Protein AF-T0RJF0-F1 (afdb_monomer)

Solvent-accessible surface area (backbone atoms only — not comparable to full-atom values): 27925 Å² total; per-residue (Å²): 114,70,70,59,56,53,36,55,50,53,49,54,42,50,51,50,13,50,52,40,36,46,47,50,20,44,31,50,47,16,54,45,37,31,38,68,72,50,41,56,52,47,51,62,43,31,74,76,30,68,70,75,54,28,59,53,54,53,28,48,53,43,29,40,52,50,40,27,54,35,9,59,77,67,51,41,34,70,12,28,60,60,33,17,48,41,77,57,74,78,59,68,67,58,44,11,55,42,45,29,54,45,42,72,46,38,69,61,47,54,76,68,36,70,52,45,79,64,42,83,76,55,58,14,69,65,27,59,78,53,66,54,40,82,41,82,54,87,49,56,68,68,58,36,51,53,50,45,53,50,43,62,62,44,38,68,33,17,60,51,31,49,59,46,67,75,54,74,55,61,50,76,50,83,47,79,52,69,58,65,76,85,56,98,80,65,65,73,88,54,50,44,70,46,47,30,67,78,79,27,33,37,23,72,27,35,42,62,78,66,36,48,44,81,44,56,38,63,46,80,44,74,60,87,92,46,79,44,73,38,53,33,32,36,38,32,32,71,83,80,70,45,72,30,40,43,32,57,75,40,73,78,44,65,45,61,69,56,50,55,54,25,38,76,77,15,65,61,56,35,66,75,38,41,63,42,46,52,37,59,74,70,64,54,81,74,72,51,74,70,28,32,51,41,55,38,47,54,50,54,53,18,65,64,63,43,78,97,42,42,71,59,45,32,72,72,60,33,74,54,53,40,32,34,53,51,51,34,51,53,53,45,61,74,65,71,68,71,83,66,41,45,36,30,48,35,39,32,47,82,34,46,28,44,34,37,46,41,79,38,81,90,76,49,30,31,40,36,36,39,39,56,52,77,53,54,60,36,46,30,35,34,39,38,36,53,61,93,48,71,63,54,62,48,48,43,30,34,42,43,15,50,17,45,63,45,80,85,54,88,70,69,78,70,84,64,96,45,78,87,69,59,38,73,45,45,53,54,46,50,76,74,49,83,81,58,52,73,69,59,43,54,54,48,47,52,46,56,52,52,54,52,49,52,54,48,37,51,21,59,76,72,66,35,63,66,59,42,56,52,50,44,56,46,50,51,45,53,48,52,51,52,53,58,44,37,73,79,50,77,76,67,57,71,67,51,57,51,48,54,54,49,51,46,52,36,59,76,66,59,40,41,74,84,57,78,100

pLDDT: mean 82.88, std 11.75, range [46.84, 97.81]

Sequence (517 aa):
MAKKKKQEEILSYRILAFSIDFLLSFLVMGILFTLPSFMNFFESVYEIFPSSASFIVVSYCLYLVMRFYFALFFATTPGHLFSGLSIIGKGRFSKRIRLCVRFLLSPIFLLLGPSDIISRGHGGIGDILFDIRYRVGKVPRAISLVLILGLLGMVPGSIAFWNLAIFDKVQVEYKEFGPQKLSNKSHFNLYETIQSNVLHFSTFSSLGDGLFTLLPSLKLEKSGKYIRFSPEVNIYNNKKKIFSEFSIFKSDIDFVPLFKKAFQLDRFLQIRYAKLYEALEGGKEQLSENEKAQFKEIILNSMGVNLNKIYKDFRHYGPYPYGHFLIRKNLLEILDIGDEIKFDHVRYGDGDFIRVSKISELTKMEHSYYLPLLSLKTPLFELRWPLNDESKSLFESSVLAQARWQFDSSKKIPFPRSSKEMNPLFIVDYFKDKDLGHEQRLHFEDYVYGYYFNLARNSVLVGDHTLRNRLYSILERLKEIVHLQNQENPIYSDKFENRLTNLMKALAKEERKYFNI

Secondary structure (DSSP, 8-state):
-HHHHHHHHHHHHHHHHHHHHHHHHHHHHHHHTTSHHHHHHHHHHHHHSTTHHHHHHHHHHHHHHHHHHHHHHHSS-HHHHHHTEEEE-S-HHHHHHHHHHHHHTHHHHHHT-THHHH-SSS--HHHHHTT-EEEE-S--HHHHHHHHHHHHHHHHHHHTTTTGGGSTT-EEEEEE-PPPPPPTTS-GGG-EEEEETTTTEEEEE-TTTTTEEEEEEEEEEEETTEEEEEEEEEEEETTTTEEEEEEEEEEEEE-HHHHHHHHHH-HHHHHHTHHHHHHHHTT-SS--HHHHHHHHHHHHHHHH--GGGHHHHHHHH-S-THHHHHHHHHHHHHHT--S--EEEEEEETTEEEEEEEEEETTTTEEEEEEEESS-SEEEEEEEEEETT-THHHHHIIIIITT-EE-SS-S-PPPPPSSGGG--TTHHHHHTT-TT--HHHHHHHHHHHHHHHHHHHHHHHHHT-HHHHHHHHHHHHHHHHHHHHHHHHS--S-HHHHHHHHHHHHHHHHT-TTTTT-

Nearest PDB structures (foldseek):
  3hlz-assembly1_A  TM=3.906E-01  e=6.985E-02  Bacteroides thetaiotaomicron VPI-5482
  6e8a-assembly1_A-3  TM=5.305E-01  e=4.794E+00  Salmonella enterica subsp. enterica serovar Typhimurium

Foldseek 3Di:
DVLQVVLVVVLLLLVLLLLLLLLVLLLVLLQCLQPPVSVVVLVVLCVVPPDPVSSVVNSVVSSLVQQLVCCQPPLGHPSCVQSQKDWDDDDSNLSSVLSNVLSVCVVVVVVVHCQQSPVGRQHRPSCVVSVTDIDHHDNDNVRSVVSSVVSVLCSLVSNLSRNQNQQAQEDEDEDEFAADPDDPPADPVLWDWDDFPQQQKIFTFSQLVPQKDKDWFWDWDDDDPDTDTWTKIWIAGPPVRDIKIKTFPFFWDACLVLLVVLCVSDVLLCVVLVQLVVCSVVVPQADDPSNLVSLVVLQVLLSVDHPVCPVVNCVPSHSHCNSSVSSNVVVCVVVVDHRHWYWYFYDFAPWTWIWIWDQDPVVQWIWIWTDTSRGSIGTIMIIIGHPPDPVVSSSSNRGRNRMDGGPPDPDDDDQDPALVNDDNNVCSRPLPPLPDDPVSQVRVLVSVLVVLLVQLLVCLVVVSPSSLVVSLVRLVNSLVSQVVVVVVPNRHDPVSSVSSVVSSVCSVVSVCVVSVD

Radius of gyration: 33.62 Å; Cα contacts (8 Å, |Δi|>4): 754; chains: 1; bounding box: 81×52×106 Å

Mean predicted aligned error: 11.98 Å

Structure (mmCIF, N/CA/C/O backbone):
data_AF-T0RJF0-F1
#
_entry.id   AF-T0RJF0-F1
#
loop_
_atom_site.group_PDB
_atom_site.id
_atom_site.type_symbol
_atom_site.label_atom_id
_atom_site.label_alt_id
_atom_site.label_comp_id
_atom_site.label_asym_id
_atom_site.label_entity_id
_atom_site.label_seq_id
_atom_site.pdbx_PDB_ins_code
_atom_site.Cartn_x
_atom_site.Cartn_y
_atom_site.Cartn_z
_atom_site.occupancy
_atom_site.B_iso_or_equiv
_atom_site.auth_seq_id
_atom_site.auth_comp_id
_atom_site.auth_asym_id
_atom_site.auth_atom_id
_atom_site.pdbx_PDB_model_num
ATOM 1 N N . MET A 1 1 ? 34.051 16.023 -62.036 1.00 57.22 1 MET A N 1
ATOM 2 C CA . MET A 1 1 ? 32.756 15.450 -61.590 1.00 57.22 1 MET A CA 1
ATOM 3 C C . MET A 1 1 ? 32.908 14.224 -60.670 1.00 57.22 1 MET A C 1
ATOM 5 O O . MET A 1 1 ? 32.338 14.230 -59.587 1.00 57.22 1 MET A O 1
ATOM 9 N N . ALA A 1 2 ? 33.730 13.218 -61.011 1.00 64.12 2 ALA A N 1
ATOM 10 C CA . ALA A 1 2 ? 33.893 11.987 -60.210 1.00 64.12 2 ALA A CA 1
ATOM 11 C C . ALA A 1 2 ? 34.459 12.179 -58.778 1.00 64.12 2 ALA A C 1
ATOM 13 O O . ALA A 1 2 ? 33.987 11.534 -57.843 1.00 64.12 2 ALA A O 1
ATOM 14 N N . LYS A 1 3 ? 35.425 13.093 -58.570 1.00 70.19 3 LYS A N 1
ATOM 15 C CA . LYS A 1 3 ? 35.975 13.397 -57.228 1.00 70.19 3 LYS A CA 1
ATOM 16 C C . LYS A 1 3 ? 34.923 13.992 -56.279 1.00 70.19 3 LYS A C 1
ATOM 18 O O . LYS A 1 3 ? 34.841 13.562 -55.134 1.00 70.19 3 LYS A O 1
ATOM 23 N N . LYS A 1 4 ? 34.082 14.906 -56.779 1.00 72.38 4 LYS A N 1
ATOM 24 C CA . LYS A 1 4 ? 32.994 15.545 -56.017 1.00 72.38 4 LYS A CA 1
ATOM 25 C C . LYS A 1 4 ? 31.939 14.520 -55.580 1.00 72.38 4 LYS A C 1
ATOM 27 O O . LYS A 1 4 ? 31.623 14.442 -54.401 1.00 72.38 4 LYS A O 1
ATOM 32 N N . LYS A 1 5 ? 31.514 13.642 -56.499 1.00 74.19 5 LYS A N 1
ATOM 33 C CA . LYS A 1 5 ? 30.563 12.550 -56.213 1.00 74.19 5 LYS A CA 1
ATOM 34 C C . LYS A 1 5 ? 31.083 11.583 -55.137 1.00 74.19 5 LYS A C 1
ATOM 36 O O . LYS A 1 5 ? 30.338 11.189 -54.248 1.00 74.19 5 LYS A O 1
ATOM 41 N N . LYS A 1 6 ? 32.381 11.250 -55.172 1.00 77.12 6 LYS A N 1
ATOM 42 C CA . LYS A 1 6 ? 33.034 10.402 -54.157 1.00 77.12 6 LYS A CA 1
ATOM 43 C C . LYS A 1 6 ? 33.134 11.084 -52.784 1.00 77.12 6 LYS A C 1
ATOM 45 O O . LYS A 1 6 ? 33.025 10.418 -51.760 1.00 77.12 6 LYS A O 1
ATOM 50 N N . GLN A 1 7 ? 33.345 12.400 -52.752 1.00 75.81 7 GLN A N 1
ATOM 51 C CA . GLN A 1 7 ? 33.394 13.180 -51.510 1.00 75.81 7 GLN A CA 1
ATOM 52 C C . GLN A 1 7 ? 32.008 13.316 -50.863 1.00 75.81 7 GLN A C 1
ATOM 54 O O . GLN A 1 7 ? 31.887 13.137 -49.654 1.00 75.81 7 GLN A O 1
ATOM 59 N N . GLU A 1 8 ? 30.965 13.566 -51.658 1.00 79.38 8 GLU A N 1
ATOM 60 C CA . GLU A 1 8 ? 29.567 13.594 -51.196 1.00 79.38 8 GLU A CA 1
ATOM 61 C C . GLU A 1 8 ? 29.124 12.229 -50.653 1.00 79.38 8 GLU A C 1
ATOM 63 O O . GLU A 1 8 ? 28.479 12.138 -49.608 1.00 79.38 8 GLU A O 1
ATOM 68 N N . GLU A 1 9 ? 29.547 11.153 -51.315 1.00 82.12 9 GLU A N 1
ATOM 69 C CA . GLU A 1 9 ? 29.339 9.790 -50.844 1.00 82.12 9 GLU A CA 1
ATOM 70 C C . GLU A 1 9 ? 29.988 9.549 -49.473 1.00 82.12 9 GLU A C 1
ATOM 72 O O . GLU A 1 9 ? 29.292 9.140 -48.545 1.00 82.12 9 GLU A O 1
ATOM 77 N N . ILE A 1 10 ? 31.275 9.859 -49.298 1.00 82.25 10 ILE A N 1
ATOM 78 C CA . ILE A 1 10 ? 31.959 9.693 -48.004 1.00 82.25 10 ILE A CA 1
ATOM 79 C C . ILE A 1 10 ? 31.277 10.521 -46.906 1.00 82.25 10 ILE A C 1
ATOM 81 O O . ILE A 1 10 ? 31.089 10.017 -45.800 1.00 82.25 10 ILE A O 1
ATOM 85 N N . LEU A 1 11 ? 30.869 11.759 -47.204 1.00 82.25 11 LEU A N 1
ATOM 86 C CA . LEU A 1 11 ? 30.166 12.619 -46.250 1.00 82.25 11 LEU A CA 1
ATOM 87 C C . LEU A 1 11 ? 28.851 11.985 -45.772 1.00 82.25 11 LEU A C 1
ATOM 89 O O . LEU A 1 11 ? 28.594 11.956 -44.571 1.00 82.25 11 LEU A O 1
ATOM 93 N N . SER A 1 12 ? 28.056 11.415 -46.682 1.00 84.25 12 SER A N 1
ATOM 94 C CA . SER A 1 12 ? 26.796 10.753 -46.314 1.00 84.25 12 SER A CA 1
ATOM 95 C C . SER A 1 12 ? 27.010 9.586 -45.344 1.00 84.25 12 SER A C 1
ATOM 97 O O . SER A 1 12 ? 26.322 9.483 -44.331 1.00 84.25 12 SER A O 1
ATOM 99 N N . TYR A 1 13 ? 28.025 8.752 -45.582 1.00 85.88 13 TYR A N 1
ATOM 100 C CA . TYR A 1 13 ? 28.361 7.653 -44.682 1.00 85.88 13 TYR A CA 1
ATOM 101 C C . TYR A 1 13 ? 28.918 8.140 -43.336 1.00 85.88 13 TYR A C 1
ATOM 103 O O . TYR A 1 13 ? 28.684 7.489 -42.319 1.00 85.88 13 TYR A O 1
ATOM 111 N N . ARG A 1 14 ? 29.609 9.291 -43.294 1.00 83.62 14 ARG A N 1
ATOM 112 C CA . ARG A 1 14 ? 30.081 9.901 -42.035 1.00 83.62 14 ARG A CA 1
ATOM 113 C C . ARG A 1 14 ? 28.913 10.362 -41.170 1.00 83.62 14 ARG A C 1
ATOM 115 O O . ARG A 1 14 ? 28.941 10.128 -39.966 1.00 83.62 14 ARG A O 1
ATOM 122 N N . ILE A 1 15 ? 27.887 10.955 -41.784 1.00 85.12 15 ILE A N 1
ATOM 123 C CA . ILE A 1 15 ? 26.650 11.341 -41.092 1.00 85.12 15 ILE A CA 1
ATOM 124 C C . ILE A 1 15 ? 25.957 10.091 -40.537 1.00 85.12 15 ILE A C 1
ATOM 126 O O . ILE A 1 15 ? 25.639 10.056 -39.355 1.00 85.12 15 ILE A O 1
ATOM 130 N N . LEU A 1 16 ? 25.818 9.031 -41.342 1.00 88.06 16 LEU A N 1
ATOM 131 C CA . LEU A 1 16 ? 25.223 7.768 -40.886 1.00 88.06 16 LEU A CA 1
ATOM 132 C C . LEU A 1 16 ? 26.000 7.151 -39.712 1.00 88.06 16 LEU A C 1
ATOM 134 O O . LEU A 1 16 ? 25.397 6.754 -38.720 1.00 88.06 16 LEU A O 1
ATOM 138 N N . ALA A 1 17 ? 27.333 7.106 -39.790 1.00 88.00 17 ALA A N 1
ATOM 139 C CA . ALA A 1 17 ? 28.172 6.607 -38.702 1.00 88.00 17 ALA A CA 1
ATOM 140 C C . ALA A 1 17 ? 28.026 7.437 -37.422 1.00 88.00 17 ALA A C 1
ATOM 142 O O . ALA A 1 17 ? 27.953 6.875 -36.333 1.00 88.00 17 ALA A O 1
ATOM 143 N N . PHE A 1 18 ? 27.984 8.765 -37.553 1.00 87.75 18 PHE A N 1
ATOM 144 C CA . PHE A 1 18 ? 27.751 9.667 -36.431 1.00 87.75 18 PHE A CA 1
ATOM 145 C C . PHE A 1 18 ? 26.393 9.395 -35.777 1.00 87.75 18 PHE A C 1
ATOM 147 O O . PHE A 1 18 ? 26.339 9.194 -34.568 1.00 87.75 18 PHE A O 1
ATOM 154 N N . SER A 1 19 ? 25.320 9.315 -36.570 1.00 88.69 19 SER A N 1
ATOM 155 C CA . SER A 1 19 ? 23.971 9.040 -36.070 1.00 88.69 19 SER A CA 1
ATOM 156 C C . SER A 1 19 ? 23.876 7.686 -35.370 1.00 88.69 19 SER A C 1
ATOM 158 O O . SER A 1 19 ? 23.294 7.611 -34.294 1.00 88.69 19 SER A O 1
ATOM 160 N N . ILE A 1 20 ? 24.473 6.629 -35.933 1.00 90.62 20 ILE A N 1
ATOM 161 C CA . ILE A 1 20 ? 24.491 5.296 -35.307 1.00 90.62 20 ILE A CA 1
ATOM 162 C C . ILE A 1 20 ? 25.216 5.343 -33.961 1.00 90.62 20 ILE A C 1
ATOM 164 O O . ILE A 1 20 ? 24.673 4.872 -32.967 1.00 90.62 20 ILE A O 1
ATOM 168 N N . ASP A 1 21 ? 26.419 5.925 -33.918 1.00 89.75 21 ASP A N 1
ATOM 169 C CA . ASP A 1 21 ? 27.198 6.019 -32.680 1.00 89.75 21 ASP A CA 1
ATOM 170 C C . ASP A 1 21 ? 26.454 6.831 -31.610 1.00 89.75 21 ASP A C 1
ATOM 172 O O . ASP A 1 21 ? 26.392 6.411 -30.460 1.00 89.75 21 ASP A O 1
ATOM 176 N N . PHE A 1 22 ? 25.851 7.960 -31.987 1.00 88.12 22 PHE A N 1
ATOM 177 C CA . PHE A 1 22 ? 25.124 8.823 -31.059 1.00 88.12 22 PHE A CA 1
ATOM 178 C C . PHE A 1 22 ? 23.847 8.163 -30.516 1.00 88.12 22 PHE A C 1
ATOM 180 O O . PHE A 1 22 ? 23.601 8.191 -29.311 1.00 88.12 22 PHE A O 1
ATOM 187 N N . LEU A 1 23 ? 23.054 7.515 -31.377 1.00 88.81 23 LEU A N 1
ATOM 188 C CA . LEU A 1 23 ? 21.850 6.791 -30.952 1.00 88.81 23 LEU A CA 1
ATOM 189 C C . LEU A 1 23 ? 22.193 5.585 -30.071 1.00 88.81 23 LEU A C 1
ATOM 191 O O . LEU A 1 23 ? 21.497 5.321 -29.092 1.00 88.81 23 LEU A O 1
ATOM 195 N N . LEU A 1 24 ? 23.288 4.880 -30.374 1.00 89.94 24 LEU A N 1
ATOM 196 C CA . LEU A 1 24 ? 23.778 3.794 -29.531 1.00 89.94 24 LEU A CA 1
ATOM 197 C C . LEU A 1 24 ? 24.188 4.314 -28.148 1.00 89.94 24 LEU A C 1
ATOM 199 O O . LEU A 1 24 ? 23.870 3.682 -27.146 1.00 89.94 24 LEU A O 1
ATOM 203 N N . SER A 1 25 ? 24.840 5.477 -28.069 1.00 89.44 25 SER A N 1
ATOM 204 C CA . SER A 1 25 ? 25.174 6.122 -26.792 1.00 89.44 25 SER A CA 1
ATOM 205 C C . SER A 1 25 ? 23.954 6.502 -25.982 1.00 89.44 25 SER A C 1
ATOM 207 O O . SER A 1 25 ? 23.957 6.307 -24.772 1.00 89.44 25 SER A O 1
ATOM 209 N N . PHE A 1 26 ? 22.900 6.978 -26.638 1.00 85.69 26 PHE A N 1
ATOM 210 C CA . PHE A 1 26 ? 21.638 7.273 -25.972 1.00 85.69 26 PHE A CA 1
ATOM 211 C C . PHE A 1 26 ? 20.960 6.001 -25.430 1.00 85.69 26 PHE A C 1
ATOM 213 O O . PHE A 1 26 ? 20.394 5.995 -24.336 1.00 85.69 26 PHE A O 1
ATOM 220 N N . LEU A 1 27 ? 21.056 4.889 -26.163 1.00 84.88 27 LEU A N 1
ATOM 221 C CA . LEU A 1 27 ? 20.557 3.591 -25.707 1.00 84.88 27 LEU A CA 1
ATOM 222 C C . LEU A 1 27 ? 21.360 3.080 -24.502 1.00 84.88 27 LEU A C 1
ATOM 224 O O . LEU A 1 27 ? 20.776 2.694 -23.491 1.00 84.88 27 LEU A O 1
ATOM 228 N N . VAL A 1 28 ? 22.692 3.139 -24.580 1.00 86.25 28 VAL A N 1
ATOM 229 C CA . VAL A 1 28 ? 23.593 2.754 -23.484 1.00 86.25 28 VAL A CA 1
ATOM 230 C C . VAL A 1 28 ? 23.384 3.638 -22.258 1.00 86.25 28 VAL A C 1
ATOM 232 O O . VAL A 1 28 ? 23.377 3.115 -21.153 1.00 86.25 28 VAL A O 1
ATOM 235 N N . MET A 1 29 ? 23.147 4.941 -22.429 1.00 85.62 29 MET A N 1
ATOM 236 C CA . MET A 1 29 ? 22.779 5.840 -21.331 1.00 85.62 29 MET A CA 1
ATOM 237 C C . MET A 1 29 ? 21.519 5.351 -20.606 1.00 85.62 29 MET A C 1
ATOM 239 O O . MET A 1 29 ? 21.516 5.282 -19.382 1.00 85.62 29 MET A O 1
ATOM 243 N N . GLY A 1 30 ? 20.483 4.951 -21.352 1.00 77.12 30 GLY A N 1
ATOM 244 C CA . GLY A 1 30 ? 19.261 4.368 -20.787 1.00 77.12 30 GLY A CA 1
ATOM 245 C C . GLY A 1 30 ? 19.523 3.118 -19.946 1.00 77.12 30 GLY A C 1
ATOM 246 O O . GLY A 1 30 ? 18.980 2.981 -18.855 1.00 77.12 30 GLY A O 1
ATOM 247 N N . ILE A 1 31 ? 20.420 2.242 -20.410 1.00 75.56 31 ILE A N 1
ATOM 248 C CA . ILE A 1 31 ? 20.861 1.071 -19.639 1.00 75.56 31 ILE A CA 1
ATOM 249 C C . ILE A 1 31 ? 21.670 1.501 -18.412 1.00 75.56 31 ILE A C 1
ATOM 251 O O . ILE A 1 31 ? 21.457 0.982 -17.331 1.00 75.56 31 ILE A O 1
ATOM 255 N N . LEU A 1 32 ? 22.591 2.457 -18.534 1.00 81.06 32 LEU A N 1
ATOM 256 C CA . LEU A 1 32 ? 23.410 2.902 -17.404 1.00 81.06 32 LEU A CA 1
ATOM 257 C C . LEU A 1 32 ? 22.581 3.587 -16.314 1.00 81.06 32 LEU A C 1
ATOM 259 O O . LEU A 1 32 ? 22.945 3.490 -15.147 1.00 81.06 32 LEU A O 1
ATOM 263 N N . PHE A 1 33 ? 21.437 4.186 -16.650 1.00 71.88 33 PHE A N 1
ATOM 264 C CA . PHE A 1 33 ? 20.466 4.680 -15.670 1.00 71.88 33 PHE A CA 1
ATOM 265 C C . PHE A 1 33 ? 19.838 3.593 -14.790 1.00 71.88 33 PHE A C 1
ATOM 267 O O . PHE A 1 33 ? 19.162 3.919 -13.813 1.00 71.88 33 PHE A O 1
ATOM 274 N N . THR A 1 34 ? 20.068 2.308 -15.074 1.00 63.59 34 THR A N 1
ATOM 275 C CA . THR A 1 34 ? 19.749 1.240 -14.122 1.00 63.59 34 THR A CA 1
ATOM 276 C C . THR A 1 34 ? 20.724 1.228 -12.944 1.00 63.59 34 THR A C 1
ATOM 278 O O . THR A 1 34 ? 20.401 0.665 -11.907 1.00 63.59 34 THR A O 1
ATOM 281 N N . LEU A 1 35 ? 21.927 1.792 -13.080 1.00 69.12 35 LEU A N 1
ATOM 282 C CA . LEU A 1 35 ? 22.977 1.734 -12.065 1.00 69.12 35 LEU A CA 1
ATOM 283 C C . LEU A 1 35 ? 22.882 2.946 -11.119 1.00 69.12 35 LEU A C 1
ATOM 285 O O . LEU A 1 35 ? 23.036 4.080 -11.582 1.00 69.12 35 LEU A O 1
ATOM 289 N N . PRO A 1 36 ? 22.730 2.745 -9.793 1.00 61.50 36 PRO A N 1
ATOM 290 C CA . PRO A 1 36 ? 22.628 3.844 -8.826 1.00 61.50 36 PRO A CA 1
ATOM 291 C C . PRO A 1 36 ? 23.799 4.835 -8.890 1.00 61.50 36 PRO A C 1
ATOM 293 O O . PRO A 1 36 ? 23.607 6.044 -8.834 1.00 61.50 36 PRO A O 1
ATOM 296 N N . SER A 1 37 ? 25.025 4.344 -9.096 1.00 74.81 37 SER A N 1
ATOM 297 C CA . SER A 1 37 ? 26.212 5.203 -9.207 1.00 74.81 37 SER A CA 1
ATOM 298 C C . SER A 1 37 ? 26.165 6.140 -10.418 1.00 74.81 37 SER A C 1
ATOM 300 O O . SER A 1 37 ? 26.649 7.267 -10.342 1.00 74.81 37 SER A O 1
ATOM 302 N N . PHE A 1 38 ? 25.581 5.691 -11.534 1.00 78.94 38 PHE A N 1
ATOM 303 C CA . PHE A 1 38 ? 25.431 6.514 -12.733 1.00 78.94 38 PHE A CA 1
ATOM 304 C C . PHE A 1 38 ? 24.296 7.532 -12.578 1.00 78.94 38 PHE A C 1
ATOM 306 O O . PHE A 1 38 ? 24.427 8.658 -13.049 1.00 78.94 38 PHE A O 1
ATOM 313 N N . MET A 1 39 ? 23.221 7.163 -11.873 1.00 71.06 39 MET A N 1
ATOM 314 C CA . MET A 1 39 ? 22.145 8.087 -11.499 1.00 71.06 39 MET A CA 1
ATOM 315 C C . MET A 1 39 ? 22.661 9.244 -10.642 1.00 71.06 39 MET A C 1
ATOM 317 O O . MET A 1 39 ? 22.437 10.394 -11.004 1.00 71.06 39 MET A O 1
ATOM 321 N N . ASN A 1 40 ? 23.433 8.958 -9.590 1.00 73.75 40 ASN A N 1
ATOM 322 C CA . ASN A 1 40 ? 24.013 10.001 -8.736 1.00 73.75 40 ASN A CA 1
ATOM 323 C C . ASN A 1 40 ? 24.928 10.942 -9.536 1.00 73.75 40 ASN A C 1
ATOM 325 O O . ASN A 1 40 ? 24.871 12.158 -9.382 1.00 73.75 40 ASN A O 1
ATOM 329 N N . PHE A 1 41 ? 25.745 10.385 -10.440 1.00 83.31 41 PHE A N 1
ATOM 330 C CA . PHE A 1 41 ? 26.558 11.186 -11.357 1.00 83.31 41 PHE A CA 1
ATOM 331 C C . PHE A 1 41 ? 25.692 12.077 -12.258 1.00 83.31 41 PHE A C 1
ATOM 333 O O . PHE A 1 41 ? 25.993 13.257 -12.434 1.00 83.31 41 PHE A O 1
ATOM 340 N N . PHE A 1 42 ? 24.616 11.532 -12.828 1.00 80.75 42 PHE A N 1
ATOM 341 C CA . PHE A 1 42 ? 23.705 12.295 -13.673 1.00 80.75 42 PHE A CA 1
ATOM 342 C C . PHE A 1 42 ? 23.003 13.416 -12.907 1.00 80.75 42 PHE A C 1
ATOM 344 O O . PHE A 1 42 ? 22.885 14.510 -13.447 1.00 80.75 42 PHE A O 1
ATOM 351 N N . GLU A 1 43 ? 22.574 13.176 -11.668 1.00 76.19 43 GLU A N 1
ATOM 352 C CA . GLU A 1 43 ? 21.981 14.202 -10.803 1.00 76.19 43 GLU A CA 1
ATOM 353 C C . GLU A 1 43 ? 22.963 15.353 -10.563 1.00 76.19 43 GLU A C 1
ATOM 355 O O . GLU A 1 43 ? 22.598 16.506 -10.777 1.00 76.19 43 GLU A O 1
ATOM 360 N N . SER A 1 44 ? 24.239 15.057 -10.283 1.00 84.12 44 SER A N 1
ATOM 361 C CA . SER A 1 44 ? 25.282 16.091 -10.186 1.00 84.12 44 SER A CA 1
ATOM 362 C C . SER A 1 44 ? 25.454 16.887 -11.488 1.00 84.12 44 SER A C 1
ATOM 364 O O . SER A 1 44 ? 25.692 18.092 -11.462 1.00 84.12 44 SER A O 1
ATOM 366 N N . VAL A 1 45 ? 25.323 16.242 -12.654 1.00 82.25 45 VAL A N 1
ATOM 367 C CA . VAL A 1 45 ? 25.365 16.940 -13.953 1.00 82.25 45 VAL A CA 1
ATOM 368 C C . VAL A 1 45 ? 24.088 17.753 -14.197 1.00 82.25 45 VAL A C 1
ATOM 370 O O . VAL A 1 45 ? 24.162 18.835 -14.778 1.00 82.25 45 VAL A O 1
ATOM 373 N N . TYR A 1 46 ? 22.928 17.264 -13.759 1.00 76.25 46 TYR A N 1
ATOM 374 C CA . TYR A 1 46 ? 21.635 17.940 -13.884 1.00 76.25 46 TYR A CA 1
ATOM 375 C C . TYR A 1 46 ? 21.552 19.202 -13.020 1.00 76.25 46 TYR A C 1
ATOM 377 O O . TYR A 1 46 ? 20.974 20.192 -13.460 1.00 76.25 46 TYR A O 1
ATOM 385 N N . GLU A 1 47 ? 22.174 19.207 -11.838 1.00 79.44 47 GLU A N 1
ATOM 386 C CA . GLU A 1 47 ? 22.307 20.409 -11.003 1.00 79.44 47 GLU A CA 1
ATOM 387 C C . GLU A 1 47 ? 23.066 21.535 -11.724 1.00 79.44 47 GLU A C 1
ATOM 389 O O . GLU A 1 47 ? 22.713 22.706 -11.596 1.00 79.44 47 GLU A O 1
ATOM 394 N N . ILE A 1 48 ? 24.078 21.183 -12.525 1.00 85.31 48 ILE A N 1
ATOM 395 C CA . ILE A 1 48 ? 24.888 22.139 -13.297 1.00 85.31 48 ILE A CA 1
ATOM 396 C C . ILE A 1 48 ? 24.179 22.542 -14.601 1.00 85.31 48 ILE A C 1
ATOM 398 O O . ILE A 1 48 ? 24.218 23.706 -15.002 1.00 85.31 48 ILE A O 1
ATOM 402 N N . PHE A 1 49 ? 23.528 21.587 -15.270 1.00 80.19 49 PHE A N 1
ATOM 403 C CA . PHE A 1 49 ? 22.833 21.772 -16.545 1.00 80.19 49 PHE A CA 1
ATOM 404 C C . PHE A 1 49 ? 21.366 21.333 -16.438 1.00 80.19 49 PHE A C 1
ATOM 406 O O . PHE A 1 49 ? 21.006 20.268 -16.954 1.00 80.19 49 PHE A O 1
ATOM 413 N N . PRO A 1 50 ? 20.492 22.137 -15.808 1.00 65.94 50 PRO A N 1
ATOM 414 C CA . PRO A 1 50 ? 19.088 21.781 -15.672 1.00 65.94 50 PRO A CA 1
ATOM 415 C C . PRO A 1 50 ? 18.426 21.674 -17.051 1.00 65.94 50 PRO A C 1
ATOM 417 O O . PRO A 1 50 ? 18.785 22.405 -17.977 1.00 65.94 50 PRO A O 1
ATOM 420 N N . SER A 1 51 ? 17.416 20.801 -17.169 1.00 74.62 51 SER A N 1
ATOM 421 C CA . SER A 1 51 ? 16.647 20.464 -18.387 1.00 74.62 51 SER A CA 1
ATOM 422 C C . SER A 1 51 ? 17.277 19.413 -19.326 1.00 74.62 51 SER A C 1
ATOM 424 O O . SER A 1 51 ? 18.179 18.669 -18.961 1.00 74.62 51 SER A O 1
ATOM 426 N N . SER A 1 52 ? 16.765 19.328 -20.563 1.00 72.81 52 SER A N 1
ATOM 427 C CA . SER A 1 52 ? 17.221 18.420 -21.630 1.00 72.81 52 SER A CA 1
ATOM 428 C C . SER A 1 52 ? 18.713 18.538 -21.988 1.00 72.81 52 SER A C 1
ATOM 430 O O . SER A 1 52 ? 19.270 17.630 -22.608 1.00 72.81 52 SER A O 1
ATOM 432 N N . ALA A 1 53 ? 19.374 19.623 -21.572 1.00 74.94 53 ALA A N 1
ATOM 433 C CA . ALA A 1 53 ? 20.799 19.839 -21.784 1.00 74.94 53 ALA A CA 1
ATOM 434 C C . ALA A 1 53 ? 21.670 18.775 -21.094 1.00 74.94 53 ALA A C 1
ATOM 436 O O . ALA A 1 53 ? 22.621 18.296 -21.714 1.00 74.94 53 ALA A O 1
ATOM 437 N N . SER A 1 54 ? 21.329 18.335 -19.874 1.00 79.56 54 SER A N 1
ATOM 438 C CA . SER A 1 54 ? 22.090 17.291 -19.168 1.00 79.56 54 SER A CA 1
ATOM 439 C C . SER A 1 54 ? 22.118 15.976 -19.949 1.00 79.56 54 SER A C 1
ATOM 441 O O . SER A 1 54 ? 23.172 15.361 -20.094 1.00 79.56 54 SER A O 1
ATOM 443 N N . PHE A 1 55 ? 20.987 15.575 -20.535 1.00 79.50 55 PHE A N 1
ATOM 444 C CA . PHE A 1 55 ? 20.882 14.365 -21.350 1.00 79.50 55 PHE A CA 1
ATOM 445 C C . PHE A 1 55 ? 21.766 14.438 -22.592 1.00 79.50 55 PHE A C 1
ATOM 447 O O . PHE A 1 55 ? 22.419 13.453 -22.935 1.00 79.50 55 PHE A O 1
ATOM 454 N N . ILE A 1 56 ? 21.819 15.598 -23.251 1.00 82.06 56 ILE A N 1
ATOM 455 C CA . ILE A 1 56 ? 22.678 15.813 -24.420 1.00 82.06 56 ILE A CA 1
ATOM 456 C C . ILE A 1 56 ? 24.152 15.745 -24.010 1.00 82.06 56 ILE A C 1
ATOM 458 O O . ILE A 1 56 ? 24.927 15.051 -24.665 1.00 82.06 56 ILE A O 1
ATOM 462 N N . VAL A 1 57 ? 24.532 16.410 -22.914 1.00 84.88 57 VAL A N 1
ATOM 463 C CA . VAL A 1 57 ? 25.909 16.422 -22.397 1.00 84.88 57 VAL A CA 1
ATOM 464 C C . VAL A 1 57 ? 26.360 15.014 -22.011 1.00 84.88 57 VAL A C 1
ATOM 466 O O . VAL A 1 57 ? 27.403 14.554 -22.473 1.00 84.88 57 VAL A O 1
ATOM 469 N N . VAL A 1 58 ? 25.558 14.287 -21.230 1.00 87.06 58 VAL A N 1
ATOM 470 C CA . VAL A 1 58 ? 25.893 12.930 -20.775 1.00 87.06 58 VAL A CA 1
ATOM 471 C C . VAL A 1 58 ? 25.908 11.938 -21.937 1.00 87.06 58 VAL A C 1
ATOM 473 O O . VAL A 1 58 ? 26.851 11.151 -22.050 1.00 87.06 58 VAL A O 1
ATOM 476 N N . SER A 1 59 ? 24.944 12.020 -22.861 1.00 86.19 59 SER A N 1
ATOM 477 C CA . SER A 1 59 ? 24.948 11.206 -24.087 1.00 86.19 59 SER A CA 1
ATOM 478 C C . SER A 1 59 ? 26.179 11.483 -24.944 1.00 86.19 59 SER A C 1
ATOM 480 O O . SER A 1 59 ? 26.772 10.552 -25.488 1.00 86.19 59 SER A O 1
ATOM 482 N N . TYR A 1 60 ? 26.598 12.747 -25.046 1.00 87.19 60 TYR A N 1
ATOM 483 C CA . TYR A 1 60 ? 27.793 13.131 -25.786 1.00 87.19 60 TYR A CA 1
ATOM 484 C C . TYR A 1 60 ? 29.073 12.611 -25.116 1.00 87.19 60 TYR A C 1
ATOM 486 O O . TYR A 1 60 ? 29.921 12.027 -25.791 1.00 87.19 60 TYR A O 1
ATOM 494 N N . CYS A 1 61 ? 29.196 12.725 -23.791 1.00 88.50 61 CYS A N 1
ATOM 495 C CA . CYS A 1 61 ? 30.304 12.137 -23.035 1.00 88.50 61 CYS A CA 1
ATOM 496 C C . CYS A 1 61 ? 30.381 10.618 -23.245 1.00 88.50 61 CYS A C 1
ATOM 498 O O . CYS A 1 61 ? 31.446 10.092 -23.573 1.00 88.50 61 CYS A O 1
ATOM 500 N N . LEU A 1 62 ? 29.249 9.913 -23.148 1.00 90.06 62 LEU A N 1
ATOM 501 C CA . LEU A 1 62 ? 29.173 8.475 -23.424 1.00 90.06 62 LEU A CA 1
ATOM 502 C C . LEU A 1 62 ? 29.529 8.138 -24.872 1.00 90.06 62 LEU A C 1
ATOM 504 O O . LEU A 1 62 ? 30.200 7.141 -25.130 1.00 90.06 62 LEU A O 1
ATOM 508 N N . TYR A 1 63 ? 29.125 8.972 -25.826 1.00 90.31 63 TYR A N 1
ATOM 509 C CA . TYR A 1 63 ? 29.526 8.869 -27.226 1.00 90.31 63 TYR A CA 1
ATOM 510 C C . TYR A 1 63 ? 31.039 8.965 -27.413 1.00 90.31 63 TYR A C 1
ATOM 512 O O . TYR A 1 63 ? 31.613 8.142 -28.134 1.00 90.31 63 TYR A O 1
ATOM 520 N N . LEU A 1 64 ? 31.715 9.877 -26.716 1.00 89.06 64 LEU A N 1
ATOM 521 C CA . LEU A 1 64 ? 33.174 9.973 -26.762 1.00 89.06 64 LEU A CA 1
ATOM 522 C C . LEU A 1 64 ? 33.858 8.768 -26.129 1.00 89.06 64 LEU A C 1
ATOM 524 O O . LEU A 1 64 ? 34.760 8.191 -26.738 1.00 89.06 64 LEU A O 1
ATOM 528 N N . VAL A 1 65 ? 33.397 8.357 -24.947 1.00 90.38 65 VAL A N 1
ATOM 529 C CA . VAL A 1 65 ? 33.923 7.194 -24.225 1.00 90.38 65 VAL A CA 1
ATOM 530 C C . VAL A 1 65 ? 33.777 5.931 -25.071 1.00 90.38 65 VAL A C 1
ATOM 532 O O . VAL A 1 65 ? 34.759 5.223 -25.303 1.00 90.38 65 VAL A O 1
ATOM 535 N N . MET A 1 66 ? 32.585 5.674 -25.617 1.00 90.25 66 MET A N 1
ATOM 536 C CA . MET A 1 66 ? 32.353 4.512 -26.473 1.00 90.25 66 MET A CA 1
ATOM 537 C C . MET A 1 66 ? 33.226 4.545 -27.722 1.00 90.25 66 MET A C 1
ATOM 539 O O . MET A 1 66 ? 33.871 3.545 -28.037 1.00 90.25 66 MET A O 1
ATOM 543 N N . ARG A 1 67 ? 33.310 5.683 -28.420 1.00 88.44 67 ARG A N 1
ATOM 544 C CA . ARG A 1 67 ? 34.175 5.803 -29.599 1.00 88.44 67 ARG A CA 1
ATOM 545 C C . ARG A 1 67 ? 35.647 5.600 -29.267 1.00 88.44 67 ARG A C 1
ATOM 547 O O . ARG A 1 67 ? 36.337 4.938 -30.041 1.00 88.44 67 ARG A O 1
ATOM 554 N N . PHE A 1 68 ? 36.120 6.116 -28.135 1.00 90.88 68 PHE A N 1
ATOM 555 C CA . PHE A 1 68 ? 37.494 5.937 -27.674 1.00 90.88 68 PHE A CA 1
ATOM 556 C C . PHE A 1 68 ? 37.811 4.462 -27.409 1.00 90.88 68 PHE A C 1
ATOM 558 O O . PHE A 1 68 ? 38.769 3.938 -27.979 1.00 90.88 68 PHE A O 1
ATOM 565 N N . TYR A 1 69 ? 36.991 3.771 -26.611 1.00 91.44 69 TYR A N 1
ATOM 566 C CA . TYR A 1 69 ? 37.218 2.362 -26.281 1.00 91.44 69 TYR A CA 1
ATOM 567 C C . TYR A 1 69 ? 37.067 1.451 -27.502 1.00 91.44 69 TYR A C 1
ATOM 569 O O . TYR A 1 69 ? 37.927 0.603 -27.748 1.00 91.44 69 TYR A O 1
ATOM 577 N N . PHE A 1 70 ? 36.042 1.652 -28.335 1.00 90.75 70 PHE A N 1
ATOM 578 C CA . PHE A 1 70 ? 35.904 0.877 -29.570 1.00 90.75 70 PHE A CA 1
ATOM 579 C C . PHE A 1 70 ? 37.074 1.116 -30.527 1.00 90.75 70 PHE A C 1
ATOM 581 O O . PHE A 1 70 ? 37.591 0.163 -31.113 1.00 90.75 70 PHE A O 1
ATOM 588 N N . ALA A 1 71 ? 37.552 2.355 -30.648 1.00 89.50 71 ALA A N 1
ATOM 589 C CA . ALA A 1 71 ? 38.730 2.648 -31.451 1.00 89.50 71 ALA A CA 1
ATOM 590 C C . ALA A 1 71 ? 39.994 1.994 -30.895 1.00 89.50 71 ALA A C 1
ATOM 592 O O . ALA A 1 71 ? 40.787 1.472 -31.681 1.00 89.50 71 ALA A O 1
ATOM 593 N N . LEU A 1 72 ? 40.162 1.969 -29.572 1.00 90.50 72 LEU A N 1
ATOM 594 C CA . LEU A 1 72 ? 41.298 1.341 -28.905 1.00 90.50 72 LEU A CA 1
ATOM 595 C C . LEU A 1 72 ? 41.364 -0.162 -29.209 1.00 90.50 72 LEU A C 1
ATOM 597 O O . LEU A 1 72 ? 42.420 -0.670 -29.586 1.00 90.50 72 LEU A O 1
ATOM 601 N N . PHE A 1 73 ? 40.236 -0.872 -29.121 1.00 89.50 73 PHE A N 1
ATOM 602 C CA . PHE A 1 73 ? 40.199 -2.321 -29.338 1.00 89.50 73 PHE A CA 1
ATOM 603 C C . PHE A 1 73 ? 40.094 -2.709 -30.819 1.00 89.50 73 PHE A C 1
ATOM 605 O O . PHE A 1 73 ? 40.838 -3.570 -31.298 1.00 89.50 73 PHE A O 1
ATOM 612 N N . PHE A 1 74 ? 39.238 -2.043 -31.591 1.00 88.00 74 PHE A N 1
ATOM 613 C CA . PHE A 1 74 ? 38.868 -2.473 -32.944 1.00 88.00 74 PHE A CA 1
ATOM 614 C C . PHE A 1 74 ? 39.434 -1.594 -34.064 1.00 88.00 74 PHE A C 1
ATOM 616 O O . PHE A 1 74 ? 39.268 -1.926 -35.236 1.00 88.00 74 PHE A O 1
ATOM 623 N N . ALA A 1 75 ? 40.135 -0.499 -33.740 1.00 88.06 75 ALA A N 1
ATOM 624 C CA . ALA A 1 75 ? 40.606 0.492 -34.718 1.00 88.06 75 ALA A CA 1
ATOM 625 C C . ALA A 1 75 ? 39.473 1.086 -35.586 1.00 88.06 75 ALA A C 1
ATOM 627 O O . ALA A 1 75 ? 39.711 1.531 -36.711 1.00 88.06 75 ALA A O 1
ATOM 628 N N . THR A 1 76 ? 38.239 1.060 -35.074 1.00 89.06 76 THR A N 1
ATOM 629 C CA . THR A 1 76 ? 37.013 1.553 -35.713 1.00 89.06 76 THR A CA 1
ATOM 630 C C . THR A 1 76 ? 35.987 1.933 -34.640 1.00 89.06 76 THR A C 1
ATOM 632 O O . THR A 1 76 ? 36.170 1.589 -33.477 1.00 89.06 76 THR A O 1
ATOM 635 N N . THR A 1 77 ? 34.908 2.620 -35.016 1.00 89.50 77 THR A N 1
ATOM 636 C CA . THR A 1 77 ? 33.741 2.849 -34.143 1.00 89.50 77 THR A CA 1
ATOM 637 C C . THR A 1 77 ? 32.580 1.945 -34.572 1.00 89.50 77 THR A C 1
ATOM 639 O O . THR A 1 77 ? 32.589 1.473 -35.719 1.00 89.50 77 THR A O 1
ATOM 642 N N . PRO A 1 78 ? 31.581 1.697 -33.706 1.00 88.19 78 PRO A N 1
ATOM 643 C CA . PRO A 1 78 ? 30.373 0.957 -34.078 1.00 88.19 78 PRO A CA 1
ATOM 644 C C . PRO A 1 78 ? 29.708 1.534 -35.334 1.00 88.19 78 PRO A C 1
ATOM 646 O O . PRO A 1 78 ? 29.443 0.822 -36.297 1.00 88.19 78 PRO A O 1
ATOM 649 N N . GLY A 1 79 ? 29.541 2.850 -35.383 1.00 88.38 79 GLY A N 1
ATOM 650 C CA . GLY A 1 79 ? 28.963 3.575 -36.501 1.00 88.38 79 GLY A CA 1
ATOM 651 C C . GLY A 1 79 ? 29.780 3.433 -37.775 1.00 88.38 79 GLY A C 1
ATOM 652 O O . GLY A 1 79 ? 29.203 3.231 -38.840 1.00 88.38 79 GLY A O 1
ATOM 653 N N . HIS A 1 80 ? 31.115 3.464 -37.707 1.00 89.25 80 HIS A N 1
ATOM 654 C CA . HIS A 1 80 ? 31.951 3.173 -38.875 1.00 89.25 80 HIS A CA 1
ATOM 655 C C . HIS A 1 80 ? 31.771 1.729 -39.359 1.00 89.25 80 HIS A C 1
ATOM 657 O O . HIS A 1 80 ? 31.627 1.505 -40.558 1.00 89.25 80 HIS A O 1
ATOM 663 N N . LEU A 1 81 ? 31.707 0.762 -38.441 1.00 88.88 81 LEU A N 1
ATOM 664 C CA . LEU A 1 81 ? 31.497 -0.645 -38.775 1.00 88.88 81 LEU A CA 1
ATOM 665 C C . LEU A 1 81 ? 30.152 -0.861 -39.488 1.00 88.88 81 LEU A C 1
ATOM 667 O O . LEU A 1 81 ? 30.124 -1.419 -40.584 1.00 88.88 81 LEU A O 1
ATOM 671 N N . PHE A 1 82 ? 29.055 -0.367 -38.906 1.00 88.06 82 PHE A N 1
ATOM 672 C CA . PHE A 1 82 ? 27.700 -0.560 -39.431 1.00 88.06 82 PHE A CA 1
ATOM 673 C C . PHE A 1 82 ? 27.380 0.308 -40.648 1.00 88.06 82 PHE A C 1
ATOM 675 O O . PHE A 1 82 ? 26.598 -0.104 -41.497 1.00 88.06 82 PHE A O 1
ATOM 682 N N . SER A 1 83 ? 28.008 1.479 -40.780 1.00 87.31 83 SER A N 1
ATOM 683 C CA . SER A 1 83 ? 27.912 2.283 -42.004 1.00 87.31 83 SER A CA 1
ATOM 684 C C . SER A 1 83 ? 28.817 1.771 -43.127 1.00 87.31 83 SER A C 1
ATOM 686 O O . SER A 1 83 ? 28.684 2.210 -44.264 1.00 87.31 83 SER A O 1
ATOM 688 N N . GLY A 1 84 ? 29.751 0.860 -42.841 1.00 84.38 84 GLY A N 1
ATOM 689 C CA . GLY A 1 84 ? 30.749 0.407 -43.804 1.00 84.38 84 GLY A CA 1
ATOM 690 C C . GLY A 1 84 ? 31.872 1.414 -44.059 1.00 84.38 84 GLY A C 1
ATOM 691 O O . GLY A 1 84 ? 32.574 1.288 -45.059 1.00 84.38 84 GLY A O 1
ATOM 692 N N . LEU A 1 85 ? 32.081 2.407 -43.194 1.00 85.69 85 LEU A N 1
ATOM 693 C CA . LEU A 1 85 ? 33.267 3.257 -43.251 1.00 85.69 85 LEU A CA 1
ATOM 694 C C . LEU A 1 85 ? 34.493 2.523 -42.715 1.00 85.69 85 LEU A C 1
ATOM 696 O O . LEU A 1 85 ? 34.495 1.948 -41.633 1.00 85.69 85 LEU A O 1
ATOM 700 N N . SER A 1 86 ? 35.585 2.605 -43.465 1.00 84.12 86 SER A N 1
ATOM 701 C CA . SER A 1 86 ? 36.879 2.060 -43.067 1.00 84.12 86 SER A CA 1
ATOM 702 C C . SER A 1 86 ? 37.962 3.123 -43.182 1.00 84.12 86 SER A C 1
ATOM 704 O O . SER A 1 86 ? 37.901 4.000 -44.044 1.00 84.12 86 SER A O 1
ATOM 706 N N . ILE A 1 87 ? 38.969 3.049 -42.315 1.00 83.88 87 ILE A N 1
ATOM 707 C CA . ILE A 1 87 ? 40.082 4.002 -42.308 1.00 83.88 87 ILE A CA 1
ATOM 708 C C . ILE A 1 87 ? 41.266 3.419 -43.073 1.00 83.88 87 ILE A C 1
ATOM 710 O O . ILE A 1 87 ? 41.704 2.288 -42.832 1.00 83.88 87 ILE A O 1
ATOM 714 N N . ILE A 1 88 ? 41.808 4.211 -43.991 1.00 80.50 88 ILE A N 1
ATOM 715 C CA . ILE A 1 88 ? 43.014 3.925 -44.763 1.00 80.50 88 ILE A CA 1
ATOM 716 C C . ILE A 1 88 ? 44.224 4.343 -43.918 1.00 80.50 88 ILE A C 1
ATOM 718 O O . ILE A 1 88 ? 44.270 5.450 -43.397 1.00 80.50 88 ILE A O 1
ATOM 722 N N . GLY A 1 89 ? 45.214 3.461 -43.768 1.00 73.00 89 GLY A N 1
ATOM 723 C CA . GLY A 1 89 ? 46.431 3.764 -43.009 1.00 73.00 89 GLY A CA 1
ATOM 724 C C . GLY A 1 89 ? 47.339 2.547 -42.828 1.00 73.00 89 GLY A C 1
ATOM 725 O O . GLY A 1 89 ? 46.869 1.408 -42.916 1.00 73.00 89 GLY A O 1
ATOM 726 N N . LYS A 1 90 ? 48.631 2.796 -42.575 1.00 71.38 90 LYS A N 1
ATOM 727 C CA . LYS A 1 90 ? 49.653 1.767 -42.330 1.00 71.38 90 LYS A CA 1
ATOM 728 C C . LYS A 1 90 ? 49.531 1.229 -40.896 1.00 71.38 90 LYS A C 1
ATOM 730 O O . LYS A 1 90 ? 49.654 1.995 -39.949 1.00 71.38 90 LYS A O 1
ATOM 735 N N . GLY A 1 91 ? 49.291 -0.076 -40.752 1.00 80.69 91 GLY A N 1
ATOM 736 C CA . GLY A 1 91 ? 49.250 -0.788 -39.465 1.00 80.69 91 GLY A CA 1
ATOM 737 C C . GLY A 1 91 ? 47.972 -0.579 -38.636 1.00 80.69 91 GLY A C 1
ATOM 738 O O . GLY A 1 91 ? 47.395 0.505 -38.600 1.00 80.69 91 GLY A O 1
ATOM 739 N N . ARG A 1 92 ? 47.511 -1.629 -37.938 1.00 82.31 92 ARG A N 1
ATOM 740 C CA . ARG A 1 92 ? 46.331 -1.550 -37.048 1.00 82.31 92 ARG A CA 1
ATOM 741 C C . ARG A 1 92 ? 46.594 -0.666 -35.824 1.00 82.31 92 ARG A C 1
ATOM 743 O O . ARG A 1 92 ? 45.737 0.129 -35.462 1.00 82.31 92 ARG A O 1
ATOM 750 N N . PHE A 1 93 ? 47.788 -0.754 -35.240 1.00 84.50 93 PHE A N 1
ATOM 751 C CA . PHE A 1 93 ? 48.173 -0.002 -34.041 1.00 84.50 93 PHE A CA 1
ATOM 752 C C . PHE A 1 93 ? 48.166 1.520 -34.257 1.00 84.50 93 PHE A C 1
ATOM 754 O O . PHE A 1 93 ? 47.541 2.257 -33.503 1.00 84.50 93 PHE A O 1
ATOM 761 N N . SER A 1 94 ? 48.751 1.983 -35.365 1.00 84.62 94 SER A N 1
ATOM 762 C CA . SER A 1 94 ? 48.741 3.401 -35.750 1.00 84.62 94 SER A CA 1
ATOM 763 C C . SER A 1 94 ? 47.324 3.956 -35.946 1.00 84.62 94 SER A C 1
ATOM 765 O O . SER A 1 94 ? 47.064 5.109 -35.606 1.00 84.62 94 SER A O 1
ATOM 767 N N . LYS A 1 95 ? 46.389 3.157 -36.480 1.00 84.31 95 LYS A N 1
ATOM 768 C CA . LYS A 1 95 ? 44.984 3.575 -36.629 1.00 84.31 95 LYS A CA 1
ATOM 769 C C . LYS A 1 95 ? 44.294 3.743 -35.277 1.00 84.31 95 LYS A C 1
ATOM 771 O O . LYS A 1 95 ? 43.557 4.708 -35.110 1.00 84.31 95 LYS A O 1
ATO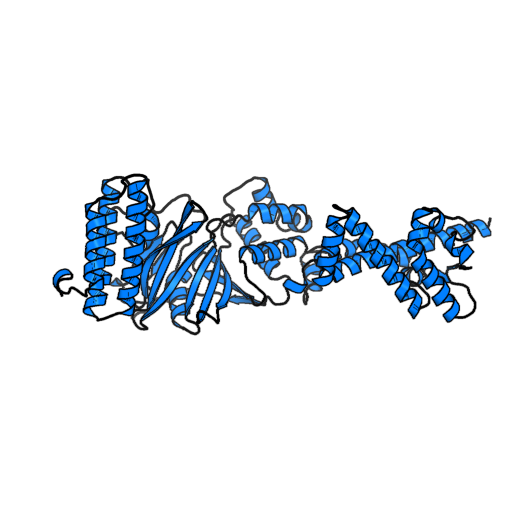M 776 N N . ARG A 1 96 ? 44.558 2.838 -34.325 1.00 88.00 96 ARG A N 1
ATOM 777 C CA . ARG A 1 96 ? 44.020 2.913 -32.955 1.00 88.00 96 ARG A CA 1
ATOM 778 C C . ARG A 1 96 ? 44.444 4.212 -32.285 1.00 88.00 96 ARG A C 1
ATOM 780 O O . ARG A 1 96 ? 43.584 4.995 -31.912 1.00 88.00 96 ARG A O 1
ATOM 787 N N . ILE A 1 97 ? 45.752 4.480 -32.238 1.00 87.12 97 ILE A N 1
ATOM 788 C CA . ILE A 1 97 ? 46.297 5.683 -31.591 1.00 87.12 97 ILE A CA 1
ATOM 789 C C . ILE A 1 97 ? 45.708 6.951 -32.210 1.00 87.12 97 ILE A C 1
ATOM 791 O O . ILE A 1 97 ? 45.201 7.800 -31.486 1.00 87.12 97 ILE A O 1
ATOM 795 N N . ARG A 1 98 ? 45.705 7.062 -33.543 1.00 85.06 98 ARG A N 1
ATOM 796 C CA . ARG A 1 98 ? 45.175 8.249 -34.233 1.00 85.06 98 ARG A CA 1
ATOM 797 C C . ARG A 1 98 ? 43.704 8.510 -33.929 1.00 85.06 98 ARG A C 1
ATOM 799 O O . ARG A 1 98 ? 43.319 9.653 -33.707 1.00 85.06 98 ARG A O 1
ATOM 806 N N . LEU A 1 99 ? 42.885 7.461 -33.896 1.00 84.00 99 LEU A N 1
ATOM 807 C CA . LEU A 1 99 ? 41.478 7.588 -33.530 1.00 84.00 99 LEU A CA 1
ATOM 808 C C . LEU A 1 99 ? 41.288 7.936 -32.055 1.00 84.00 99 LEU A C 1
ATOM 810 O O . LEU A 1 99 ? 40.500 8.824 -31.752 1.00 84.00 99 LEU A O 1
ATOM 814 N N . CYS A 1 100 ? 42.006 7.269 -31.151 1.00 87.38 100 CYS A N 1
ATOM 815 C CA . CYS A 1 100 ? 41.936 7.537 -29.717 1.00 87.38 100 CYS A CA 1
ATOM 816 C C . CYS A 1 100 ? 42.307 8.990 -29.408 1.00 87.38 100 CYS A C 1
ATOM 818 O O . CYS A 1 100 ? 41.549 9.675 -28.729 1.00 87.38 100 CYS A O 1
ATOM 820 N N . VAL A 1 101 ? 43.416 9.483 -29.968 1.00 86.31 101 VAL A N 1
ATOM 821 C CA . VAL A 1 101 ? 43.851 10.877 -29.800 1.00 86.31 101 VAL A CA 1
ATOM 822 C C . VAL A 1 101 ? 42.827 11.842 -30.398 1.00 86.31 101 VAL A C 1
ATOM 824 O O . VAL A 1 101 ? 42.472 12.826 -29.754 1.00 86.31 101 VAL A O 1
ATOM 827 N N . ARG A 1 102 ? 42.265 11.539 -31.578 1.00 82.81 102 ARG A N 1
ATOM 828 C CA . ARG A 1 102 ? 41.192 12.361 -32.153 1.00 82.81 102 ARG A CA 1
ATOM 829 C C . ARG A 1 102 ? 39.970 12.435 -31.238 1.00 82.81 102 ARG A C 1
ATOM 831 O O . ARG A 1 102 ? 39.427 13.519 -31.056 1.00 82.81 102 ARG A O 1
ATOM 838 N N . PHE A 1 103 ? 39.505 11.309 -30.702 1.00 84.94 103 PHE A N 1
ATOM 839 C CA . PHE A 1 103 ? 38.318 11.293 -29.845 1.00 84.94 103 PHE A CA 1
ATOM 840 C C . PHE A 1 103 ? 38.574 11.970 -28.500 1.00 84.94 103 PHE A C 1
ATOM 842 O O . PHE A 1 103 ? 37.697 12.679 -28.018 1.00 84.94 103 PHE A O 1
ATOM 849 N N . LEU A 1 104 ? 39.785 11.860 -27.956 1.00 84.00 104 LEU A N 1
ATOM 850 C CA . LEU A 1 104 ? 40.190 12.583 -26.751 1.00 84.00 104 LEU A CA 1
ATOM 851 C C . LEU A 1 104 ? 40.181 14.107 -26.960 1.00 84.00 104 LEU A C 1
ATOM 853 O O . LEU A 1 104 ? 39.767 14.847 -26.075 1.00 84.00 104 LEU A O 1
ATOM 857 N N . LEU A 1 105 ? 40.553 14.575 -28.155 1.00 83.81 105 LEU A N 1
ATOM 858 C CA . LEU A 1 105 ? 40.545 15.998 -28.523 1.00 83.81 105 LEU A CA 1
ATOM 859 C C . LEU A 1 105 ? 39.224 16.470 -29.151 1.00 83.81 105 LEU A C 1
ATOM 861 O O . LEU A 1 105 ? 39.070 17.644 -29.482 1.00 83.81 105 LEU A O 1
ATOM 865 N N . SER A 1 106 ? 38.243 15.584 -29.308 1.00 77.19 106 SER A N 1
ATOM 866 C CA . SER A 1 106 ? 36.953 15.925 -29.915 1.00 77.19 106 SER A CA 1
ATOM 867 C C . SER A 1 106 ? 36.127 16.983 -29.171 1.00 77.19 106 SER A C 1
ATOM 869 O O . SER A 1 106 ? 35.431 17.722 -29.867 1.00 77.19 106 SER A O 1
ATOM 871 N N . PRO A 1 107 ? 36.210 17.166 -27.832 1.00 76.88 107 PRO A N 1
ATOM 872 C CA . PRO A 1 107 ? 35.575 18.314 -27.181 1.00 76.88 107 PRO A CA 1
ATOM 873 C C . PRO A 1 107 ? 36.109 19.654 -27.708 1.00 76.88 107 PRO A C 1
ATOM 875 O O . PRO A 1 107 ? 35.342 20.591 -27.906 1.00 76.88 107 PRO A O 1
ATOM 878 N N . ILE A 1 108 ? 37.409 19.722 -28.021 1.00 77.62 108 ILE A N 1
ATOM 879 C CA . ILE A 1 108 ? 38.059 20.909 -28.596 1.00 77.62 108 ILE A CA 1
ATOM 880 C C . ILE A 1 108 ? 37.592 21.112 -30.043 1.00 77.62 108 ILE A C 1
ATOM 882 O O . ILE A 1 108 ? 37.266 22.227 -30.442 1.00 77.62 108 ILE A O 1
ATOM 886 N N . PHE A 1 109 ? 37.485 20.032 -30.823 1.00 69.12 109 PHE A N 1
ATOM 887 C CA . PHE A 1 109 ? 36.970 20.104 -32.196 1.00 69.12 109 PHE A CA 1
ATOM 888 C C . PHE A 1 109 ? 35.484 20.475 -32.272 1.00 69.12 109 PHE A C 1
ATOM 890 O O . PHE A 1 109 ? 35.066 21.070 -33.261 1.00 69.12 109 PHE A O 1
ATOM 897 N N . LEU A 1 110 ? 34.694 20.188 -31.233 1.00 66.75 110 LEU A N 1
ATOM 898 C CA . LEU A 1 110 ? 33.292 20.599 -31.159 1.00 66.75 110 LEU A CA 1
ATOM 899 C C . LEU A 1 110 ? 33.149 22.117 -30.961 1.00 66.75 110 LEU A C 1
ATOM 901 O O . LEU A 1 110 ? 32.282 22.725 -31.586 1.00 66.75 110 LEU A O 1
ATOM 905 N N . LEU A 1 111 ? 34.040 22.740 -30.178 1.00 65.19 111 LEU A N 1
ATOM 906 C CA . LEU A 1 111 ? 34.122 24.204 -30.040 1.00 65.19 111 LEU A CA 1
ATOM 907 C C . LEU A 1 111 ? 34.537 24.893 -31.352 1.00 65.19 111 LEU A C 1
ATOM 909 O O . LEU A 1 111 ? 34.120 26.015 -31.621 1.00 65.19 111 LEU A O 1
ATOM 913 N N . LEU A 1 112 ? 35.303 24.197 -32.199 1.00 59.53 112 LEU A N 1
ATOM 914 C CA . LEU A 1 112 ? 35.676 24.641 -33.552 1.00 59.53 112 LEU A CA 1
ATOM 915 C C . LEU A 1 112 ? 34.537 24.454 -34.587 1.00 59.53 112 LEU A C 1
ATOM 917 O O . LEU A 1 112 ? 34.679 24.801 -35.766 1.00 59.53 112 LEU A O 1
ATOM 921 N N . GLY A 1 113 ? 33.376 23.971 -34.131 1.00 53.00 113 GLY A N 1
ATOM 922 C CA . GLY A 1 113 ? 32.102 23.970 -34.840 1.00 53.00 113 GLY A CA 1
ATOM 923 C C . GLY A 1 113 ? 31.834 22.734 -35.713 1.00 53.00 113 GLY A C 1
ATOM 924 O O . GLY A 1 113 ? 32.683 21.857 -35.878 1.00 53.00 113 GLY A O 1
ATOM 925 N N . PRO A 1 114 ? 30.651 22.669 -36.363 1.00 54.59 114 PRO A N 1
ATOM 926 C CA . PRO A 1 114 ? 30.252 21.576 -37.264 1.00 54.59 114 PRO A CA 1
ATOM 927 C C . PRO A 1 114 ? 31.132 21.453 -38.525 1.00 54.59 114 PRO A C 1
ATOM 929 O O . PRO A 1 114 ? 30.944 20.543 -39.336 1.00 54.59 114 PRO A O 1
ATOM 932 N N . SER A 1 115 ? 32.117 22.340 -38.681 1.00 51.91 115 SER A N 1
ATOM 933 C CA . SER A 1 115 ? 33.122 22.347 -39.739 1.00 51.91 115 SER A CA 1
ATOM 934 C C . SER A 1 115 ? 33.923 21.034 -39.806 1.00 51.91 115 SER A C 1
ATOM 936 O O . SER A 1 115 ? 34.183 20.557 -40.909 1.00 51.91 115 SER A O 1
ATOM 938 N N . ASP A 1 116 ? 34.222 20.381 -38.672 1.00 58.19 116 ASP A N 1
ATOM 939 C CA . ASP A 1 116 ? 34.977 19.110 -38.638 1.00 58.19 116 ASP A CA 1
ATOM 940 C C . ASP A 1 116 ? 34.171 17.920 -39.206 1.00 58.19 116 ASP A C 1
ATOM 942 O O . ASP A 1 116 ? 34.720 16.979 -39.793 1.00 58.19 116 ASP A O 1
ATOM 946 N N . ILE A 1 117 ? 32.841 17.978 -39.081 1.00 57.00 117 ILE A N 1
ATOM 947 C CA . ILE A 1 117 ? 31.910 16.944 -39.559 1.00 57.00 117 ILE A CA 1
ATOM 948 C C . ILE A 1 117 ? 31.476 17.226 -41.008 1.00 57.00 117 ILE A C 1
ATOM 950 O O . ILE A 1 117 ? 31.357 16.290 -41.802 1.00 57.00 117 ILE A O 1
ATOM 954 N N . ILE A 1 118 ? 31.278 18.501 -41.368 1.00 53.50 118 ILE A N 1
ATOM 955 C CA . ILE A 1 118 ? 30.678 18.944 -42.640 1.00 53.50 118 ILE A CA 1
ATOM 956 C C . ILE A 1 118 ? 31.728 19.280 -43.720 1.00 53.50 118 ILE A C 1
ATOM 958 O O . ILE A 1 118 ? 31.352 19.474 -44.879 1.00 53.50 118 ILE A O 1
ATOM 962 N N . SER A 1 119 ? 33.035 19.312 -43.411 1.00 55.50 119 SER A N 1
ATOM 963 C CA . SER A 1 119 ? 34.052 19.693 -44.404 1.00 55.50 119 SER A CA 1
ATOM 964 C C . SER A 1 119 ? 33.983 18.817 -45.668 1.00 55.50 119 SER A C 1
ATOM 966 O O . SER A 1 119 ? 34.212 17.601 -45.682 1.00 55.50 119 SER A O 1
ATOM 968 N N . ARG A 1 120 ? 33.615 19.460 -46.782 1.00 51.84 120 ARG A N 1
ATOM 969 C CA . ARG A 1 120 ? 33.538 18.825 -48.096 1.00 51.84 120 ARG A CA 1
ATOM 970 C C . ARG A 1 120 ? 34.942 18.764 -48.688 1.00 51.84 120 ARG A C 1
ATOM 972 O O . ARG A 1 120 ? 35.473 19.753 -49.177 1.00 51.84 120 ARG A O 1
ATOM 979 N N . GLY A 1 121 ? 35.520 17.569 -48.693 1.00 50.47 121 GLY A N 1
ATOM 980 C CA . GLY A 1 121 ? 36.550 17.187 -49.660 1.00 50.47 121 GLY A CA 1
ATOM 981 C C . GLY A 1 121 ? 37.994 17.113 -49.171 1.00 50.47 121 GLY A C 1
ATOM 982 O O . GLY A 1 121 ? 38.766 16.353 -49.753 1.00 50.47 121 GLY A O 1
ATOM 983 N N . HIS A 1 122 ? 38.317 17.776 -48.069 1.00 53.56 122 HIS A N 1
ATOM 984 C CA . HIS A 1 122 ? 39.497 17.519 -47.243 1.00 53.56 122 HIS A CA 1
ATOM 985 C C . HIS A 1 122 ? 38.919 17.268 -45.856 1.00 53.56 122 HIS A C 1
ATOM 987 O O . HIS A 1 122 ? 38.036 18.029 -45.463 1.00 53.56 122 HIS A O 1
ATOM 993 N N . GLY A 1 123 ? 39.271 16.160 -45.196 1.00 59.16 123 GLY A N 1
ATOM 994 C CA . GLY A 1 123 ? 38.662 15.773 -43.915 1.00 59.16 123 GLY A CA 1
ATOM 995 C C . GLY A 1 123 ? 38.646 16.924 -42.901 1.00 59.16 123 GLY A C 1
ATOM 996 O O . GLY A 1 123 ? 39.279 17.955 -43.125 1.00 59.16 123 GLY A O 1
ATOM 997 N N . GLY A 1 124 ? 37.896 16.784 -41.811 1.00 67.12 124 GLY A N 1
ATOM 998 C CA . GLY A 1 124 ? 37.835 17.840 -40.799 1.00 67.12 124 GLY A CA 1
ATOM 999 C C . GLY A 1 124 ? 39.231 18.254 -40.305 1.00 67.12 124 GLY A C 1
ATOM 1000 O O . GLY A 1 124 ? 40.213 17.547 -40.543 1.00 67.12 124 GLY A O 1
ATOM 1001 N N . ILE A 1 125 ? 39.349 19.382 -39.604 1.00 67.81 125 ILE A N 1
ATOM 1002 C CA . ILE A 1 125 ? 40.614 19.825 -38.989 1.00 67.81 125 ILE A CA 1
ATOM 1003 C C . ILE A 1 125 ? 41.276 18.665 -38.220 1.00 67.81 125 ILE A C 1
ATOM 1005 O O . ILE A 1 125 ? 42.477 18.436 -38.361 1.00 67.81 125 ILE A O 1
ATOM 1009 N N . GLY A 1 126 ? 40.491 17.849 -37.510 1.00 69.50 126 GLY A N 1
ATOM 1010 C CA . GLY A 1 126 ? 40.981 16.647 -36.838 1.00 69.50 126 GLY A CA 1
ATOM 1011 C C . GLY A 1 126 ? 41.440 15.535 -37.792 1.00 69.50 126 GLY A C 1
ATOM 1012 O O . GLY A 1 126 ? 42.427 14.858 -37.524 1.00 69.50 126 GLY A O 1
ATOM 1013 N N . ASP A 1 127 ? 40.781 15.339 -38.935 1.00 71.88 127 ASP A N 1
ATOM 1014 C CA . ASP A 1 127 ? 41.231 14.366 -39.943 1.00 71.88 127 ASP A CA 1
ATOM 1015 C C . ASP A 1 127 ? 42.554 14.775 -40.598 1.00 71.88 127 ASP A C 1
ATOM 1017 O O . ASP A 1 127 ? 43.372 13.909 -40.908 1.00 71.88 127 ASP A O 1
ATOM 1021 N N . ILE A 1 128 ? 42.761 16.078 -40.804 1.00 73.88 128 ILE A N 1
ATOM 1022 C CA . ILE A 1 128 ? 43.990 16.628 -41.384 1.00 73.88 128 ILE A CA 1
ATOM 1023 C C . ILE A 1 128 ? 45.140 16.503 -40.383 1.00 73.88 128 ILE A C 1
ATOM 1025 O O . ILE A 1 128 ? 46.194 15.980 -40.740 1.00 73.88 128 ILE A O 1
ATOM 1029 N N . LEU A 1 129 ? 44.921 16.903 -39.125 1.00 75.56 129 LEU A N 1
ATOM 1030 C CA . LEU A 1 129 ? 45.930 16.833 -38.062 1.00 75.56 129 LEU A CA 1
ATOM 1031 C C . LEU A 1 129 ? 46.410 15.401 -37.791 1.00 75.56 129 LEU A C 1
ATOM 1033 O O . LEU A 1 129 ? 47.581 15.194 -37.481 1.00 75.56 129 LEU A O 1
ATOM 1037 N N . PHE A 1 130 ? 45.529 14.408 -37.937 1.00 77.62 130 PHE A N 1
ATOM 1038 C CA . PHE A 1 130 ? 45.853 13.005 -37.664 1.00 77.62 130 PHE A CA 1
ATOM 1039 C C . PHE A 1 130 ? 46.023 12.141 -38.930 1.00 77.62 130 PHE A C 1
ATOM 1041 O O . PHE A 1 130 ? 46.154 10.923 -38.811 1.00 77.62 130 PHE A O 1
ATOM 1048 N N . ASP A 1 131 ? 46.032 12.730 -40.135 1.00 79.00 131 ASP A N 1
ATOM 1049 C CA . ASP A 1 131 ? 46.062 12.030 -41.439 1.00 79.00 131 ASP A CA 1
ATOM 1050 C C . ASP A 1 131 ? 45.096 10.826 -41.482 1.00 79.00 131 ASP A C 1
ATOM 1052 O O . ASP A 1 131 ? 45.468 9.679 -41.759 1.00 79.00 131 ASP A O 1
ATOM 1056 N N . ILE A 1 132 ? 43.828 11.074 -41.144 1.00 77.75 132 ILE A N 1
ATOM 1057 C CA . ILE A 1 132 ? 42.758 10.073 -41.177 1.00 77.75 132 ILE A CA 1
ATOM 1058 C C . ILE A 1 132 ? 42.054 10.165 -42.529 1.00 77.75 132 ILE A C 1
ATOM 1060 O O . ILE A 1 132 ? 41.448 11.174 -42.885 1.00 77.75 132 ILE A O 1
ATOM 1064 N N . ARG A 1 133 ? 42.111 9.077 -43.304 1.00 81.88 133 ARG A N 1
ATOM 1065 C CA . ARG A 1 133 ? 41.456 8.986 -44.616 1.00 81.88 133 ARG A CA 1
ATOM 1066 C C . ARG A 1 133 ? 40.419 7.879 -44.621 1.00 81.88 133 ARG A C 1
ATOM 1068 O O . ARG A 1 133 ? 40.706 6.758 -44.210 1.00 81.88 133 ARG A O 1
ATOM 1075 N N . TYR A 1 134 ? 39.237 8.174 -45.147 1.00 82.31 134 TYR A N 1
ATOM 1076 C CA . TYR A 1 134 ? 38.120 7.235 -45.182 1.00 82.31 134 TYR A CA 1
ATOM 1077 C C . TYR A 1 134 ? 37.971 6.541 -46.537 1.00 82.31 134 TYR A C 1
ATOM 1079 O O . TYR A 1 134 ? 38.176 7.133 -47.599 1.00 82.31 134 TYR A O 1
ATOM 1087 N N . ARG A 1 135 ? 37.549 5.278 -46.494 1.00 83.81 135 ARG A N 1
ATOM 1088 C CA . ARG A 1 135 ? 37.093 4.487 -47.635 1.00 83.81 135 ARG A CA 1
ATOM 1089 C C . ARG A 1 135 ? 35.720 3.907 -47.326 1.00 83.81 135 ARG A C 1
ATOM 1091 O O . ARG A 1 135 ? 35.529 3.299 -46.274 1.00 83.81 135 ARG A O 1
ATOM 1098 N N . VAL A 1 136 ? 34.808 4.044 -48.282 1.00 82.69 136 VAL A N 1
ATOM 1099 C CA . VAL A 1 136 ? 33.506 3.371 -48.257 1.00 82.69 136 VAL A CA 1
ATOM 1100 C C . VAL A 1 136 ? 33.701 1.887 -48.576 1.00 82.69 136 VAL A C 1
ATOM 1102 O O . VAL A 1 136 ? 34.355 1.528 -49.560 1.00 82.69 136 VAL A O 1
ATOM 1105 N N . GLY A 1 137 ? 33.203 1.039 -47.685 1.00 78.75 137 GLY A N 1
ATOM 1106 C CA . GLY A 1 137 ? 33.192 -0.414 -47.781 1.00 78.75 137 GLY A CA 1
ATOM 1107 C C . GLY A 1 137 ? 32.001 -0.937 -48.583 1.00 78.75 137 GLY A C 1
ATOM 1108 O O . GLY A 1 137 ? 31.380 -0.211 -49.350 1.00 78.75 137 GLY A O 1
ATOM 1109 N N . LYS A 1 138 ? 31.697 -2.230 -48.424 1.00 79.25 138 LYS A N 1
ATOM 1110 C CA . LYS A 1 138 ? 30.645 -2.921 -49.192 1.00 79.25 138 LYS A CA 1
ATOM 1111 C C . LYS A 1 138 ? 29.250 -2.850 -48.560 1.00 79.25 138 LYS A C 1
ATOM 1113 O O . LYS A 1 138 ? 28.316 -3.387 -49.142 1.00 79.25 138 LYS A O 1
ATOM 1118 N N . VAL A 1 139 ? 29.107 -2.246 -47.378 1.00 79.50 139 VAL A N 1
ATOM 1119 C CA . VAL A 1 139 ? 27.812 -2.185 -46.686 1.00 79.50 139 VAL A CA 1
ATOM 1120 C C . VAL A 1 139 ? 26.892 -1.204 -47.425 1.00 79.50 139 VAL A C 1
ATOM 1122 O O . VAL A 1 139 ? 27.256 -0.035 -47.561 1.00 79.50 139 VAL A O 1
ATOM 1125 N N . PRO A 1 1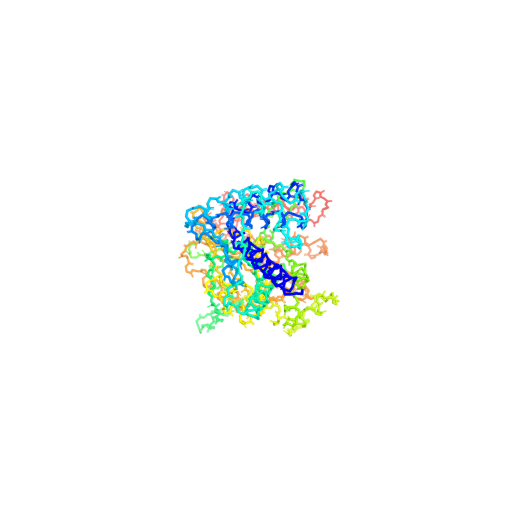40 ? 25.716 -1.639 -47.912 1.00 81.81 140 PRO A N 1
ATOM 1126 C CA . PRO A 1 140 ? 24.763 -0.748 -48.562 1.00 81.81 140 PRO A CA 1
ATOM 1127 C C . PRO A 1 140 ? 24.216 0.302 -47.590 1.00 81.81 140 PRO A C 1
ATOM 1129 O O . PRO A 1 140 ? 23.827 -0.032 -46.472 1.00 81.81 140 PRO A O 1
ATOM 1132 N N . ARG A 1 141 ? 24.068 1.555 -48.047 1.00 82.81 141 ARG A N 1
ATOM 1133 C CA . ARG A 1 141 ? 23.454 2.647 -47.255 1.00 82.81 141 ARG A CA 1
ATOM 1134 C C . ARG A 1 141 ? 22.090 2.289 -46.670 1.00 82.81 141 ARG A C 1
ATOM 1136 O O . ARG A 1 141 ? 21.765 2.745 -45.580 1.00 82.81 141 ARG A O 1
ATOM 1143 N N . ALA A 1 142 ? 21.308 1.482 -47.387 1.00 84.81 142 ALA A N 1
ATOM 1144 C CA . ALA A 1 142 ? 19.992 1.039 -46.942 1.00 84.81 142 ALA A CA 1
ATOM 1145 C C . ALA A 1 142 ? 20.054 0.291 -45.600 1.00 84.81 142 ALA A C 1
ATOM 1147 O O . ALA A 1 142 ? 19.207 0.522 -44.747 1.00 84.81 142 ALA A O 1
ATOM 1148 N N . ILE A 1 143 ? 21.088 -0.530 -45.373 1.00 86.00 143 ILE A N 1
ATOM 1149 C CA . ILE A 1 143 ? 21.259 -1.265 -44.110 1.00 86.00 143 ILE A CA 1
ATOM 1150 C C . ILE A 1 143 ? 21.496 -0.287 -42.956 1.00 86.00 143 ILE A C 1
ATOM 1152 O O . ILE A 1 143 ? 20.854 -0.391 -41.914 1.00 86.00 143 ILE A O 1
ATOM 1156 N N . SER A 1 144 ? 22.359 0.709 -43.160 1.00 85.69 144 SER A N 1
ATOM 1157 C CA . SER A 1 144 ? 22.638 1.753 -42.170 1.00 85.69 144 SER A CA 1
ATOM 1158 C C . SER A 1 144 ? 21.393 2.575 -41.830 1.00 85.69 144 SER A C 1
ATOM 1160 O O . SER A 1 144 ? 21.184 2.919 -40.673 1.00 85.69 144 SER A O 1
ATOM 1162 N N . LEU A 1 145 ? 20.554 2.880 -42.827 1.00 88.06 145 LEU A N 1
ATOM 1163 C CA . LEU A 1 145 ? 19.294 3.601 -42.627 1.00 88.06 145 LEU A CA 1
ATOM 1164 C C . LEU A 1 145 ? 18.270 2.764 -41.853 1.00 88.06 145 LEU A C 1
ATOM 1166 O O . LEU A 1 145 ? 17.660 3.279 -40.922 1.00 88.06 145 LEU A O 1
ATOM 1170 N N . VAL A 1 146 ? 18.121 1.478 -42.185 1.00 88.38 146 VAL A N 1
ATOM 1171 C CA . VAL A 1 146 ? 17.260 0.550 -41.432 1.00 88.38 146 VAL A CA 1
ATOM 1172 C C . VAL A 1 146 ? 17.731 0.439 -39.982 1.00 88.38 146 VAL A C 1
ATOM 1174 O O . VAL A 1 146 ? 16.909 0.490 -39.072 1.00 88.38 146 VAL A O 1
ATOM 1177 N N . LEU A 1 147 ? 19.045 0.365 -39.751 1.00 88.56 147 LEU A N 1
ATOM 1178 C CA . LEU A 1 147 ? 19.604 0.348 -38.401 1.00 88.56 147 LEU A CA 1
ATOM 1179 C C . LEU A 1 147 ? 19.301 1.644 -37.639 1.00 88.56 147 LEU A C 1
ATOM 1181 O O . LEU A 1 147 ? 18.913 1.577 -36.479 1.00 88.56 147 LEU A O 1
ATOM 1185 N N . ILE A 1 148 ? 19.441 2.811 -38.274 1.00 88.38 148 ILE A N 1
ATOM 1186 C CA . ILE A 1 148 ? 19.096 4.099 -37.652 1.00 88.38 148 ILE A CA 1
ATOM 1187 C C . ILE A 1 148 ? 17.611 4.151 -37.296 1.00 88.38 148 ILE A C 1
ATOM 1189 O O . ILE A 1 148 ? 17.284 4.555 -36.187 1.00 88.38 148 ILE A O 1
ATOM 1193 N N . LEU A 1 149 ? 16.717 3.716 -38.189 1.00 86.69 149 LEU A N 1
ATOM 1194 C CA . LEU A 1 149 ? 15.280 3.651 -37.903 1.00 86.69 149 LEU A CA 1
ATOM 1195 C C . LEU A 1 149 ? 14.980 2.692 -36.743 1.00 86.69 149 LEU A C 1
ATOM 1197 O O . LEU A 1 149 ? 14.189 3.027 -35.865 1.00 86.69 149 LEU A O 1
ATOM 1201 N N . GLY A 1 150 ? 15.656 1.541 -36.696 1.00 85.12 150 GLY A N 1
ATOM 1202 C CA . GLY A 1 150 ? 15.569 0.604 -35.577 1.00 85.12 150 GLY A CA 1
ATOM 1203 C C . GLY A 1 150 ? 16.035 1.227 -34.259 1.00 85.12 150 GLY A C 1
ATOM 1204 O O . GLY A 1 150 ? 15.310 1.183 -33.270 1.00 85.12 150 GLY A O 1
ATOM 1205 N N . LEU A 1 151 ? 17.204 1.876 -34.249 1.00 85.62 151 LEU A N 1
ATOM 1206 C CA . LEU A 1 151 ? 17.739 2.552 -33.065 1.00 85.62 151 LEU A CA 1
ATOM 1207 C C . LEU A 1 151 ? 16.849 3.717 -32.617 1.00 85.62 151 LEU A C 1
ATOM 1209 O O . LEU A 1 151 ? 16.602 3.854 -31.424 1.00 85.62 151 LEU A O 1
ATOM 1213 N N . LEU A 1 152 ? 16.310 4.513 -33.546 1.00 83.62 152 LEU A N 1
ATOM 1214 C CA . LEU A 1 152 ? 15.334 5.565 -33.241 1.00 83.62 152 LEU A CA 1
ATOM 1215 C C . LEU A 1 152 ? 14.064 4.994 -32.604 1.00 83.62 152 LEU A C 1
ATOM 1217 O O . LEU A 1 152 ? 13.534 5.596 -31.676 1.00 83.62 152 LEU A O 1
ATOM 1221 N N . GLY A 1 153 ? 13.606 3.821 -33.048 1.00 75.88 153 GLY A N 1
ATOM 1222 C CA . GLY A 1 153 ? 12.500 3.108 -32.410 1.00 75.88 153 GLY A CA 1
ATOM 1223 C C . GLY A 1 153 ? 12.827 2.639 -30.987 1.00 75.88 153 GLY A C 1
ATOM 1224 O O . GLY A 1 153 ? 11.956 2.684 -30.121 1.00 75.88 153 GLY A O 1
ATOM 1225 N N . MET A 1 154 ? 14.078 2.238 -30.730 1.00 76.94 154 MET A N 1
ATOM 1226 C CA . MET A 1 154 ? 14.538 1.725 -29.430 1.00 76.94 154 MET A CA 1
ATOM 1227 C C . MET A 1 154 ? 14.915 2.816 -28.419 1.00 76.94 154 MET A C 1
ATOM 1229 O O . MET A 1 154 ? 14.846 2.568 -27.218 1.00 76.94 154 MET A O 1
ATOM 1233 N N . VAL A 1 155 ? 15.302 4.011 -28.871 1.00 76.31 155 VAL A N 1
ATOM 1234 C CA . VAL A 1 155 ? 15.736 5.123 -28.008 1.00 76.31 155 VAL A CA 1
ATOM 1235 C C . VAL A 1 155 ? 14.698 5.500 -26.940 1.00 76.31 155 VAL A C 1
ATOM 1237 O O . VAL A 1 155 ? 15.074 5.578 -25.776 1.00 76.31 155 VAL A O 1
ATOM 1240 N N . PRO A 1 156 ? 13.397 5.663 -27.239 1.00 66.44 156 PRO A N 1
ATOM 1241 C CA . PRO A 1 156 ? 12.429 5.949 -26.182 1.00 66.44 156 PRO A CA 1
ATOM 1242 C C . PRO A 1 156 ? 12.199 4.739 -25.257 1.00 66.44 156 PRO A C 1
ATOM 1244 O O . PRO A 1 156 ? 11.874 4.912 -24.086 1.00 66.44 156 PRO A O 1
ATOM 1247 N N . GLY A 1 157 ? 12.451 3.515 -25.738 1.00 62.59 157 GLY A N 1
ATOM 1248 C CA . GLY A 1 157 ? 12.479 2.309 -24.909 1.00 62.59 157 GLY A CA 1
ATOM 1249 C C . GLY A 1 157 ? 13.661 2.280 -23.936 1.00 62.59 157 GLY A C 1
ATOM 1250 O O . GLY A 1 157 ? 13.540 1.683 -22.873 1.00 62.59 157 GLY A O 1
ATOM 1251 N N . SER A 1 158 ? 14.774 2.968 -24.232 1.00 68.88 158 SER A N 1
ATOM 1252 C CA . SER A 1 158 ? 15.923 3.064 -23.318 1.00 68.88 158 SER A CA 1
ATOM 1253 C C . SER A 1 158 ? 15.578 3.829 -22.030 1.00 68.88 158 SER A C 1
ATOM 1255 O O . SER A 1 158 ? 16.085 3.495 -20.964 1.00 68.88 158 SER A O 1
ATOM 1257 N N . ILE A 1 159 ? 14.636 4.778 -22.097 1.00 63.22 159 ILE A N 1
ATOM 1258 C CA . ILE A 1 159 ? 14.093 5.509 -20.938 1.00 63.22 159 ILE A CA 1
ATOM 1259 C C . ILE A 1 159 ? 13.293 4.571 -20.022 1.00 63.22 159 ILE A C 1
ATOM 1261 O O . ILE A 1 159 ? 13.269 4.768 -18.813 1.00 63.22 159 ILE A O 1
ATOM 1265 N N . ALA A 1 160 ? 12.696 3.504 -20.561 1.00 56.72 160 ALA A N 1
ATOM 1266 C CA . ALA A 1 160 ? 12.030 2.485 -19.751 1.00 56.72 160 ALA A CA 1
ATOM 1267 C C . ALA A 1 160 ? 13.013 1.673 -18.891 1.00 56.72 160 ALA A C 1
ATOM 1269 O O . ALA A 1 160 ? 12.588 1.075 -17.909 1.00 56.72 160 ALA A O 1
ATOM 1270 N N . PHE A 1 161 ? 14.315 1.691 -19.214 1.00 61.06 161 PHE A N 1
ATOM 1271 C CA . PHE A 1 161 ? 15.354 1.101 -18.367 1.00 61.06 161 PHE A CA 1
ATOM 1272 C C . PHE A 1 161 ? 15.736 1.973 -17.167 1.00 61.06 161 PHE A C 1
ATOM 1274 O O . PHE A 1 161 ? 16.394 1.507 -16.238 1.00 61.06 161 PHE A O 1
ATOM 1281 N N . TRP A 1 162 ? 15.253 3.212 -17.116 1.00 59.34 162 TRP A N 1
ATOM 1282 C CA . TRP A 1 162 ? 15.447 4.088 -15.974 1.00 59.34 162 TRP A CA 1
ATOM 1283 C C . TRP A 1 162 ? 14.788 3.501 -14.715 1.00 59.34 162 TRP A C 1
ATOM 1285 O O . TRP A 1 162 ? 13.593 3.212 -14.704 1.00 59.34 162 TRP A O 1
ATOM 1295 N N . ASN A 1 163 ? 15.563 3.363 -13.633 1.00 53.78 163 ASN A N 1
ATOM 1296 C CA . ASN A 1 163 ? 15.158 2.803 -12.333 1.00 53.78 163 ASN A CA 1
ATOM 1297 C C . ASN A 1 163 ? 14.960 1.272 -12.286 1.00 53.78 163 ASN A C 1
ATOM 1299 O O . ASN A 1 163 ? 14.601 0.753 -11.232 1.00 53.78 163 ASN A O 1
ATOM 1303 N N . LEU A 1 164 ? 15.243 0.522 -13.362 1.00 55.81 164 LEU A N 1
ATOM 1304 C CA . LEU A 1 164 ? 14.937 -0.916 -13.431 1.00 55.81 164 LEU A CA 1
ATOM 1305 C C . LEU A 1 164 ? 15.636 -1.815 -12.391 1.00 55.81 164 LEU A C 1
ATOM 1307 O O . LEU A 1 164 ? 15.059 -2.829 -12.001 1.00 55.81 164 LEU A O 1
ATOM 1311 N N . ALA A 1 165 ? 16.815 -1.440 -11.882 1.00 50.25 165 ALA A N 1
ATOM 1312 C CA . ALA A 1 165 ? 17.543 -2.244 -10.891 1.00 50.25 165 ALA A CA 1
ATOM 1313 C C . ALA A 1 165 ? 16.851 -2.339 -9.518 1.00 50.25 165 ALA A C 1
ATOM 1315 O O . ALA A 1 165 ? 17.111 -3.279 -8.774 1.00 50.25 165 ALA A O 1
ATOM 1316 N N . ILE A 1 166 ? 15.948 -1.407 -9.193 1.00 50.78 166 ILE A N 1
ATOM 1317 C CA . ILE A 1 166 ? 15.180 -1.421 -7.936 1.00 50.78 166 ILE A CA 1
ATOM 1318 C C . ILE A 1 166 ? 14.041 -2.463 -8.005 1.00 50.78 166 ILE A C 1
ATOM 1320 O O . ILE A 1 166 ? 13.563 -2.949 -6.985 1.00 50.78 166 ILE A O 1
ATOM 1324 N N . PHE A 1 167 ? 13.607 -2.861 -9.208 1.00 53.31 167 PHE A N 1
ATOM 1325 C CA . PHE A 1 167 ? 12.331 -3.562 -9.402 1.00 53.31 167 PHE A CA 1
ATOM 1326 C C . PHE A 1 167 ? 12.416 -5.088 -9.550 1.00 53.31 167 PHE A C 1
ATOM 1328 O O . PHE A 1 167 ? 11.363 -5.732 -9.589 1.00 53.31 167 PHE A O 1
ATOM 1335 N N . ASP A 1 168 ? 13.619 -5.668 -9.619 1.00 52.41 168 ASP A N 1
ATOM 1336 C CA . ASP A 1 168 ? 13.828 -7.088 -9.963 1.00 52.41 168 ASP A CA 1
ATOM 1337 C C . ASP A 1 168 ? 13.641 -8.066 -8.781 1.00 52.41 168 ASP A C 1
ATOM 1339 O O . ASP A 1 168 ? 13.638 -9.281 -8.968 1.00 52.41 168 ASP A O 1
ATOM 1343 N N . LYS A 1 169 ? 13.420 -7.552 -7.561 1.00 51.53 169 LYS A N 1
ATOM 1344 C CA . LYS A 1 169 ? 13.173 -8.358 -6.346 1.00 51.53 169 LYS A CA 1
ATOM 1345 C C . LYS A 1 169 ? 11.691 -8.608 -6.032 1.00 51.53 169 LYS A C 1
ATOM 1347 O O . LYS A 1 169 ? 11.368 -9.291 -5.065 1.00 51.53 169 LYS A O 1
ATOM 1352 N N . VAL A 1 170 ? 10.778 -8.072 -6.839 1.00 54.53 170 VAL A N 1
ATOM 1353 C CA . VAL A 1 170 ? 9.329 -8.173 -6.610 1.00 54.53 170 VAL A CA 1
ATOM 1354 C C . VAL A 1 170 ? 8.761 -9.403 -7.317 1.00 54.53 170 VAL A C 1
ATOM 1356 O O . VAL A 1 170 ? 8.678 -9.447 -8.547 1.00 54.53 170 VAL A O 1
ATOM 1359 N N . GLN A 1 171 ? 8.335 -10.391 -6.531 1.00 53.69 171 GLN A N 1
ATOM 1360 C CA . GLN A 1 171 ? 7.568 -11.540 -7.013 1.00 53.69 171 GLN A CA 1
ATOM 1361 C C . GLN A 1 171 ? 6.071 -11.266 -6.826 1.00 53.69 171 GLN A C 1
ATOM 1363 O O . GLN A 1 171 ? 5.643 -10.882 -5.737 1.00 53.69 171 GLN A O 1
ATOM 1368 N N . VAL A 1 172 ? 5.295 -11.439 -7.902 1.00 51.97 172 VAL A N 1
ATOM 1369 C CA . VAL A 1 172 ? 3.830 -11.339 -7.882 1.00 51.97 172 VAL A CA 1
ATOM 1370 C C . VAL A 1 172 ? 3.249 -12.750 -7.854 1.00 51.97 172 VAL A C 1
ATOM 1372 O O . VAL A 1 172 ? 3.387 -13.481 -8.838 1.00 51.97 172 VAL A O 1
ATOM 1375 N N . GLU A 1 173 ? 2.604 -13.133 -6.756 1.00 55.50 173 GLU A N 1
ATOM 1376 C CA . GLU A 1 173 ? 1.797 -14.353 -6.668 1.00 55.50 173 GLU A CA 1
ATOM 1377 C C . GLU A 1 173 ? 0.302 -13.991 -6.723 1.00 55.50 173 GLU A C 1
ATOM 1379 O O . GLU A 1 173 ? -0.129 -12.925 -6.296 1.00 55.50 173 GLU A O 1
ATOM 1384 N N . TYR A 1 174 ? -0.532 -14.862 -7.284 1.00 50.34 174 TYR A N 1
ATOM 1385 C CA . TYR A 1 174 ? -1.985 -14.663 -7.297 1.00 50.34 174 TYR A CA 1
ATOM 1386 C C . TYR A 1 174 ? -2.607 -15.591 -6.254 1.00 50.34 174 TYR A C 1
ATOM 1388 O O . TYR A 1 174 ? -2.383 -16.801 -6.313 1.00 50.34 174 TYR A O 1
ATOM 1396 N N . LYS A 1 175 ? -3.376 -15.047 -5.302 1.00 56.91 175 LYS A N 1
ATOM 1397 C CA . LYS A 1 175 ? -4.043 -15.830 -4.248 1.00 56.91 175 LYS A CA 1
ATOM 1398 C C . LYS A 1 175 ? -5.486 -15.372 -4.083 1.00 56.91 175 LYS A C 1
ATOM 1400 O O . LYS A 1 175 ? -5.744 -14.281 -3.592 1.00 56.91 175 LYS A O 1
ATOM 1405 N N . GLU A 1 176 ? -6.436 -16.220 -4.457 1.00 53.66 176 GLU A N 1
ATOM 1406 C CA . GLU A 1 176 ? -7.857 -15.975 -4.207 1.00 53.66 176 GLU A CA 1
ATOM 1407 C C . GLU A 1 176 ? -8.284 -16.685 -2.917 1.00 53.66 176 GLU A C 1
ATOM 1409 O O . GLU A 1 176 ? -8.069 -17.889 -2.763 1.00 53.66 176 GLU A O 1
ATOM 1414 N N . PHE A 1 177 ? -8.876 -15.943 -1.979 1.00 56.34 177 PHE A N 1
ATOM 1415 C CA . PHE A 1 177 ? -9.440 -16.507 -0.757 1.00 56.34 177 PHE A CA 1
ATOM 1416 C C . PHE A 1 177 ? -10.945 -16.683 -0.949 1.00 56.34 177 PHE A C 1
ATOM 1418 O O . PHE A 1 177 ? -11.696 -15.714 -1.021 1.00 56.34 177 PHE A O 1
ATOM 1425 N N . GLY A 1 178 ? -11.391 -17.935 -1.052 1.00 46.84 178 GLY A N 1
ATOM 1426 C CA . GLY A 1 178 ? -12.817 -18.246 -1.088 1.00 46.84 178 GLY A CA 1
ATOM 1427 C C . GLY A 1 178 ? -13.479 -18.024 0.281 1.00 46.84 178 GLY A C 1
ATOM 1428 O O . GLY A 1 178 ? -12.822 -18.216 1.309 1.00 46.84 178 GLY A O 1
ATOM 1429 N N . PRO A 1 179 ? -14.774 -17.659 0.327 1.00 56.03 179 PRO A N 1
ATOM 1430 C CA . PRO A 1 179 ? -15.500 -17.521 1.584 1.00 56.03 179 PRO A CA 1
ATOM 1431 C C . PRO A 1 179 ? -15.520 -18.854 2.341 1.00 56.03 179 PRO A C 1
ATOM 1433 O O . PRO A 1 179 ? -15.711 -19.924 1.752 1.00 56.03 179 PRO A O 1
ATOM 1436 N N . GLN A 1 180 ? -15.341 -18.799 3.661 1.00 56.91 180 GLN A N 1
ATOM 1437 C CA . GLN A 1 180 ? -15.456 -19.983 4.505 1.00 56.91 180 GLN A CA 1
ATOM 1438 C C . GLN A 1 180 ? -16.894 -20.519 4.437 1.00 56.91 180 GLN A C 1
ATOM 1440 O O . GLN A 1 180 ? -17.854 -19.787 4.674 1.00 56.91 180 GLN A O 1
ATOM 1445 N N . LYS A 1 181 ? -17.059 -21.806 4.103 1.00 57.28 181 LYS A N 1
ATOM 1446 C CA . LYS A 1 181 ? -18.379 -22.451 4.136 1.00 57.28 181 LYS A CA 1
ATOM 1447 C C . LYS A 1 181 ? -18.895 -22.458 5.575 1.00 57.28 181 LYS A C 1
ATOM 1449 O O . LYS A 1 181 ? -18.168 -22.876 6.476 1.00 57.28 181 LYS A O 1
ATOM 1454 N N . LEU A 1 182 ? -20.145 -22.032 5.769 1.00 55.25 182 LEU A N 1
ATOM 1455 C CA . LEU A 1 182 ? -20.843 -22.135 7.052 1.00 55.25 182 LEU A CA 1
ATOM 1456 C C . LEU A 1 182 ? -20.793 -23.594 7.526 1.00 55.25 182 LEU A C 1
ATOM 1458 O O . LEU A 1 182 ? -21.203 -24.507 6.807 1.00 55.25 182 LEU A O 1
ATOM 1462 N N . SER A 1 183 ? -20.226 -23.819 8.708 1.00 53.59 183 SER A N 1
ATOM 1463 C CA . SER A 1 183 ? -20.135 -25.149 9.305 1.00 53.59 183 SER A CA 1
ATOM 1464 C C . SER A 1 183 ? -21.458 -25.481 9.984 1.00 53.59 183 SER A C 1
ATOM 1466 O O . SER A 1 183 ? -21.961 -24.686 10.767 1.00 53.59 183 SER A O 1
ATOM 1468 N N . ASN A 1 184 ? -21.991 -26.690 9.800 1.00 54.22 184 ASN A N 1
ATOM 1469 C CA . ASN A 1 184 ? -23.208 -27.130 10.505 1.00 54.22 184 ASN A CA 1
ATOM 1470 C C . ASN A 1 184 ? -23.061 -27.158 12.048 1.00 54.22 184 ASN A C 1
ATOM 1472 O O . ASN A 1 184 ? -24.033 -27.435 12.744 1.00 54.22 184 ASN A O 1
ATOM 1476 N N . LYS A 1 185 ? -21.855 -26.913 12.587 1.00 58.16 185 LYS A N 1
ATOM 1477 C CA . LYS A 1 185 ? -21.552 -26.868 14.028 1.00 58.16 185 LYS A CA 1
ATOM 1478 C C . LYS A 1 185 ? -21.530 -25.454 14.631 1.00 58.16 185 LYS A C 1
ATOM 1480 O O . LYS A 1 185 ? -21.407 -25.348 15.846 1.00 58.16 185 LYS A O 1
ATOM 1485 N N . SER A 1 186 ? -21.600 -24.390 13.830 1.00 61.28 186 SER A N 1
ATOM 1486 C CA . SER A 1 186 ? -21.527 -23.012 14.336 1.00 61.28 186 SER A CA 1
ATOM 1487 C C . SER A 1 186 ? -22.863 -22.571 14.940 1.00 61.28 186 SER A C 1
ATOM 1489 O O . SER A 1 186 ? -23.921 -22.773 14.339 1.00 61.28 186 SER A O 1
ATOM 1491 N N . HIS A 1 187 ? -22.833 -21.944 16.117 1.00 65.50 187 HIS A N 1
ATOM 1492 C CA . HIS A 1 187 ? -24.042 -21.415 16.741 1.00 65.50 187 HIS A CA 1
ATOM 1493 C C . HIS A 1 187 ? -24.428 -20.064 16.115 1.00 65.50 187 HIS A C 1
ATOM 1495 O O . HIS A 1 187 ? -23.667 -19.101 16.173 1.00 65.50 187 HIS A O 1
ATOM 1501 N N . PHE A 1 188 ? -25.636 -19.974 15.546 1.00 7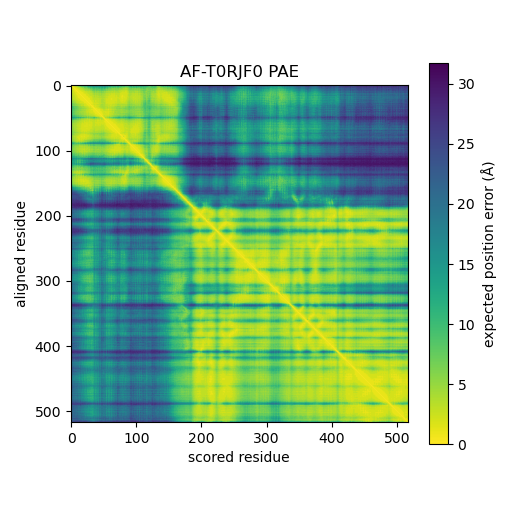2.19 188 PHE A N 1
ATOM 1502 C CA . PHE A 1 188 ? -26.144 -18.754 14.897 1.00 72.19 188 PHE A CA 1
ATOM 1503 C C . PHE A 1 188 ? -26.188 -17.520 15.814 1.00 72.19 188 PHE A C 1
ATOM 1505 O O . PHE A 1 188 ? -26.150 -16.400 15.322 1.00 72.19 188 PHE A O 1
ATOM 1512 N N . ASN A 1 189 ? -26.245 -17.708 17.135 1.00 74.38 189 ASN A N 1
ATOM 1513 C CA . ASN A 1 189 ? -26.251 -16.617 18.114 1.00 74.38 189 ASN A CA 1
ATOM 1514 C C . ASN A 1 189 ? -24.915 -15.858 18.216 1.00 74.38 189 ASN A C 1
ATOM 1516 O O . ASN A 1 189 ? -24.894 -14.789 18.817 1.00 74.38 189 ASN A O 1
ATOM 1520 N N . LEU A 1 190 ? -23.822 -16.403 17.674 1.00 76.25 190 LEU A N 1
ATOM 1521 C CA . LEU A 1 190 ? -22.511 -15.748 17.646 1.00 76.25 190 LEU A CA 1
ATOM 1522 C C . LEU A 1 190 ? -22.325 -14.849 16.421 1.00 76.25 190 LEU A C 1
ATOM 1524 O O . LEU A 1 190 ? -21.352 -14.106 16.368 1.00 76.25 190 LEU A O 1
ATOM 1528 N N . TYR A 1 191 ? -23.215 -14.934 15.431 1.00 82.69 191 TYR A N 1
ATOM 1529 C CA . TYR A 1 191 ? -23.107 -14.129 14.224 1.00 82.69 191 TYR A CA 1
ATOM 1530 C C . TYR A 1 191 ? -23.663 -12.732 14.454 1.00 82.69 191 TYR A C 1
ATOM 1532 O O . TYR A 1 191 ? -24.815 -12.559 14.856 1.00 82.69 191 TYR A O 1
ATOM 1540 N N . GLU A 1 192 ? -22.860 -11.737 14.107 1.00 86.50 192 GLU A N 1
ATOM 1541 C CA . GLU A 1 192 ? -23.239 -10.336 14.150 1.00 86.50 192 GLU A CA 1
ATOM 1542 C C . GLU A 1 192 ? -22.822 -9.618 12.865 1.00 86.50 192 GLU A C 1
ATOM 1544 O O . GLU A 1 192 ? -21.900 -10.019 12.145 1.00 86.50 192 GLU A O 1
ATOM 1549 N N . THR A 1 193 ? -23.544 -8.546 12.544 1.00 88.56 193 THR A N 1
ATOM 1550 C CA . THR A 1 193 ? -23.140 -7.638 11.473 1.00 88.56 193 THR A CA 1
ATOM 1551 C C . THR A 1 193 ? -22.118 -6.658 12.027 1.00 88.56 193 THR A C 1
ATOM 1553 O O . THR A 1 193 ? -22.439 -5.792 12.840 1.00 88.56 193 THR A O 1
ATOM 1556 N N . ILE A 1 194 ? -20.889 -6.778 11.543 1.00 91.19 194 ILE A N 1
ATOM 1557 C CA . ILE A 1 194 ? -19.770 -5.912 11.893 1.00 91.19 194 ILE A CA 1
ATOM 1558 C C . ILE A 1 194 ? -19.564 -4.960 10.732 1.00 91.19 194 ILE A C 1
ATOM 1560 O O . ILE A 1 194 ? -19.335 -5.389 9.603 1.00 91.19 194 ILE A O 1
ATOM 1564 N N . GLN A 1 195 ? -19.671 -3.664 10.990 1.00 92.94 195 GLN A N 1
ATOM 1565 C CA . GLN A 1 195 ? -19.635 -2.670 9.928 1.00 92.94 195 GLN A CA 1
ATOM 1566 C C . GLN A 1 195 ? -19.011 -1.367 10.399 1.00 92.94 195 GLN A C 1
ATOM 1568 O O . GLN A 1 195 ? -19.203 -0.968 11.549 1.00 92.94 195 GLN A O 1
ATOM 1573 N N . SER A 1 196 ? -18.283 -0.716 9.495 1.00 93.00 196 SER A N 1
ATOM 1574 C CA . SER A 1 196 ? -17.604 0.546 9.756 1.00 93.00 196 SER A CA 1
ATOM 1575 C C . SER A 1 196 ? -17.620 1.454 8.534 1.00 93.00 196 SER A C 1
ATOM 1577 O O . SER A 1 196 ? -17.237 1.043 7.436 1.00 93.00 196 SER A O 1
ATOM 1579 N N . ASN A 1 197 ? -18.011 2.709 8.753 1.00 90.75 197 ASN A N 1
ATOM 1580 C CA . ASN A 1 197 ? -17.887 3.779 7.765 1.00 90.75 197 ASN A CA 1
ATOM 1581 C C . ASN A 1 197 ? -16.421 4.110 7.486 1.00 90.75 197 ASN A C 1
ATOM 1583 O O . ASN A 1 197 ? -16.038 4.321 6.341 1.00 90.75 197 ASN A O 1
ATOM 1587 N N . VAL A 1 198 ? -15.607 4.154 8.538 1.00 90.25 198 VAL A N 1
ATOM 1588 C CA . VAL A 1 198 ? -14.208 4.572 8.469 1.00 90.25 198 VAL A CA 1
ATOM 1589 C C . VAL A 1 198 ? -13.318 3.500 7.841 1.00 90.25 198 VAL A C 1
ATOM 1591 O O . VAL A 1 198 ? -12.398 3.822 7.096 1.00 90.25 198 VAL A O 1
ATOM 1594 N N . LEU A 1 199 ? -13.592 2.220 8.108 1.00 91.31 199 LEU A N 1
ATOM 1595 C CA . LEU A 1 199 ? -12.872 1.100 7.492 1.00 91.31 199 LEU A CA 1
ATOM 1596 C C . LEU A 1 199 ? -13.505 0.638 6.167 1.00 91.31 199 LEU A C 1
ATOM 1598 O O . LEU A 1 199 ? -12.971 -0.263 5.527 1.00 91.31 199 LEU A O 1
ATOM 1602 N N . HIS A 1 200 ? -14.605 1.265 5.738 1.00 90.94 200 HIS A N 1
ATOM 1603 C CA . HIS A 1 200 ? -15.281 1.030 4.458 1.00 90.94 200 HIS A CA 1
ATOM 1604 C C . HIS A 1 200 ? -15.746 -0.413 4.217 1.00 90.94 200 HIS A C 1
ATOM 1606 O O . HIS A 1 200 ? -15.716 -0.880 3.078 1.00 90.94 200 HIS A O 1
ATOM 1612 N N . PHE A 1 201 ? -16.201 -1.138 5.240 1.00 91.75 201 PHE A N 1
ATOM 1613 C CA . PHE A 1 201 ? -16.754 -2.477 5.021 1.00 91.75 201 PHE A CA 1
ATOM 1614 C C . PHE A 1 201 ? -17.900 -2.836 5.961 1.00 91.75 201 PHE A C 1
ATOM 1616 O O . PHE A 1 201 ? -18.042 -2.293 7.056 1.00 91.75 201 PHE A O 1
ATOM 1623 N N . SER A 1 202 ? -18.707 -3.799 5.519 1.00 92.25 202 SER A N 1
ATOM 1624 C CA . SER A 1 202 ? -19.721 -4.487 6.313 1.00 92.25 202 SER A CA 1
ATOM 1625 C C . SER A 1 202 ? -19.579 -5.988 6.098 1.00 92.25 202 SER A C 1
ATOM 1627 O O . SER A 1 202 ? -19.499 -6.446 4.964 1.00 92.25 202 SER A O 1
ATOM 1629 N N . THR A 1 203 ? -19.520 -6.766 7.167 1.00 91.19 203 THR A N 1
ATOM 1630 C CA . THR A 1 203 ? -19.385 -8.222 7.116 1.00 91.19 203 THR A CA 1
ATOM 1631 C C . THR A 1 203 ? -20.358 -8.857 8.099 1.00 91.19 203 THR A C 1
ATOM 1633 O O . THR A 1 203 ? -20.647 -8.296 9.156 1.00 91.19 203 THR A O 1
ATOM 1636 N N . PHE A 1 204 ? -20.898 -10.017 7.744 1.00 88.75 204 PHE A N 1
ATOM 1637 C CA . PHE A 1 204 ? -21.717 -10.821 8.644 1.00 88.75 204 PHE A CA 1
ATOM 1638 C C . PHE A 1 204 ? -20.874 -12.000 9.099 1.00 88.75 204 PHE A C 1
ATOM 1640 O O . PHE A 1 204 ? -20.649 -12.929 8.332 1.00 88.75 204 PHE A O 1
ATOM 1647 N N . SER A 1 205 ? -20.355 -11.931 10.320 1.00 84.94 205 SER A N 1
ATOM 1648 C CA . SER A 1 205 ? -19.331 -12.856 10.797 1.00 84.94 205 SER A CA 1
ATOM 1649 C C . SER A 1 205 ? -19.609 -13.280 12.229 1.00 84.94 205 SER A C 1
ATOM 1651 O O . SER A 1 205 ? -20.162 -12.520 13.018 1.00 84.94 205 SER A O 1
ATOM 1653 N N . SER A 1 206 ? -19.177 -14.489 12.576 1.00 80.19 206 SER A N 1
ATOM 1654 C CA . SER A 1 206 ? -19.084 -14.960 13.959 1.00 80.19 206 SER A CA 1
ATOM 1655 C C . SER A 1 206 ? -17.729 -14.638 14.609 1.00 80.19 206 SER A C 1
ATOM 1657 O O . SER A 1 206 ? -17.433 -15.134 15.698 1.00 80.19 206 SER A O 1
ATOM 1659 N N . LEU A 1 207 ? -16.872 -13.882 13.897 1.00 73.81 207 LEU A N 1
ATOM 1660 C CA . LEU A 1 207 ? -15.472 -13.581 14.219 1.00 73.81 207 LEU A CA 1
ATOM 1661 C C . LEU A 1 207 ? -14.711 -14.821 14.709 1.00 73.81 207 LEU A C 1
ATOM 1663 O O . LEU A 1 207 ? -14.247 -14.930 15.847 1.00 73.81 207 LEU A O 1
ATOM 1667 N N . GLY A 1 208 ? -14.616 -15.788 13.793 1.00 63.47 208 GLY A N 1
ATOM 1668 C CA . GLY A 1 208 ? -13.948 -17.074 13.989 1.00 63.47 208 GLY A CA 1
ATOM 1669 C C . GLY A 1 208 ? -14.583 -17.950 15.075 1.00 63.47 208 GLY A C 1
ATOM 1670 O O . GLY A 1 208 ? -13.845 -18.637 15.777 1.00 63.47 208 GLY A O 1
ATOM 1671 N N . ASP A 1 209 ? -15.913 -17.877 15.225 1.00 68.25 209 ASP A N 1
ATOM 1672 C CA . ASP A 1 209 ? -16.760 -18.480 16.272 1.00 68.25 209 ASP A CA 1
ATOM 1673 C C . ASP A 1 209 ? -16.331 -18.113 17.705 1.00 68.25 209 ASP A C 1
ATOM 1675 O O . ASP A 1 209 ? -16.156 -18.967 18.576 1.00 68.25 209 ASP A O 1
ATOM 1679 N N . GLY A 1 210 ? -16.148 -16.813 17.954 1.00 80.75 210 GLY A N 1
ATOM 1680 C CA . GLY A 1 210 ? -15.821 -16.268 19.278 1.00 80.75 210 GLY A CA 1
ATOM 1681 C C . GLY A 1 210 ? -14.347 -16.392 19.680 1.00 80.75 210 GLY A C 1
ATOM 1682 O O . GLY A 1 210 ? -13.979 -16.073 20.814 1.00 80.75 210 GLY A O 1
ATOM 1683 N N . LEU A 1 211 ? -13.478 -16.840 18.768 1.00 89.69 211 LEU A N 1
ATOM 1684 C CA . LEU A 1 211 ? -12.031 -16.841 18.984 1.00 89.69 211 LEU A CA 1
ATOM 1685 C C . LEU A 1 211 ? -11.469 -15.420 19.070 1.00 89.69 211 LEU A C 1
ATOM 1687 O O . LEU A 1 211 ? -10.509 -15.196 19.808 1.00 89.69 211 LEU A O 1
ATOM 1691 N N . PHE A 1 212 ? -12.037 -14.486 18.307 1.00 94.12 212 PHE A N 1
ATOM 1692 C CA . PHE A 1 212 ? -11.526 -13.129 18.201 1.00 94.12 212 PHE A CA 1
ATOM 1693 C C . PHE A 1 212 ? -12.437 -12.127 18.903 1.00 94.12 212 PHE A C 1
ATOM 1695 O O . PHE A 1 212 ? -13.648 -12.130 18.714 1.00 94.12 212 PHE A O 1
ATOM 1702 N N . THR A 1 213 ? -11.828 -11.225 19.666 1.00 94.88 213 THR A N 1
ATOM 1703 C CA . THR A 1 213 ? -12.487 -10.049 20.241 1.00 94.88 213 THR A CA 1
ATOM 1704 C C . THR A 1 213 ? -11.899 -8.803 19.592 1.00 94.88 213 THR A C 1
ATOM 1706 O O . THR A 1 213 ? -10.677 -8.669 19.518 1.00 94.88 213 THR A O 1
ATOM 1709 N N . LEU A 1 214 ? -12.740 -7.877 19.129 1.00 95.88 214 LEU A N 1
ATOM 1710 C CA . LEU A 1 214 ? -12.275 -6.593 18.602 1.00 95.88 214 LEU A CA 1
ATOM 1711 C C . LEU A 1 214 ? -12.106 -5.583 19.736 1.00 95.88 214 LEU A C 1
ATOM 1713 O O . LEU A 1 214 ? -12.955 -5.452 20.608 1.00 95.88 214 LEU A O 1
ATOM 1717 N N . LEU A 1 215 ? -11.028 -4.817 19.721 1.00 96.81 215 LEU A N 1
ATOM 1718 C CA . LEU A 1 215 ? -10.787 -3.718 20.644 1.00 96.81 215 LEU A CA 1
ATOM 1719 C C . LEU A 1 215 ? -10.505 -2.466 19.807 1.00 96.81 215 LEU A C 1
ATOM 1721 O O . LEU A 1 215 ? -9.345 -2.173 19.496 1.00 96.81 215 LEU A O 1
ATOM 1725 N N . PRO A 1 216 ? -11.567 -1.767 19.377 1.00 96.12 216 PRO A N 1
ATOM 1726 C CA . PRO A 1 216 ? -11.445 -0.534 18.613 1.00 96.12 216 PRO A CA 1
ATOM 1727 C C . PRO A 1 216 ? -10.665 0.519 19.409 1.00 96.12 216 PRO A C 1
ATOM 1729 O O . PRO A 1 216 ? -10.725 0.578 20.626 1.00 96.12 216 PRO A O 1
ATOM 1732 N N . SER A 1 217 ? -9.898 1.369 18.756 1.00 94.19 217 SER A N 1
ATOM 1733 C CA . SER A 1 217 ? -9.114 2.415 19.400 1.00 94.19 217 SER A CA 1
ATOM 1734 C C . SER A 1 217 ? -8.744 3.487 18.381 1.00 94.19 217 SER A C 1
ATOM 1736 O O . SER A 1 217 ? -9.080 3.420 17.200 1.00 94.19 217 SER A O 1
ATOM 1738 N N . LEU A 1 218 ? -8.059 4.516 18.856 1.00 92.06 218 LEU A N 1
ATOM 1739 C CA . LEU A 1 218 ? -7.605 5.632 18.049 1.00 92.06 218 LEU A CA 1
ATOM 1740 C C . LEU A 1 218 ? -6.145 5.885 18.403 1.00 92.06 218 LEU A C 1
ATOM 1742 O O . LEU A 1 218 ? -5.813 6.192 19.550 1.00 92.06 218 LEU A O 1
ATOM 1746 N N . LYS A 1 219 ? -5.267 5.739 17.416 1.00 88.94 219 LYS A N 1
ATOM 1747 C CA . LYS A 1 219 ? -3.849 6.036 17.563 1.00 88.94 219 LYS A CA 1
ATOM 1748 C C . LYS A 1 219 ? -3.648 7.546 17.534 1.00 88.94 219 LYS A C 1
ATOM 1750 O O . LYS A 1 219 ? -4.148 8.218 16.635 1.00 88.94 219 LYS A O 1
ATOM 1755 N N . LEU A 1 220 ? -2.915 8.064 18.513 1.00 84.94 220 LEU A N 1
ATOM 1756 C CA . LEU A 1 220 ? -2.529 9.469 18.601 1.00 84.94 220 LEU A CA 1
ATOM 1757 C C . LEU A 1 220 ? -1.209 9.671 17.857 1.00 84.94 220 LEU A C 1
ATOM 1759 O O . LEU A 1 220 ? -0.187 9.096 18.225 1.00 84.94 220 LEU A O 1
ATOM 1763 N N . GLU A 1 221 ? -1.230 10.481 16.804 1.00 84.00 221 GLU A N 1
ATOM 1764 C CA . GLU A 1 221 ? -0.059 10.802 15.993 1.00 84.00 221 GLU A CA 1
ATOM 1765 C C . GLU A 1 221 ? 0.179 12.309 16.032 1.00 84.00 221 GLU A C 1
ATOM 1767 O O . GLU A 1 221 ? -0.584 13.103 15.482 1.00 84.00 221 GLU A O 1
ATOM 1772 N N . LYS A 1 222 ? 1.251 12.724 16.708 1.00 77.69 222 LYS A N 1
ATOM 1773 C CA . LYS A 1 222 ? 1.634 14.133 16.787 1.00 77.69 222 LYS A CA 1
ATOM 1774 C C . LYS A 1 222 ? 2.527 14.488 15.602 1.00 77.69 222 LYS A C 1
ATOM 1776 O O . LYS A 1 222 ? 3.665 14.035 15.528 1.00 77.69 222 LYS A O 1
ATOM 1781 N N . SER A 1 223 ? 2.025 15.329 14.700 1.00 74.75 223 SER A N 1
ATOM 1782 C CA . SER A 1 223 ? 2.797 15.892 13.589 1.00 74.75 223 SER A CA 1
ATOM 1783 C C . SER A 1 223 ? 3.010 17.385 13.836 1.00 74.75 223 SER A C 1
ATOM 1785 O O . SER A 1 223 ? 2.161 18.232 13.542 1.00 74.75 223 SER A O 1
ATOM 1787 N N . GLY A 1 224 ? 4.129 17.713 14.486 1.00 76.44 224 GLY A N 1
ATOM 1788 C CA . GLY A 1 224 ? 4.424 19.075 14.931 1.00 76.44 224 GLY A CA 1
ATOM 1789 C C . GLY A 1 224 ? 3.415 19.576 15.972 1.00 76.44 224 GLY A C 1
ATOM 1790 O O . GLY A 1 224 ? 3.369 19.068 17.094 1.00 76.44 224 GLY A O 1
ATOM 1791 N N . LYS A 1 225 ? 2.626 20.598 15.608 1.00 74.12 225 LYS A N 1
ATOM 1792 C CA . LYS A 1 225 ? 1.581 21.191 16.466 1.00 74.12 225 LYS A CA 1
ATOM 1793 C C . LYS A 1 225 ? 0.219 20.501 16.342 1.00 74.12 225 LYS A C 1
ATOM 1795 O O . LYS A 1 225 ? -0.629 20.717 17.199 1.00 74.12 225 LYS A O 1
ATOM 1800 N N . TYR A 1 226 ? 0.008 19.692 15.305 1.00 75.88 226 TYR A N 1
ATOM 1801 C CA . TYR A 1 226 ? -1.276 19.047 15.048 1.00 75.88 226 TYR A CA 1
ATOM 1802 C C . TYR A 1 226 ? -1.297 17.637 15.636 1.00 75.88 226 TYR A C 1
ATOM 1804 O O . TYR A 1 226 ? -0.361 16.856 15.443 1.00 75.88 226 TYR A O 1
ATOM 1812 N N . ILE A 1 227 ? -2.380 17.309 16.338 1.00 80.62 227 ILE A N 1
ATOM 1813 C CA . ILE A 1 227 ? -2.662 15.952 16.804 1.00 80.62 227 ILE A CA 1
ATOM 1814 C C . ILE A 1 227 ? -3.593 15.317 15.778 1.00 80.62 227 ILE A C 1
ATOM 1816 O O . ILE A 1 227 ? -4.762 15.686 15.655 1.00 80.62 227 ILE A O 1
ATOM 1820 N N . ARG A 1 228 ? -3.054 14.377 15.006 1.00 82.75 228 ARG A N 1
ATOM 1821 C CA . ARG A 1 228 ? -3.837 13.517 14.130 1.00 82.75 228 ARG A CA 1
ATOM 1822 C C . ARG A 1 228 ? -4.249 12.288 14.919 1.00 82.75 228 ARG A C 1
ATOM 1824 O O . ARG A 1 228 ? -3.528 11.811 15.791 1.00 82.75 228 ARG A O 1
ATOM 1831 N N . PHE A 1 229 ? -5.419 11.770 14.592 1.00 84.75 229 PHE A N 1
ATOM 1832 C CA . PHE A 1 229 ? -5.893 10.545 15.190 1.00 84.75 229 PHE A CA 1
ATOM 1833 C C . PHE A 1 229 ? -6.266 9.566 14.091 1.00 84.75 229 PHE A C 1
ATOM 1835 O O . PHE A 1 229 ? -7.035 9.918 13.193 1.00 84.75 229 PHE A O 1
ATOM 1842 N N . SER A 1 230 ? -5.733 8.359 14.192 1.00 88.19 230 SER A N 1
ATOM 1843 C CA . SER A 1 230 ? -5.850 7.343 13.155 1.00 88.19 230 SER A CA 1
ATOM 1844 C C . SER A 1 230 ? -6.628 6.139 13.707 1.00 88.19 230 SER A C 1
ATOM 1846 O O . SER A 1 230 ? -6.315 5.674 14.805 1.00 88.19 230 SER A O 1
ATOM 1848 N N . PRO A 1 231 ? -7.664 5.653 13.005 1.00 90.88 231 PRO A N 1
ATOM 1849 C CA . PRO A 1 231 ? -8.439 4.476 13.396 1.00 90.88 231 PRO A CA 1
ATOM 1850 C C . PRO A 1 231 ? -7.559 3.235 13.541 1.00 90.88 231 PRO A C 1
ATOM 1852 O O . PRO A 1 231 ? -6.775 2.911 12.647 1.00 90.88 231 PRO A O 1
ATOM 1855 N N . GLU A 1 232 ? -7.711 2.535 14.661 1.00 94.25 232 GLU A N 1
ATOM 1856 C CA . GLU A 1 232 ? -6.967 1.320 14.981 1.00 94.25 232 GLU A CA 1
ATOM 1857 C C . GLU A 1 232 ? -7.928 0.292 15.582 1.00 94.25 232 GLU A C 1
ATOM 1859 O O . GLU A 1 232 ? -8.705 0.610 16.474 1.00 94.25 232 GLU A O 1
ATOM 1864 N N . VAL A 1 233 ? -7.879 -0.958 15.141 1.00 96.31 233 VAL A N 1
ATOM 1865 C CA . VAL A 1 233 ? -8.641 -2.056 15.741 1.00 96.31 233 VAL A CA 1
ATOM 1866 C C . VAL A 1 233 ? -7.661 -3.120 16.194 1.00 96.31 233 VAL A C 1
ATOM 1868 O O . VAL A 1 233 ? -7.007 -3.773 15.387 1.00 96.31 233 VAL A O 1
ATOM 1871 N N . ASN A 1 234 ? -7.563 -3.308 17.506 1.00 96.31 234 ASN A N 1
ATOM 1872 C CA . ASN A 1 234 ? -6.789 -4.404 18.070 1.00 96.31 234 ASN A CA 1
ATOM 1873 C C . ASN A 1 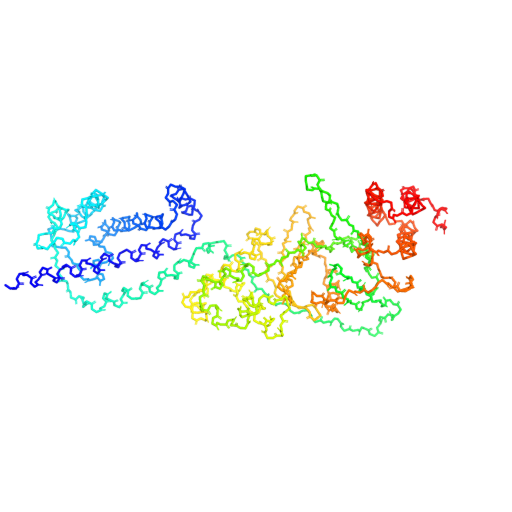234 ? -7.638 -5.681 18.019 1.00 96.31 234 ASN A C 1
ATOM 1875 O O . ASN A 1 234 ? -8.773 -5.693 18.482 1.00 96.31 234 ASN A O 1
ATOM 1879 N N . ILE A 1 235 ? -7.102 -6.759 17.463 1.00 96.69 235 ILE A N 1
ATOM 1880 C CA . ILE A 1 235 ? -7.776 -8.053 17.345 1.00 96.69 235 ILE A CA 1
ATOM 1881 C C . ILE A 1 235 ? -7.159 -8.981 18.384 1.00 96.69 235 ILE A C 1
ATOM 1883 O O . ILE A 1 235 ? -5.977 -9.315 18.303 1.00 96.69 235 ILE A O 1
ATOM 1887 N N . TYR A 1 236 ? -7.942 -9.377 19.382 1.00 96.56 236 TYR A N 1
ATOM 1888 C CA . TYR A 1 236 ? -7.488 -10.250 20.455 1.00 96.56 236 TYR A CA 1
ATOM 1889 C C . TYR A 1 236 ? -7.899 -11.690 20.200 1.00 96.56 236 TYR A C 1
ATOM 1891 O O . TYR A 1 236 ? -9.085 -11.981 20.070 1.00 96.56 236 TYR A O 1
ATOM 1899 N N . ASN A 1 237 ? -6.931 -12.601 20.163 1.00 95.12 237 ASN A N 1
ATOM 1900 C CA . ASN A 1 237 ? -7.204 -14.030 20.103 1.00 95.12 237 ASN A CA 1
ATOM 1901 C C . ASN A 1 237 ? -7.428 -14.569 21.525 1.00 95.12 237 ASN A C 1
ATOM 1903 O O . ASN A 1 237 ? -6.468 -14.784 22.267 1.00 95.12 237 ASN A O 1
ATOM 1907 N N . ASN A 1 238 ? -8.685 -14.840 21.878 1.00 92.44 238 ASN A N 1
ATOM 1908 C CA . ASN A 1 238 ? -9.120 -15.273 23.208 1.00 92.44 238 ASN A CA 1
ATOM 1909 C C . ASN A 1 238 ? -8.444 -16.579 23.672 1.00 92.44 238 ASN A C 1
ATOM 1911 O O . ASN A 1 238 ? -8.253 -16.787 24.868 1.00 92.44 238 ASN A O 1
ATOM 1915 N N . LYS A 1 239 ? -8.057 -17.466 22.743 1.00 92.50 239 LYS A N 1
ATOM 1916 C CA . LYS A 1 239 ? -7.424 -18.758 23.065 1.00 92.50 239 LYS A CA 1
ATOM 1917 C C . LYS A 1 239 ? -5.915 -18.634 23.254 1.00 92.50 239 LYS A C 1
ATOM 1919 O O . LYS A 1 239 ? -5.363 -19.202 24.191 1.00 92.50 239 LYS A O 1
ATOM 1924 N N . LYS A 1 240 ? -5.243 -17.937 22.334 1.00 92.00 240 LYS A N 1
ATOM 1925 C CA . LYS A 1 240 ? -3.777 -17.788 22.325 1.00 92.00 240 LYS A CA 1
ATOM 1926 C C . LYS A 1 240 ? -3.285 -16.612 23.176 1.00 92.00 240 LYS A C 1
ATOM 1928 O O . LYS A 1 240 ? -2.093 -16.542 23.450 1.00 92.00 240 LYS A O 1
ATOM 1933 N N . LYS A 1 241 ? -4.180 -15.712 23.594 1.00 93.12 241 LYS A N 1
ATOM 1934 C CA . LYS A 1 241 ? -3.882 -14.481 24.343 1.00 93.12 241 LYS A CA 1
ATOM 1935 C C . LYS A 1 241 ? -2.870 -13.565 23.648 1.00 93.12 241 LYS A C 1
ATOM 1937 O O . LYS A 1 241 ? -1.996 -12.979 24.281 1.00 93.12 241 LYS A O 1
ATOM 1942 N N . ILE A 1 242 ? -2.992 -13.455 22.328 1.00 92.38 242 ILE A N 1
ATOM 1943 C CA . ILE A 1 242 ? -2.133 -12.637 21.463 1.00 92.38 242 ILE A CA 1
ATOM 1944 C C . ILE A 1 242 ? -2.948 -11.538 20.788 1.00 92.38 242 ILE A C 1
ATOM 1946 O O . ILE A 1 242 ? -4.156 -11.685 20.584 1.00 92.38 242 ILE A O 1
ATOM 1950 N N . PHE A 1 243 ? -2.266 -10.451 20.437 1.00 94.00 243 PHE A N 1
ATOM 1951 C CA . PHE A 1 243 ? -2.853 -9.309 19.752 1.00 94.00 243 PHE A CA 1
ATOM 1952 C C . PHE A 1 243 ? -2.328 -9.180 18.333 1.00 94.00 243 PHE A C 1
ATOM 1954 O O . PHE A 1 243 ? -1.125 -9.279 18.093 1.00 94.00 243 PHE A O 1
ATOM 1961 N N . SER A 1 244 ? -3.250 -8.838 17.451 1.00 95.62 244 SER A N 1
ATOM 1962 C CA . SER A 1 244 ? -2.990 -8.343 16.107 1.00 95.62 244 SER A CA 1
ATOM 1963 C C . SER A 1 244 ? -3.613 -6.955 15.954 1.00 95.62 244 SER A C 1
ATOM 1965 O O . SER A 1 244 ? -4.412 -6.530 16.790 1.00 95.62 244 SER A O 1
ATOM 1967 N N . GLU A 1 245 ? -3.248 -6.228 14.909 1.00 95.12 245 GLU A N 1
ATOM 1968 C CA . GLU A 1 245 ? -3.710 -4.856 14.673 1.00 95.12 245 GLU A CA 1
ATOM 1969 C C . GLU A 1 245 ? -4.234 -4.732 13.247 1.00 95.12 245 GLU A C 1
ATOM 1971 O O . GLU A 1 245 ? -3.569 -5.176 12.316 1.00 95.12 245 GLU A O 1
ATOM 1976 N N . PHE A 1 246 ? -5.402 -4.119 13.078 1.00 95.44 246 PHE A N 1
ATOM 1977 C CA . PHE A 1 246 ? -5.930 -3.693 11.789 1.00 95.44 246 PHE A CA 1
ATOM 1978 C C . PHE A 1 246 ? -6.158 -2.183 11.819 1.00 95.44 246 PHE A C 1
ATOM 1980 O O . PHE A 1 246 ? -6.933 -1.688 12.638 1.00 95.44 246 PHE A O 1
ATOM 1987 N N . SER A 1 247 ? -5.461 -1.436 10.971 1.00 93.88 247 SER A N 1
ATOM 1988 C CA . SER A 1 247 ? -5.476 0.028 10.993 1.00 93.88 247 SER A CA 1
ATOM 1989 C C . SER A 1 247 ? -5.390 0.632 9.593 1.00 93.88 247 SER A C 1
ATOM 1991 O O . SER A 1 247 ? -5.140 -0.056 8.601 1.00 93.88 247 SER A O 1
ATOM 1993 N N . ILE A 1 248 ? -5.648 1.937 9.500 1.00 91.31 248 ILE A N 1
ATOM 1994 C CA . ILE A 1 248 ? -5.449 2.710 8.270 1.00 91.31 248 ILE A CA 1
ATOM 1995 C C . ILE A 1 248 ? -4.038 3.298 8.306 1.00 91.31 248 ILE A C 1
ATOM 1997 O O . ILE A 1 248 ? -3.754 4.174 9.122 1.00 91.31 248 ILE A O 1
ATOM 2001 N N . PHE A 1 249 ? -3.163 2.842 7.409 1.00 89.25 249 PHE A N 1
ATOM 2002 C CA . PHE A 1 249 ? -1.794 3.350 7.291 1.00 89.25 249 PHE A CA 1
ATOM 2003 C C . PHE A 1 249 ? -1.753 4.718 6.603 1.00 89.25 249 PHE A C 1
ATOM 2005 O O . PHE A 1 249 ? -1.074 5.636 7.057 1.00 89.25 249 PHE A O 1
ATOM 2012 N N . LYS A 1 250 ? -2.511 4.870 5.509 1.00 88.56 250 LYS A N 1
ATOM 2013 C CA . LYS A 1 250 ? -2.697 6.135 4.781 1.00 88.56 250 LYS A CA 1
ATOM 2014 C C . LYS A 1 250 ? -4.176 6.292 4.441 1.00 88.56 250 LYS A C 1
ATOM 2016 O O . LYS A 1 250 ? -4.764 5.367 3.898 1.00 88.56 250 LYS A O 1
ATOM 2021 N N . SER A 1 251 ? -4.771 7.437 4.774 1.00 82.50 251 SER A N 1
ATOM 2022 C CA . SER A 1 251 ? -6.212 7.679 4.582 1.00 82.50 251 SER A CA 1
ATOM 2023 C C . SER A 1 251 ? -6.593 7.951 3.132 1.00 82.50 251 SER A C 1
ATOM 2025 O O . SER A 1 251 ? -7.619 7.463 2.681 1.00 82.50 251 SER A O 1
ATOM 2027 N N . ASP A 1 252 ? -5.757 8.702 2.412 1.00 83.00 252 ASP A N 1
ATOM 2028 C CA . ASP A 1 252 ? -6.127 9.290 1.126 1.00 83.00 252 ASP A CA 1
ATOM 2029 C C . ASP A 1 252 ? -5.021 9.041 0.099 1.00 83.00 252 ASP A C 1
ATOM 2031 O O . ASP A 1 252 ? -4.113 9.855 -0.082 1.00 83.00 252 ASP A O 1
ATOM 2035 N N . ILE A 1 253 ? -5.066 7.881 -0.556 1.00 88.75 253 ILE A N 1
ATOM 2036 C CA . ILE A 1 253 ? -4.275 7.634 -1.761 1.00 88.75 253 ILE A CA 1
ATOM 2037 C C . ILE A 1 253 ? -5.115 8.060 -2.953 1.00 88.75 253 ILE A C 1
ATOM 2039 O O . ILE A 1 253 ? -6.164 7.474 -3.207 1.00 88.75 253 ILE A O 1
ATOM 2043 N N . ASP A 1 254 ? -4.631 9.060 -3.685 1.00 88.38 254 ASP A N 1
ATOM 2044 C CA . ASP A 1 254 ? -5.241 9.526 -4.925 1.00 88.38 254 ASP A CA 1
ATOM 2045 C C . ASP A 1 254 ? -4.446 9.012 -6.133 1.00 88.38 254 ASP A C 1
ATOM 2047 O O . ASP A 1 254 ? -3.288 9.382 -6.353 1.00 88.38 254 ASP A O 1
ATOM 2051 N N . PHE A 1 255 ? -5.077 8.151 -6.930 1.00 88.88 255 PHE A N 1
ATOM 2052 C CA . PHE A 1 255 ? -4.499 7.618 -8.159 1.00 88.88 255 PHE A CA 1
ATOM 2053 C C . PHE A 1 255 ? -4.624 8.566 -9.359 1.00 88.88 255 PHE A C 1
ATOM 2055 O O . PHE A 1 255 ? -3.957 8.353 -10.375 1.00 88.88 255 PHE A O 1
ATOM 2062 N N . VAL A 1 256 ? -5.443 9.621 -9.281 1.00 89.88 256 VAL A N 1
ATOM 2063 C CA . VAL A 1 256 ? -5.681 10.535 -10.409 1.00 89.88 256 VAL A CA 1
ATOM 2064 C C . VAL A 1 256 ? -4.388 11.211 -10.883 1.00 89.88 256 VAL A C 1
ATOM 2066 O O . VAL A 1 256 ? -4.102 11.138 -12.084 1.00 89.88 256 VAL A O 1
ATOM 2069 N N . PRO A 1 257 ? -3.558 11.824 -10.010 1.00 87.88 257 PRO A N 1
ATOM 2070 C CA . PRO A 1 257 ? -2.310 12.452 -10.441 1.00 87.88 257 PRO A CA 1
ATOM 2071 C C . PRO A 1 257 ? -1.340 11.442 -11.058 1.00 87.88 257 PRO A C 1
ATOM 2073 O O . PRO A 1 257 ? -0.655 11.752 -12.036 1.00 87.88 257 PRO A O 1
ATOM 2076 N N . LEU A 1 258 ? -1.319 10.220 -10.515 1.00 88.44 258 LEU A N 1
ATOM 2077 C CA . LEU A 1 258 ? -0.469 9.139 -10.994 1.00 88.44 258 LEU A CA 1
ATOM 2078 C C . LEU A 1 258 ? -0.809 8.770 -12.439 1.00 88.44 258 LEU A C 1
ATOM 2080 O O . LEU A 1 258 ? 0.065 8.787 -13.310 1.00 88.44 258 LEU A O 1
ATOM 2084 N N . PHE A 1 259 ? -2.079 8.471 -12.705 1.00 90.56 259 PHE A N 1
ATOM 2085 C CA . PHE A 1 259 ? -2.504 8.078 -14.041 1.00 90.56 259 PHE A CA 1
ATOM 2086 C C . PHE A 1 259 ? -2.438 9.225 -15.033 1.00 90.56 259 PHE A C 1
ATOM 2088 O O . PHE A 1 259 ? -1.982 9.000 -16.147 1.00 90.56 259 PHE A O 1
ATOM 2095 N N . LYS A 1 260 ? -2.806 10.456 -14.652 1.00 87.44 260 LYS A N 1
ATOM 2096 C CA . LYS A 1 260 ? -2.674 11.616 -15.550 1.00 87.44 260 LYS A CA 1
ATOM 2097 C C . LYS A 1 260 ? -1.233 11.787 -16.024 1.00 87.44 260 LYS A C 1
ATOM 2099 O O . LYS A 1 260 ? -0.997 11.931 -17.222 1.00 87.44 260 LYS A O 1
ATOM 2104 N N . LYS A 1 261 ? -0.260 11.681 -15.115 1.00 83.81 261 LYS A N 1
ATOM 2105 C CA . LYS A 1 261 ? 1.165 11.735 -15.466 1.00 83.81 261 LYS A CA 1
ATOM 2106 C C . LYS A 1 261 ? 1.587 10.560 -16.355 1.00 83.81 261 LYS A C 1
ATOM 2108 O O . LYS A 1 261 ? 2.305 10.768 -17.330 1.00 83.81 261 LYS A O 1
ATOM 2113 N N . ALA A 1 262 ? 1.140 9.340 -16.049 1.00 85.56 262 ALA A N 1
ATOM 2114 C CA . ALA A 1 262 ? 1.451 8.158 -16.855 1.00 85.56 262 ALA A CA 1
ATOM 2115 C C . ALA A 1 262 ? 0.873 8.258 -18.275 1.00 85.56 262 ALA A C 1
ATOM 2117 O O . ALA A 1 262 ? 1.595 8.044 -19.245 1.00 85.56 262 ALA A O 1
ATOM 2118 N N . PHE A 1 263 ? -0.389 8.669 -18.406 1.00 87.38 263 PHE A N 1
ATOM 2119 C CA . PHE A 1 263 ? -1.050 8.873 -19.689 1.00 87.38 263 PHE A CA 1
ATOM 2120 C C . PHE A 1 263 ? -0.391 9.985 -20.504 1.00 87.38 263 PHE A C 1
ATOM 2122 O O . PHE A 1 263 ? -0.188 9.804 -21.699 1.00 87.38 263 PHE A O 1
ATOM 2129 N N . GLN A 1 264 ? 0.004 11.109 -19.901 1.00 79.81 264 GLN A N 1
ATOM 2130 C CA . GLN A 1 264 ? 0.709 12.185 -20.617 1.00 79.81 264 GLN A CA 1
ATOM 2131 C C . GLN A 1 264 ? 2.032 11.725 -21.244 1.00 79.81 264 GLN A C 1
ATOM 2133 O O . GLN A 1 264 ? 2.403 12.196 -22.319 1.00 79.81 264 GLN A O 1
ATOM 2138 N N . LEU A 1 265 ? 2.737 10.811 -20.577 1.00 73.75 265 LEU A N 1
ATOM 2139 C CA . LEU A 1 265 ? 4.049 10.327 -21.006 1.00 73.75 265 LEU A CA 1
ATOM 2140 C C . LEU A 1 265 ? 3.963 9.104 -21.932 1.00 73.75 265 LEU A C 1
ATOM 2142 O O . LEU A 1 265 ? 4.939 8.797 -22.613 1.00 73.75 265 LEU A O 1
ATOM 2146 N N . ASP A 1 266 ? 2.810 8.431 -21.991 1.00 76.81 266 ASP A N 1
ATOM 2147 C CA . ASP A 1 266 ? 2.609 7.204 -22.758 1.00 76.81 266 ASP A CA 1
ATOM 2148 C C . ASP A 1 266 ? 1.254 7.193 -23.491 1.00 76.81 266 ASP A C 1
ATOM 2150 O O . ASP A 1 266 ? 0.201 6.860 -22.941 1.00 76.81 266 ASP A O 1
ATOM 2154 N N . ARG A 1 267 ? 1.284 7.526 -24.789 1.00 80.00 267 ARG A N 1
ATOM 2155 C CA . ARG A 1 267 ? 0.088 7.507 -25.651 1.00 80.00 267 ARG A CA 1
ATOM 2156 C C . ARG A 1 267 ? -0.461 6.102 -25.899 1.00 80.00 267 ARG A C 1
ATOM 2158 O O . ARG A 1 267 ? -1.654 5.969 -26.156 1.00 80.00 267 ARG A O 1
ATOM 2165 N N . PHE A 1 268 ? 0.364 5.055 -25.841 1.00 81.94 268 PHE A N 1
ATOM 2166 C CA . PHE A 1 268 ? -0.131 3.686 -26.020 1.00 81.94 268 PHE A CA 1
ATOM 2167 C C . PHE A 1 268 ? -0.980 3.262 -24.823 1.00 81.94 268 PHE A C 1
ATOM 2169 O O . PHE A 1 268 ? -2.008 2.607 -25.002 1.00 81.94 268 PHE A O 1
ATOM 2176 N N . LEU A 1 269 ? -0.606 3.725 -23.627 1.00 85.88 269 LEU A N 1
ATOM 2177 C CA . LEU A 1 269 ? -1.409 3.575 -22.419 1.00 85.88 269 LEU A CA 1
ATOM 2178 C C . LEU A 1 269 ? -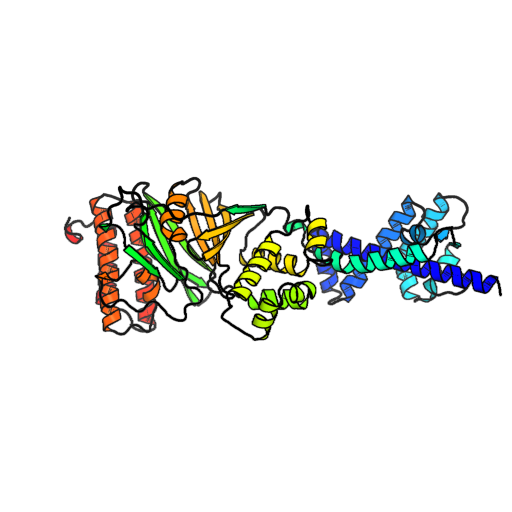2.791 4.224 -22.583 1.00 85.88 269 LEU A C 1
ATOM 2180 O O . LEU A 1 269 ? -3.794 3.586 -22.271 1.00 85.88 269 LEU A O 1
ATOM 2184 N N . GLN A 1 270 ? -2.856 5.444 -23.134 1.00 87.56 270 GLN A N 1
ATOM 2185 C CA . GLN A 1 270 ? -4.127 6.139 -23.398 1.00 87.56 270 GLN A CA 1
ATOM 2186 C C . GLN A 1 270 ? -5.033 5.336 -24.336 1.00 87.56 270 GLN A C 1
ATOM 2188 O O . GLN A 1 270 ? -6.216 5.173 -24.065 1.00 87.56 270 GLN A O 1
ATOM 2193 N N . ILE A 1 271 ? -4.475 4.801 -25.427 1.00 87.00 271 ILE A N 1
ATOM 2194 C CA . ILE A 1 271 ? -5.238 4.029 -26.417 1.00 87.00 271 ILE A CA 1
ATOM 2195 C C . ILE A 1 271 ? -5.755 2.722 -25.804 1.00 87.00 271 ILE A C 1
ATOM 2197 O O . ILE A 1 271 ? -6.903 2.340 -26.031 1.00 87.00 271 ILE A O 1
ATOM 2201 N N . ARG A 1 272 ? -4.924 2.030 -25.016 1.00 88.31 272 ARG A N 1
ATOM 2202 C CA . ARG A 1 272 ? -5.290 0.748 -24.397 1.00 88.31 272 ARG A CA 1
ATOM 2203 C C . ARG A 1 272 ? -6.351 0.912 -23.307 1.00 88.31 272 ARG A C 1
ATOM 2205 O O . ARG A 1 272 ? -7.284 0.115 -23.245 1.00 88.31 272 ARG A O 1
ATOM 2212 N N . TYR A 1 273 ? -6.228 1.946 -22.479 1.00 92.19 273 TYR A N 1
ATOM 2213 C CA . TYR A 1 273 ? -7.123 2.218 -21.351 1.00 92.19 273 TYR A CA 1
ATOM 2214 C C . TYR A 1 273 ? -7.983 3.468 -21.598 1.00 92.19 273 TYR A C 1
ATOM 2216 O O . TYR A 1 273 ? -8.114 4.331 -20.731 1.00 92.19 273 TYR A O 1
ATOM 2224 N N . ALA A 1 274 ? -8.567 3.567 -22.799 1.00 92.06 274 ALA A N 1
ATOM 2225 C CA . ALA A 1 274 ? -9.275 4.763 -23.259 1.00 92.06 274 ALA A CA 1
ATOM 2226 C C . ALA A 1 274 ? -10.438 5.186 -22.347 1.00 92.06 274 ALA A C 1
ATOM 2228 O O . ALA A 1 274 ? -10.581 6.367 -22.054 1.00 92.06 274 ALA A O 1
ATOM 2229 N N . LYS A 1 275 ? -11.226 4.232 -21.829 1.00 92.38 275 LYS A N 1
ATOM 2230 C CA . LYS A 1 275 ? -12.371 4.541 -20.954 1.00 92.38 275 LYS A CA 1
ATOM 2231 C C . LYS A 1 275 ? -11.912 5.132 -19.623 1.00 92.38 275 LYS A C 1
ATOM 2233 O O . LYS A 1 275 ? -12.483 6.108 -19.153 1.00 92.38 275 LYS A O 1
ATOM 2238 N N . LEU A 1 276 ? -10.863 4.558 -19.029 1.00 91.81 276 LEU A N 1
ATOM 2239 C CA . LEU A 1 276 ? -10.262 5.099 -17.811 1.00 91.81 276 LEU A CA 1
ATOM 2240 C C . LEU A 1 276 ? -9.666 6.490 -18.058 1.00 91.81 276 LEU A C 1
ATOM 2242 O O . LEU A 1 276 ? -9.847 7.387 -17.240 1.00 91.81 276 LEU A O 1
ATOM 2246 N N . TYR A 1 277 ? -8.987 6.685 -19.191 1.00 91.69 277 TYR A N 1
ATOM 2247 C CA . TYR A 1 277 ? -8.440 7.985 -19.572 1.00 91.69 277 TYR A CA 1
ATOM 2248 C C . TYR A 1 277 ? -9.541 9.051 -19.714 1.00 91.69 277 TYR A C 1
ATOM 2250 O O . TYR A 1 277 ? -9.454 10.106 -19.087 1.00 91.69 277 TYR A O 1
ATOM 2258 N N . GLU A 1 278 ? -10.614 8.750 -20.449 1.00 91.25 278 GLU A N 1
ATOM 2259 C CA . GLU A 1 278 ? -11.779 9.632 -20.604 1.00 91.25 278 GLU A CA 1
ATOM 2260 C C . GLU A 1 278 ? -12.437 9.968 -19.258 1.00 91.25 278 GLU A C 1
ATOM 2262 O O . GLU A 1 278 ? -12.806 11.119 -19.022 1.00 91.25 278 GLU A O 1
ATOM 2267 N N . ALA A 1 279 ? -12.550 8.994 -18.348 1.00 89.12 279 ALA A N 1
ATOM 2268 C CA . ALA A 1 279 ? -13.091 9.215 -17.008 1.00 89.12 279 ALA A CA 1
ATOM 2269 C C . ALA A 1 279 ? -12.247 10.211 -16.194 1.00 89.12 279 ALA A C 1
ATOM 2271 O O . ALA A 1 279 ? -12.794 11.098 -15.536 1.00 89.12 279 ALA A O 1
ATOM 2272 N N . LEU A 1 280 ? -10.918 10.091 -16.267 1.00 89.56 280 LEU A N 1
ATOM 2273 C CA . LEU A 1 280 ? -9.974 10.947 -15.543 1.00 89.56 280 LEU A CA 1
ATOM 2274 C C . LEU A 1 280 ? -9.881 12.365 -16.126 1.00 89.56 280 LEU A C 1
ATOM 2276 O O . LEU A 1 280 ? -9.721 13.329 -15.369 1.00 89.56 280 LEU A O 1
ATOM 2280 N N . GLU A 1 281 ? -9.965 12.506 -17.450 1.00 86.31 281 GLU A N 1
ATOM 2281 C CA . GLU A 1 281 ? -10.045 13.809 -18.130 1.00 86.31 281 GLU A CA 1
ATOM 2282 C C . GLU A 1 281 ? -11.383 14.496 -17.847 1.00 86.31 281 GLU A C 1
ATOM 2284 O O . GLU A 1 281 ? -11.416 15.680 -17.517 1.00 86.31 281 GLU A O 1
ATOM 2289 N N . GLY A 1 282 ? -12.481 13.734 -17.868 1.00 83.56 282 GLY A N 1
ATOM 2290 C CA . GLY A 1 282 ? -13.815 14.210 -17.504 1.00 83.56 282 GLY A CA 1
ATOM 2291 C C . GLY A 1 282 ? -14.000 14.509 -16.013 1.00 83.56 282 GLY A C 1
ATOM 2292 O O . GLY A 1 282 ? -15.066 14.978 -15.623 1.00 83.56 282 GLY A O 1
ATOM 2293 N N . GLY A 1 283 ? -12.994 14.234 -15.174 1.00 82.00 283 GLY A N 1
ATOM 2294 C CA . GLY A 1 283 ? -13.033 14.507 -13.736 1.00 82.00 283 GLY A CA 1
ATOM 2295 C C . GLY A 1 283 ? -14.052 13.660 -12.972 1.00 82.00 283 GLY A C 1
ATOM 2296 O O . GLY A 1 283 ? -14.543 14.094 -11.932 1.00 82.00 283 GLY A O 1
ATOM 2297 N N . LYS A 1 284 ? -14.397 12.468 -13.477 1.00 80.62 284 LYS A N 1
ATOM 2298 C CA . LYS A 1 284 ? -15.321 11.568 -12.782 1.00 80.62 284 LYS A CA 1
ATOM 2299 C C . LYS A 1 284 ? -14.681 11.054 -11.496 1.00 80.62 284 LYS A C 1
ATOM 2301 O O . LYS A 1 284 ? -13.614 10.447 -11.529 1.00 80.62 284 LYS A O 1
ATOM 2306 N N . GLU A 1 285 ? -15.369 11.243 -10.374 1.00 71.94 285 GLU A N 1
ATOM 2307 C CA . GLU A 1 285 ? -14.941 10.672 -9.092 1.00 71.94 285 GLU A CA 1
ATOM 2308 C C . GLU A 1 285 ? -15.335 9.197 -8.951 1.00 71.94 285 GLU A C 1
ATOM 2310 O O . GLU A 1 285 ? -14.606 8.423 -8.338 1.00 71.94 285 GLU A O 1
ATOM 2315 N N . GLN A 1 286 ? -16.458 8.794 -9.554 1.00 79.75 286 GLN A N 1
ATOM 2316 C CA . GLN A 1 286 ? -16.949 7.417 -9.526 1.00 79.75 286 GLN A CA 1
ATOM 2317 C C . GLN A 1 286 ? -16.733 6.732 -10.873 1.00 79.75 286 GLN A C 1
ATOM 2319 O O . GLN A 1 286 ? -17.181 7.217 -11.915 1.00 79.75 286 GLN A O 1
ATOM 2324 N N . LEU A 1 287 ? -16.069 5.580 -10.826 1.00 84.81 287 LEU A N 1
ATOM 2325 C CA . LEU A 1 287 ? -15.829 4.737 -11.989 1.00 84.81 287 LEU A CA 1
ATOM 2326 C C . LEU A 1 287 ? -17.018 3.795 -12.231 1.00 84.81 287 LEU A C 1
ATOM 2328 O O . LEU A 1 287 ? -17.537 3.169 -11.310 1.00 84.81 287 LEU A O 1
ATOM 2332 N N . SER A 1 288 ? -17.422 3.650 -13.486 1.00 87.19 288 SER A N 1
ATOM 2333 C CA . SER A 1 288 ? -18.295 2.575 -13.966 1.00 87.19 288 SER A CA 1
ATOM 2334 C C . SER A 1 288 ? -17.565 1.227 -13.970 1.00 87.19 288 SER A C 1
ATOM 2336 O O . SER A 1 288 ? -16.339 1.182 -14.005 1.00 87.19 288 SER A O 1
ATOM 2338 N N . GLU A 1 289 ? -18.298 0.112 -14.020 1.00 87.00 289 GLU A N 1
ATOM 2339 C CA . GLU A 1 289 ? -17.715 -1.245 -14.009 1.00 87.00 289 GLU A CA 1
ATOM 2340 C C . GLU A 1 289 ? -16.629 -1.464 -15.079 1.00 87.00 289 GLU A C 1
ATOM 2342 O O . GLU A 1 289 ? -15.592 -2.071 -14.817 1.00 87.00 289 GLU A O 1
ATOM 2347 N N . ASN A 1 290 ? -16.811 -0.902 -16.278 1.00 89.69 290 ASN A N 1
ATOM 2348 C CA . ASN A 1 290 ? -15.804 -0.975 -17.342 1.00 89.69 290 ASN A CA 1
ATOM 2349 C C . ASN A 1 290 ? -14.539 -0.165 -17.017 1.00 89.69 290 ASN A C 1
ATOM 2351 O O . ASN A 1 290 ? -13.432 -0.587 -17.350 1.00 89.69 290 ASN A O 1
ATOM 2355 N N . GLU A 1 291 ? -14.699 1.012 -16.411 1.00 90.75 291 GLU A N 1
ATOM 2356 C CA . GLU A 1 291 ? -13.581 1.870 -16.011 1.00 90.75 291 GLU A CA 1
ATOM 2357 C C . GLU A 1 291 ? -12.839 1.250 -14.811 1.00 90.75 291 GLU A C 1
ATOM 2359 O O . GLU A 1 291 ? -11.609 1.242 -14.804 1.00 90.75 291 GLU A O 1
ATOM 2364 N N . LYS A 1 292 ? -13.557 0.627 -13.861 1.00 88.56 292 LYS A N 1
ATOM 2365 C CA . LYS A 1 292 ? -12.976 -0.160 -12.756 1.00 88.56 292 LYS A CA 1
ATOM 2366 C C . LYS A 1 292 ? -12.172 -1.353 -13.262 1.00 88.56 292 LYS A C 1
ATOM 2368 O O . LYS A 1 292 ? -11.063 -1.586 -12.789 1.00 88.56 292 LYS A O 1
ATOM 2373 N N . ALA A 1 293 ? -12.682 -2.076 -14.259 1.00 90.19 293 ALA A N 1
ATOM 2374 C CA . ALA A 1 293 ? -11.950 -3.179 -14.876 1.00 90.19 293 ALA A CA 1
ATOM 2375 C C . ALA A 1 293 ? -10.625 -2.704 -15.500 1.00 90.19 293 ALA A C 1
ATOM 2377 O O . ALA A 1 293 ? -9.590 -3.329 -15.278 1.00 90.19 293 ALA A O 1
ATOM 2378 N N . GLN A 1 294 ? -10.632 -1.568 -16.210 1.00 92.56 294 GLN A N 1
ATOM 2379 C CA . GLN A 1 294 ? -9.408 -0.977 -16.765 1.00 92.56 294 GLN A CA 1
ATOM 2380 C C . GLN A 1 294 ? -8.458 -0.454 -15.680 1.00 92.56 294 GLN A C 1
ATOM 2382 O O . GLN A 1 294 ? -7.250 -0.636 -15.805 1.00 92.56 294 GLN A O 1
ATOM 2387 N N . PHE A 1 295 ? -8.985 0.151 -14.613 1.00 91.81 295 PHE A N 1
ATOM 2388 C CA . PHE A 1 295 ? -8.217 0.590 -13.443 1.00 91.81 295 PHE A CA 1
ATOM 2389 C C . PHE A 1 295 ? -7.508 -0.578 -12.746 1.00 91.81 295 PHE A C 1
ATOM 2391 O O . PHE A 1 295 ? -6.315 -0.511 -12.450 1.00 91.81 295 PHE A O 1
ATOM 2398 N N . LYS A 1 296 ? -8.212 -1.693 -12.554 1.00 90.38 296 LYS A N 1
ATOM 2399 C CA . LYS A 1 296 ? -7.624 -2.924 -12.031 1.00 90.38 296 LYS A CA 1
ATOM 2400 C C . LYS A 1 296 ? -6.560 -3.476 -12.978 1.00 90.38 296 LYS A C 1
ATOM 2402 O O . LYS A 1 296 ? -5.445 -3.771 -12.549 1.00 90.38 296 LYS A O 1
ATOM 2407 N N . GLU A 1 297 ? -6.882 -3.595 -14.266 1.00 90.31 297 GLU A N 1
ATOM 2408 C CA . GLU A 1 297 ? -5.978 -4.160 -15.270 1.00 90.31 297 GLU A CA 1
ATOM 2409 C C . GLU A 1 297 ? -4.672 -3.359 -15.370 1.00 90.31 297 GLU A C 1
ATOM 2411 O O . GLU A 1 297 ? -3.593 -3.951 -15.334 1.00 90.31 297 GLU A O 1
ATOM 2416 N N . ILE A 1 298 ? -4.738 -2.024 -15.447 1.00 91.31 298 ILE A N 1
ATOM 2417 C CA . ILE A 1 298 ? -3.538 -1.192 -15.590 1.00 91.31 298 ILE A CA 1
ATOM 2418 C C . ILE A 1 298 ? -2.612 -1.333 -14.381 1.00 91.31 298 ILE A C 1
ATOM 2420 O O . ILE A 1 298 ? -1.396 -1.423 -14.562 1.00 91.31 298 ILE A O 1
ATOM 2424 N N . ILE A 1 299 ? -3.155 -1.406 -13.162 1.00 90.12 299 ILE A N 1
ATOM 2425 C CA . ILE A 1 299 ? -2.348 -1.583 -11.954 1.00 90.12 299 ILE A CA 1
ATOM 2426 C C . ILE A 1 299 ? -1.710 -2.975 -11.947 1.00 90.12 299 ILE A C 1
ATOM 2428 O O . ILE A 1 299 ? -0.493 -3.078 -11.789 1.00 90.12 299 ILE A O 1
ATOM 2432 N N . LEU A 1 300 ? -2.487 -4.039 -12.167 1.00 86.00 300 LEU A N 1
ATOM 2433 C CA . LEU A 1 300 ? -1.967 -5.411 -12.161 1.00 86.00 300 LEU A CA 1
ATOM 2434 C C . LEU A 1 300 ? -0.896 -5.623 -13.236 1.00 86.00 300 LEU A C 1
ATOM 2436 O O . LEU A 1 300 ? 0.166 -6.174 -12.947 1.00 86.00 300 LEU A O 1
ATOM 2440 N N . ASN A 1 301 ? -1.124 -5.111 -14.447 1.00 86.62 301 ASN A N 1
ATOM 2441 C CA . ASN A 1 301 ? -0.146 -5.161 -15.531 1.00 86.62 301 ASN A CA 1
ATOM 2442 C C . ASN A 1 301 ? 1.137 -4.406 -15.165 1.00 86.62 301 ASN A C 1
ATOM 2444 O O . ASN A 1 301 ? 2.229 -4.922 -15.391 1.00 86.62 301 ASN A O 1
ATOM 2448 N N . SER A 1 302 ? 1.018 -3.235 -14.528 1.00 86.56 302 SER A N 1
ATOM 2449 C CA . SER A 1 302 ? 2.165 -2.442 -14.052 1.00 86.56 302 SER A CA 1
ATOM 2450 C C . SER A 1 302 ? 2.985 -3.179 -12.985 1.00 86.56 302 SER A C 1
ATOM 2452 O O . SER A 1 302 ? 4.218 -3.193 -13.024 1.00 86.56 302 SER A O 1
ATOM 2454 N N . MET A 1 303 ? 2.311 -3.863 -12.060 1.00 80.06 303 MET A N 1
ATOM 2455 C CA . MET A 1 303 ? 2.960 -4.708 -11.053 1.00 80.06 303 MET A CA 1
ATOM 2456 C C . MET A 1 303 ? 3.531 -6.008 -11.644 1.00 80.06 303 MET A C 1
ATOM 2458 O O . MET A 1 303 ? 4.452 -6.590 -11.074 1.00 80.06 303 MET A O 1
ATOM 2462 N N . GLY A 1 304 ? 3.056 -6.444 -12.811 1.00 75.31 304 GLY A N 1
ATOM 2463 C CA . GLY A 1 304 ? 3.567 -7.614 -13.527 1.00 75.31 304 GLY A CA 1
ATOM 2464 C C . GLY A 1 304 ? 4.831 -7.370 -14.360 1.00 75.31 304 GLY A C 1
ATOM 2465 O O . GLY A 1 304 ? 5.512 -8.341 -14.700 1.00 75.31 304 GLY A O 1
ATOM 2466 N N . VAL A 1 305 ? 5.161 -6.112 -14.679 1.00 75.00 305 VAL A N 1
ATOM 2467 C CA . VAL A 1 305 ? 6.313 -5.787 -15.537 1.00 75.00 305 VAL A CA 1
ATOM 2468 C C . VAL A 1 305 ? 7.626 -6.182 -14.858 1.00 75.00 305 VAL A C 1
ATOM 2470 O O . VAL A 1 305 ? 7.876 -5.822 -13.707 1.00 75.00 305 VAL A O 1
ATOM 2473 N N . ASN A 1 306 ? 8.477 -6.932 -15.562 1.00 69.38 306 ASN A N 1
ATOM 2474 C CA . ASN A 1 306 ? 9.736 -7.449 -15.019 1.00 69.38 306 ASN A CA 1
ATOM 2475 C C . ASN A 1 306 ? 10.840 -7.439 -16.091 1.00 69.38 306 ASN A C 1
ATOM 2477 O O . ASN A 1 306 ? 10.589 -7.748 -17.256 1.00 69.38 306 ASN A O 1
ATOM 2481 N N . LEU A 1 307 ? 12.082 -7.149 -15.691 1.00 63.62 307 LEU A N 1
ATOM 2482 C CA . LEU A 1 307 ? 13.260 -7.141 -16.567 1.00 63.62 307 LEU A CA 1
ATOM 2483 C C . LEU A 1 307 ? 13.446 -8.455 -17.337 1.00 63.62 307 LEU A C 1
ATOM 2485 O O . LEU A 1 307 ? 13.659 -8.451 -18.550 1.00 63.62 307 LEU A O 1
ATOM 2489 N N . ASN A 1 308 ? 13.274 -9.587 -16.659 1.00 65.12 308 ASN A N 1
ATOM 2490 C CA . ASN A 1 308 ? 13.398 -10.921 -17.248 1.00 65.12 308 ASN A CA 1
ATOM 2491 C C . ASN A 1 308 ? 12.335 -11.202 -18.322 1.00 65.12 308 ASN A C 1
ATOM 2493 O O . ASN A 1 308 ? 12.473 -12.130 -19.121 1.00 65.12 308 ASN A O 1
ATOM 2497 N N . LYS A 1 309 ? 11.258 -10.407 -18.357 1.00 70.00 309 LYS A N 1
ATOM 2498 C CA . LYS A 1 309 ? 10.161 -10.511 -19.326 1.00 70.00 309 LYS A CA 1
ATOM 2499 C C . LYS A 1 309 ? 10.056 -9.286 -20.231 1.00 70.00 309 LYS A C 1
ATOM 2501 O O . LYS A 1 309 ? 9.127 -9.235 -21.031 1.00 70.00 309 LYS A O 1
ATOM 2506 N N . ILE A 1 310 ? 11.035 -8.377 -20.220 1.00 68.50 310 ILE A N 1
ATOM 2507 C CA . ILE A 1 310 ? 10.922 -7.080 -20.897 1.00 68.50 310 ILE A CA 1
ATOM 2508 C C . ILE A 1 310 ? 10.619 -7.203 -22.397 1.00 68.50 310 ILE A C 1
ATOM 2510 O O . ILE A 1 310 ? 9.828 -6.441 -22.936 1.00 68.50 310 ILE A O 1
ATOM 2514 N N . TYR A 1 311 ? 11.158 -8.222 -23.077 1.00 67.88 311 TYR A N 1
ATOM 2515 C CA . TYR A 1 311 ? 10.826 -8.499 -24.480 1.00 67.88 311 TYR A CA 1
ATOM 2516 C C . TYR A 1 311 ? 9.351 -8.894 -24.681 1.00 67.88 311 TYR A C 1
ATOM 2518 O O . TYR A 1 311 ? 8.713 -8.468 -25.645 1.00 67.88 311 TYR A O 1
ATOM 2526 N N . LYS A 1 312 ? 8.794 -9.703 -23.770 1.00 73.69 312 LYS A N 1
ATOM 2527 C CA . LYS A 1 312 ? 7.367 -10.059 -23.783 1.00 73.69 312 LYS A CA 1
ATOM 2528 C C . LYS A 1 312 ? 6.511 -8.832 -23.478 1.00 73.69 312 LYS A C 1
ATOM 2530 O O . LYS A 1 312 ? 5.509 -8.627 -24.157 1.00 73.69 312 LYS A O 1
ATOM 2535 N N . ASP A 1 313 ? 6.953 -8.004 -22.538 1.00 72.44 313 ASP A N 1
ATOM 2536 C CA . ASP A 1 313 ? 6.275 -6.770 -22.149 1.00 72.44 313 ASP A CA 1
ATOM 2537 C C . ASP A 1 313 ? 6.266 -5.758 -23.308 1.00 72.44 313 ASP A C 1
ATOM 2539 O O . ASP A 1 313 ? 5.210 -5.223 -23.631 1.00 72.44 313 ASP A O 1
ATOM 2543 N N . PHE A 1 314 ? 7.374 -5.595 -24.042 1.00 71.38 314 PHE A N 1
ATOM 2544 C CA . PHE A 1 314 ? 7.419 -4.782 -25.265 1.00 71.38 314 PHE A CA 1
ATOM 2545 C C . PHE A 1 314 ? 6.465 -5.292 -26.352 1.00 71.38 314 PHE A C 1
ATOM 2547 O O . PHE A 1 314 ? 5.829 -4.513 -27.061 1.00 71.38 314 PHE A O 1
ATOM 2554 N N . ARG A 1 315 ? 6.339 -6.614 -26.508 1.00 74.50 315 ARG A N 1
ATOM 2555 C CA . ARG A 1 315 ? 5.412 -7.192 -27.490 1.00 74.50 315 ARG A CA 1
ATOM 2556 C C . ARG A 1 315 ? 3.949 -7.008 -27.081 1.00 74.50 315 ARG A C 1
ATOM 2558 O O . ARG A 1 315 ? 3.098 -6.878 -27.955 1.00 74.50 315 ARG A O 1
ATOM 2565 N N . HIS A 1 316 ? 3.656 -7.043 -25.783 1.00 77.56 316 HIS A N 1
ATOM 2566 C CA . HIS A 1 316 ? 2.289 -7.036 -25.266 1.00 77.56 316 HIS A CA 1
ATOM 2567 C C . HIS A 1 316 ? 1.745 -5.626 -24.982 1.00 77.56 316 HIS A C 1
ATOM 2569 O O . HIS A 1 316 ? 0.588 -5.347 -25.289 1.00 77.56 316 HIS A O 1
ATOM 2575 N N . TYR A 1 317 ? 2.560 -4.736 -24.415 1.00 72.62 317 TYR A N 1
ATOM 2576 C CA . TYR A 1 317 ? 2.183 -3.355 -24.089 1.00 72.62 317 TYR A CA 1
ATOM 2577 C C . TYR A 1 317 ? 2.576 -2.355 -25.183 1.00 72.62 317 TYR A C 1
ATOM 2579 O O . TYR A 1 317 ? 2.113 -1.218 -25.174 1.00 72.62 317 TYR A O 1
ATOM 2587 N N . GLY A 1 318 ? 3.383 -2.789 -26.152 1.00 67.88 318 GLY A N 1
ATOM 2588 C CA . GLY A 1 318 ? 3.927 -1.946 -27.206 1.00 67.88 318 GLY A CA 1
ATOM 2589 C C . GLY A 1 318 ? 5.374 -1.534 -26.925 1.00 67.88 318 GLY A C 1
ATOM 2590 O O . GLY A 1 318 ? 5.938 -1.860 -25.879 1.00 67.88 318 GLY A O 1
ATOM 2591 N N . PRO A 1 319 ? 6.005 -0.805 -27.859 1.00 61.34 319 PRO A N 1
ATOM 2592 C CA . PRO A 1 319 ? 7.432 -0.485 -27.799 1.00 61.34 319 PRO A CA 1
ATOM 2593 C C . PRO A 1 319 ? 7.850 0.339 -26.569 1.00 61.34 319 PRO A C 1
ATOM 2595 O O . PRO A 1 319 ? 9.046 0.461 -26.310 1.00 61.34 319 PRO A O 1
ATOM 2598 N N . TYR A 1 320 ? 6.895 0.878 -25.801 1.00 68.94 320 TYR A N 1
ATOM 2599 C CA . TYR A 1 320 ? 7.140 1.791 -24.687 1.00 68.94 320 TYR A CA 1
ATOM 2600 C C . TYR A 1 320 ? 6.262 1.452 -23.465 1.00 68.94 320 TYR A C 1
ATOM 2602 O O . TYR A 1 320 ? 5.273 2.128 -23.238 1.00 68.94 320 TYR A O 1
ATOM 2610 N N . PRO A 1 321 ? 6.608 0.464 -22.620 1.00 71.00 321 PRO A N 1
ATOM 2611 C CA . PRO A 1 321 ? 5.887 0.171 -21.372 1.00 71.00 321 PRO A CA 1
ATOM 2612 C C . PRO A 1 321 ? 6.203 1.183 -20.247 1.00 71.00 321 PRO A C 1
ATOM 2614 O O . PRO A 1 321 ? 6.103 0.866 -19.062 1.00 71.00 321 PRO A O 1
ATOM 2617 N N . TYR A 1 322 ? 6.631 2.401 -20.591 1.00 74.56 322 TYR A N 1
ATOM 2618 C CA . TYR A 1 322 ? 7.104 3.389 -19.622 1.00 74.56 322 TYR A CA 1
ATOM 2619 C C . TYR A 1 322 ? 5.993 3.836 -18.664 1.00 74.56 322 TYR A C 1
ATOM 2621 O O . TYR A 1 322 ? 6.248 3.971 -17.467 1.00 74.56 322 TYR A O 1
ATOM 2629 N N . GLY A 1 323 ? 4.754 3.991 -19.151 1.00 78.38 323 GLY A N 1
ATOM 2630 C CA . GLY A 1 323 ? 3.613 4.315 -18.293 1.00 78.38 323 GLY A CA 1
ATOM 2631 C C . GLY A 1 323 ? 3.410 3.272 -17.190 1.00 78.38 323 GLY A C 1
ATOM 2632 O O . GLY A 1 323 ? 3.214 3.626 -16.028 1.00 78.38 323 GLY A O 1
ATOM 2633 N N . HIS A 1 324 ? 3.566 1.989 -17.526 1.00 83.50 324 HIS A N 1
ATOM 2634 C CA . HIS A 1 324 ? 3.475 0.885 -16.571 1.00 83.50 324 HIS A CA 1
ATOM 2635 C C . HIS A 1 324 ? 4.604 0.903 -15.530 1.00 83.50 324 HIS A C 1
ATOM 2637 O O . HIS A 1 324 ? 4.349 0.736 -14.336 1.00 83.50 324 HIS A O 1
ATOM 2643 N N . PHE A 1 325 ? 5.845 1.170 -15.947 1.00 77.69 325 PHE A N 1
ATOM 2644 C CA . PHE A 1 325 ? 6.963 1.322 -15.011 1.00 77.69 325 PHE A CA 1
ATOM 2645 C C . PHE A 1 325 ? 6.779 2.503 -14.061 1.00 77.69 325 PHE A C 1
ATOM 2647 O O . PHE A 1 325 ? 7.061 2.387 -12.868 1.00 77.69 325 PHE A O 1
ATOM 2654 N N . LEU A 1 326 ? 6.265 3.626 -14.565 1.00 80.12 326 LEU A N 1
ATOM 2655 C CA . LEU A 1 326 ? 5.989 4.797 -13.744 1.00 80.12 326 LEU A CA 1
ATOM 2656 C C . LEU A 1 326 ? 4.896 4.510 -12.708 1.00 80.12 326 LEU A C 1
ATOM 2658 O O . LEU A 1 326 ? 5.051 4.882 -11.546 1.00 80.12 326 LEU A O 1
ATOM 2662 N N . ILE A 1 327 ? 3.817 3.829 -13.101 1.00 86.81 327 ILE A N 1
ATOM 2663 C CA . ILE A 1 327 ? 2.750 3.420 -12.178 1.00 86.81 327 ILE A CA 1
ATOM 2664 C C . ILE A 1 327 ? 3.320 2.522 -11.081 1.00 86.81 327 ILE A C 1
ATOM 2666 O O . ILE A 1 327 ? 3.144 2.821 -9.902 1.00 86.81 327 ILE A O 1
ATOM 2670 N N . ARG A 1 328 ? 4.081 1.488 -11.456 1.00 81.88 328 ARG A N 1
ATOM 2671 C CA . ARG A 1 328 ? 4.759 0.596 -10.505 1.00 81.88 328 ARG A CA 1
ATOM 2672 C C . ARG A 1 328 ? 5.649 1.371 -9.532 1.00 81.88 328 ARG A C 1
ATOM 2674 O O . ARG A 1 328 ? 5.542 1.162 -8.331 1.00 81.88 328 ARG A O 1
ATOM 2681 N N . LYS A 1 329 ? 6.499 2.275 -10.032 1.00 78.81 329 LYS A N 1
ATOM 2682 C CA . LYS A 1 329 ? 7.404 3.087 -9.205 1.00 78.81 329 LYS A CA 1
ATOM 2683 C C . LYS A 1 329 ? 6.647 3.858 -8.127 1.00 78.81 329 LYS A C 1
ATOM 2685 O O . LYS A 1 329 ? 6.944 3.698 -6.949 1.00 78.81 329 LYS A O 1
ATOM 2690 N N . ASN A 1 330 ? 5.650 4.645 -8.525 1.00 82.25 330 ASN A N 1
ATOM 2691 C CA . ASN A 1 330 ? 4.895 5.457 -7.573 1.00 82.25 330 ASN A CA 1
ATOM 2692 C C . ASN A 1 330 ? 4.083 4.588 -6.602 1.00 82.25 330 ASN A C 1
ATOM 2694 O O . ASN A 1 330 ? 3.943 4.952 -5.442 1.00 82.25 330 ASN A O 1
ATOM 2698 N N . LEU A 1 331 ? 3.573 3.429 -7.039 1.00 82.94 331 LEU A N 1
ATOM 2699 C CA . LEU A 1 331 ? 2.918 2.475 -6.139 1.00 82.94 331 LEU A CA 1
ATOM 2700 C C . LEU A 1 331 ? 3.876 1.979 -5.052 1.00 82.94 331 LEU A C 1
ATOM 2702 O O . LEU A 1 331 ? 3.502 1.970 -3.883 1.00 82.94 331 LEU A O 1
ATOM 2706 N N . LEU A 1 332 ? 5.111 1.613 -5.408 1.00 78.50 332 LEU A N 1
ATOM 2707 C CA . LEU A 1 332 ? 6.121 1.208 -4.423 1.00 78.50 332 LEU A CA 1
ATOM 2708 C C . LEU A 1 332 ? 6.489 2.353 -3.468 1.00 78.50 332 LEU A C 1
ATOM 2710 O O . LEU A 1 332 ? 6.613 2.124 -2.268 1.00 78.50 332 LEU A O 1
ATOM 2714 N N . GLU A 1 333 ? 6.605 3.582 -3.976 1.00 79.62 333 GLU A N 1
ATOM 2715 C CA . GLU A 1 333 ? 6.865 4.777 -3.158 1.00 79.62 333 GLU A CA 1
ATOM 2716 C C . GLU A 1 333 ? 5.712 5.079 -2.187 1.00 79.62 333 GLU A C 1
ATOM 2718 O O . GLU A 1 333 ? 5.944 5.398 -1.022 1.00 79.62 333 GLU A O 1
ATOM 2723 N N . ILE A 1 334 ? 4.455 4.933 -2.624 1.00 78.00 334 ILE A N 1
ATOM 2724 C CA . ILE A 1 334 ? 3.277 5.092 -1.757 1.00 78.00 334 ILE A CA 1
ATOM 2725 C C . ILE A 1 334 ? 3.306 4.079 -0.612 1.00 78.00 334 ILE A C 1
ATOM 2727 O O . ILE A 1 334 ? 2.878 4.401 0.499 1.00 78.00 334 ILE A O 1
ATOM 2731 N N . LEU A 1 335 ? 3.811 2.877 -0.865 1.00 72.56 335 LEU A N 1
ATOM 2732 C CA . LEU A 1 335 ? 3.880 1.825 0.136 1.00 72.56 335 LEU A CA 1
ATOM 2733 C C . LEU A 1 335 ? 5.045 2.027 1.128 1.00 72.56 335 LEU A C 1
ATOM 2735 O O . LEU A 1 335 ? 4.950 1.521 2.240 1.00 72.56 335 LEU A O 1
ATOM 2739 N N . ASP A 1 336 ? 6.082 2.802 0.778 1.00 67.38 336 ASP A N 1
ATOM 2740 C CA . ASP A 1 336 ? 7.281 3.055 1.607 1.00 67.38 336 ASP A CA 1
ATOM 2741 C C . ASP A 1 336 ? 8.005 1.759 2.041 1.00 67.38 336 ASP A C 1
ATOM 2743 O O . ASP A 1 336 ? 8.363 1.547 3.204 1.00 67.38 336 ASP A O 1
ATOM 2747 N N . ILE A 1 337 ? 8.166 0.817 1.102 1.00 62.09 337 ILE A N 1
ATOM 2748 C CA . ILE A 1 337 ? 8.677 -0.534 1.389 1.00 62.09 337 ILE A CA 1
ATOM 2749 C C . ILE A 1 337 ? 9.996 -0.773 0.647 1.00 62.09 337 ILE A C 1
ATOM 2751 O O . ILE A 1 337 ? 10.057 -0.675 -0.574 1.00 62.09 337 ILE A O 1
ATOM 2755 N N . GLY A 1 338 ? 11.047 -1.098 1.408 1.00 55.66 338 GLY A N 1
ATOM 2756 C CA . GLY A 1 338 ? 12.371 -1.470 0.902 1.00 55.66 338 GLY A CA 1
ATOM 2757 C C . GLY A 1 338 ? 12.493 -2.927 0.427 1.00 55.66 338 GLY A C 1
ATOM 2758 O O . GLY A 1 338 ? 11.731 -3.799 0.833 1.00 55.66 338 GLY A O 1
ATOM 2759 N N . ASP A 1 339 ? 13.501 -3.112 -0.426 1.00 51.91 339 ASP A N 1
ATOM 2760 C CA . ASP A 1 339 ? 14.020 -4.201 -1.270 1.00 51.91 339 ASP A CA 1
ATOM 2761 C C . ASP A 1 339 ? 13.501 -5.654 -1.251 1.00 51.91 339 ASP A C 1
ATOM 2763 O O . ASP A 1 339 ? 13.797 -6.357 -2.214 1.00 51.91 339 ASP A O 1
ATOM 2767 N N . GLU A 1 340 ? 12.731 -6.156 -0.286 1.00 59.00 340 GLU A N 1
ATOM 2768 C CA . GLU A 1 340 ? 12.199 -7.531 -0.357 1.00 59.00 340 GLU A CA 1
ATOM 2769 C C . GLU A 1 340 ? 10.700 -7.563 -0.104 1.00 59.00 340 GLU A C 1
ATOM 2771 O O . GLU A 1 340 ? 10.220 -7.493 1.027 1.00 59.00 340 GLU A O 1
ATOM 2776 N N . ILE A 1 341 ? 9.954 -7.649 -1.206 1.00 67.25 341 ILE A N 1
ATOM 2777 C CA . ILE A 1 341 ? 8.514 -7.454 -1.198 1.00 67.25 341 ILE A CA 1
ATOM 2778 C C . ILE A 1 341 ? 7.825 -8.593 -1.938 1.00 67.25 341 ILE A C 1
ATOM 2780 O O . ILE A 1 341 ? 8.114 -8.864 -3.107 1.00 67.25 341 ILE A O 1
ATOM 2784 N N . LYS A 1 342 ? 6.860 -9.217 -1.259 1.00 70.25 342 LYS A N 1
ATOM 2785 C CA . LYS A 1 342 ? 5.905 -10.135 -1.881 1.00 70.25 342 LYS A CA 1
ATOM 2786 C C . LYS A 1 342 ? 4.621 -9.384 -2.185 1.00 70.25 342 LYS A C 1
ATOM 2788 O O . LYS A 1 342 ? 4.015 -8.807 -1.280 1.00 70.25 342 LYS A O 1
ATOM 2793 N N . PHE A 1 343 ? 4.239 -9.395 -3.455 1.00 74.56 343 PHE A N 1
ATOM 2794 C CA . PHE A 1 343 ? 2.998 -8.811 -3.934 1.00 74.56 343 PHE A CA 1
ATOM 2795 C C . PHE A 1 343 ? 2.007 -9.921 -4.230 1.00 74.56 343 PHE A C 1
ATOM 2797 O O . PHE A 1 343 ? 2.295 -10.796 -5.040 1.00 74.56 343 PHE A O 1
ATOM 2804 N N . ASP A 1 344 ? 0.829 -9.836 -3.626 1.00 79.94 344 ASP A N 1
ATOM 2805 C CA . ASP A 1 344 ? -0.267 -10.742 -3.916 1.00 79.94 344 ASP A CA 1
ATOM 2806 C C . ASP A 1 344 ? -1.471 -9.951 -4.427 1.00 79.94 344 ASP A C 1
ATOM 2808 O O . ASP A 1 344 ? -1.873 -8.963 -3.817 1.00 79.94 344 ASP A O 1
ATOM 2812 N N . HIS A 1 345 ? -2.093 -10.389 -5.520 1.00 83.69 345 HIS A N 1
ATOM 2813 C CA . HIS A 1 345 ? -3.460 -9.956 -5.813 1.00 83.69 345 HIS A CA 1
ATOM 2814 C C . HIS A 1 345 ? -4.420 -10.853 -5.035 1.00 83.69 345 HIS A C 1
ATOM 2816 O O . HIS A 1 345 ? -4.415 -12.072 -5.240 1.00 83.69 345 HIS A O 1
ATOM 2822 N N . VAL A 1 346 ? -5.215 -10.251 -4.149 1.00 86.12 346 VAL A N 1
ATOM 2823 C CA . VAL A 1 346 ? -6.162 -10.954 -3.280 1.00 86.12 346 VAL A CA 1
ATOM 2824 C C . VAL A 1 346 ? -7.565 -10.392 -3.439 1.00 86.12 346 VAL A C 1
ATOM 2826 O O . VAL A 1 346 ? -7.759 -9.183 -3.554 1.00 86.12 346 VAL A O 1
ATOM 2829 N N . ARG A 1 347 ? -8.553 -11.284 -3.423 1.00 87.00 347 ARG A N 1
ATOM 2830 C CA . ARG A 1 347 ? -9.970 -10.926 -3.417 1.00 87.00 347 ARG A CA 1
ATOM 2831 C C . ARG A 1 347 ? -10.561 -11.246 -2.051 1.00 87.00 347 ARG A C 1
ATOM 2833 O O . ARG A 1 347 ? -10.415 -12.369 -1.573 1.00 87.00 347 ARG A O 1
ATOM 2840 N N . TYR A 1 348 ? -11.229 -10.269 -1.449 1.00 88.38 348 TYR A N 1
ATOM 2841 C CA . TYR A 1 348 ? -11.906 -10.392 -0.163 1.00 88.38 348 TYR A CA 1
ATOM 2842 C C . TYR A 1 348 ? -13.356 -9.949 -0.309 1.00 88.38 348 TYR A C 1
ATOM 2844 O O . TYR A 1 348 ? -13.635 -8.759 -0.449 1.00 88.38 348 TYR A O 1
ATOM 2852 N N . GLY A 1 349 ? -14.268 -10.923 -0.315 1.00 87.12 349 GLY A N 1
ATOM 2853 C CA . GLY A 1 349 ? -15.684 -10.693 -0.573 1.00 87.12 349 GLY A CA 1
ATOM 2854 C C . GLY A 1 349 ? -15.919 -10.115 -1.968 1.00 87.12 349 GLY A C 1
ATOM 2855 O O . GLY A 1 349 ? -15.559 -10.731 -2.978 1.00 87.12 349 GLY A O 1
ATOM 2856 N N . ASP A 1 350 ? -16.527 -8.934 -2.035 1.00 87.25 350 ASP A N 1
ATOM 2857 C CA . ASP A 1 350 ? -16.746 -8.209 -3.292 1.00 87.25 350 ASP A CA 1
ATOM 2858 C C . ASP A 1 350 ? -15.585 -7.279 -3.691 1.00 87.25 350 ASP A C 1
ATOM 2860 O O . ASP A 1 350 ? -15.645 -6.673 -4.760 1.00 87.25 350 ASP A O 1
ATOM 2864 N N . GLY A 1 351 ? -14.517 -7.206 -2.888 1.00 87.75 351 GLY A N 1
ATOM 2865 C CA . GLY A 1 351 ? -13.394 -6.303 -3.121 1.00 87.75 351 GLY A CA 1
ATOM 2866 C C . GLY A 1 351 ? -12.123 -6.962 -3.658 1.00 87.75 351 GLY A C 1
ATOM 2867 O O . GLY A 1 351 ? -11.743 -8.053 -3.228 1.00 87.75 351 GLY A O 1
ATOM 2868 N N . ASP A 1 352 ? -11.431 -6.262 -4.560 1.00 89.31 352 ASP A N 1
ATOM 2869 C CA . ASP A 1 352 ? -10.107 -6.626 -5.077 1.00 89.31 352 ASP A CA 1
ATOM 2870 C C . ASP A 1 352 ? -9.013 -5.765 -4.435 1.00 89.31 352 ASP A C 1
ATOM 2872 O O . ASP A 1 352 ? -9.153 -4.544 -4.333 1.00 89.31 352 ASP A O 1
ATOM 2876 N N . PHE A 1 353 ? -7.904 -6.391 -4.039 1.00 90.62 353 PHE A N 1
ATOM 2877 C CA . PHE A 1 353 ? -6.802 -5.735 -3.341 1.00 90.62 353 PHE A CA 1
ATOM 2878 C C . PHE A 1 353 ? -5.449 -6.175 -3.884 1.00 90.62 353 PHE A C 1
ATOM 2880 O O . PHE A 1 353 ? -5.239 -7.327 -4.272 1.00 90.62 353 PHE A O 1
ATOM 2887 N N . ILE A 1 354 ? -4.489 -5.262 -3.799 1.00 88.31 354 ILE A N 1
ATOM 2888 C CA . ILE A 1 354 ? -3.070 -5.605 -3.817 1.00 88.31 354 ILE A CA 1
ATOM 2889 C C . ILE A 1 354 ? -2.617 -5.720 -2.375 1.00 88.31 354 ILE A C 1
ATOM 2891 O O . ILE A 1 354 ? -2.639 -4.739 -1.631 1.00 88.31 354 ILE A O 1
ATOM 2895 N N . ARG A 1 355 ? -2.218 -6.929 -1.987 1.00 87.94 355 ARG A N 1
ATOM 2896 C CA . ARG A 1 355 ? -1.587 -7.203 -0.707 1.00 87.94 355 ARG A CA 1
ATOM 2897 C C . ARG A 1 355 ? -0.078 -7.132 -0.850 1.00 87.94 355 ARG A C 1
ATOM 2899 O O . ARG A 1 355 ? 0.501 -7.709 -1.768 1.00 87.94 355 ARG A O 1
ATOM 2906 N N . VAL A 1 356 ? 0.550 -6.486 0.118 1.00 86.12 356 VAL A N 1
ATOM 2907 C CA . VAL A 1 356 ? 1.998 -6.426 0.241 1.00 86.12 356 VAL A CA 1
ATOM 2908 C C . VAL A 1 356 ? 2.418 -6.894 1.617 1.00 86.12 356 VAL A C 1
ATOM 2910 O O . VAL A 1 356 ? 2.047 -6.272 2.608 1.00 86.12 356 VAL A O 1
ATOM 2913 N N . SER A 1 357 ? 3.186 -7.979 1.685 1.00 84.56 357 SER A N 1
ATOM 2914 C CA . SER A 1 357 ? 3.663 -8.531 2.957 1.00 84.56 357 SER A CA 1
ATOM 2915 C C . SER A 1 357 ? 5.124 -8.173 3.206 1.00 84.56 357 SER A C 1
ATOM 2917 O O . SER A 1 357 ? 5.981 -8.394 2.349 1.00 84.56 357 SER A O 1
ATOM 2919 N N . LYS A 1 358 ? 5.406 -7.682 4.415 1.00 83.38 358 LYS A N 1
ATOM 2920 C CA . LYS A 1 358 ? 6.741 -7.411 4.948 1.00 83.38 358 LYS A CA 1
ATOM 2921 C C . LYS A 1 358 ? 6.908 -8.110 6.291 1.00 83.38 358 LYS A C 1
ATOM 2923 O O . LYS A 1 358 ? 6.052 -8.006 7.165 1.00 83.38 358 LYS A O 1
ATOM 2928 N N . ILE A 1 359 ? 8.034 -8.783 6.479 1.00 82.81 359 ILE A N 1
ATOM 2929 C CA . ILE A 1 359 ? 8.393 -9.382 7.766 1.00 82.81 359 ILE A CA 1
ATOM 2930 C C . ILE A 1 359 ? 9.287 -8.397 8.520 1.00 82.81 359 ILE A C 1
ATOM 2932 O O . ILE A 1 359 ? 10.300 -7.941 7.995 1.00 82.81 359 ILE A O 1
ATOM 2936 N N . SER A 1 360 ? 8.903 -8.045 9.747 1.00 81.06 360 SER A N 1
ATOM 2937 C CA . SER A 1 360 ? 9.710 -7.218 10.643 1.00 81.06 360 SER A CA 1
ATOM 2938 C C . SER A 1 360 ? 10.427 -8.116 11.645 1.00 81.06 360 SER A C 1
ATOM 2940 O O . SER A 1 360 ? 9.831 -8.570 12.624 1.00 81.06 360 SER A O 1
ATOM 2942 N N . GLU A 1 361 ? 11.718 -8.370 11.416 1.00 77.00 361 GLU A N 1
ATOM 2943 C CA . GLU A 1 361 ? 12.533 -9.210 12.309 1.00 77.00 361 GLU A CA 1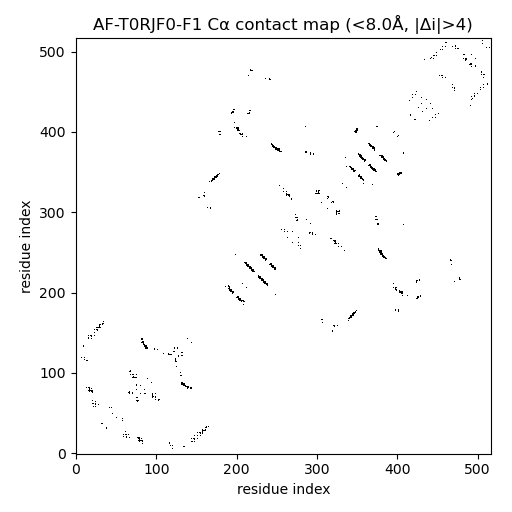
ATOM 2944 C C . GLU A 1 361 ? 12.615 -8.642 13.735 1.00 77.00 361 GLU A C 1
ATOM 2946 O O . GLU A 1 361 ? 12.603 -9.399 14.704 1.00 77.00 361 GLU A O 1
ATOM 2951 N N . LEU A 1 362 ? 12.614 -7.309 13.873 1.00 80.94 362 LEU A N 1
ATOM 2952 C CA . LEU A 1 362 ? 12.689 -6.614 15.164 1.00 80.94 362 LEU A CA 1
ATOM 2953 C C . LEU A 1 362 ? 11.449 -6.845 16.032 1.00 80.94 362 LEU A C 1
ATOM 2955 O O . LEU A 1 362 ? 11.560 -7.082 17.232 1.00 80.94 362 LEU A O 1
ATOM 2959 N N . THR A 1 363 ? 10.262 -6.757 15.432 1.00 81.06 363 THR A N 1
ATOM 2960 C CA . THR A 1 363 ? 8.991 -6.872 16.170 1.00 81.06 363 THR A CA 1
ATOM 2961 C C . THR A 1 363 ? 8.438 -8.292 16.174 1.00 81.06 363 THR A C 1
ATOM 2963 O O . THR A 1 363 ? 7.504 -8.576 16.918 1.00 81.06 363 THR A O 1
ATOM 2966 N N . LYS A 1 364 ? 9.011 -9.191 15.362 1.00 87.56 364 LYS A N 1
ATOM 2967 C CA . LYS A 1 364 ? 8.473 -10.525 15.066 1.00 87.56 364 LYS A CA 1
ATOM 2968 C C . LYS A 1 364 ? 7.019 -10.486 14.571 1.00 87.56 364 LYS A C 1
ATOM 2970 O O . LYS A 1 364 ? 6.244 -11.411 14.827 1.00 87.56 364 LYS A O 1
ATOM 2975 N N . MET A 1 365 ? 6.666 -9.425 13.846 1.00 88.44 365 MET A N 1
ATOM 2976 C CA . MET A 1 365 ? 5.354 -9.235 13.230 1.00 88.44 365 MET A CA 1
ATOM 2977 C C . MET A 1 365 ? 5.475 -9.294 11.707 1.00 88.44 365 MET A C 1
ATOM 2979 O O . MET A 1 365 ? 6.437 -8.799 11.112 1.00 88.44 365 MET A O 1
ATOM 2983 N N . GLU A 1 366 ? 4.474 -9.883 11.071 1.00 89.94 366 GLU A N 1
ATOM 2984 C CA . GLU A 1 366 ? 4.204 -9.711 9.653 1.00 89.94 366 GLU A CA 1
ATOM 2985 C C . GLU A 1 366 ? 3.294 -8.492 9.471 1.00 89.94 366 GLU A C 1
ATOM 2987 O O . GLU A 1 366 ? 2.217 -8.411 10.062 1.00 89.94 366 GLU A O 1
ATOM 2992 N N . HIS A 1 367 ? 3.726 -7.555 8.636 1.00 89.88 367 HIS A N 1
ATOM 2993 C CA . HIS A 1 367 ? 2.950 -6.404 8.204 1.00 89.88 367 HIS A CA 1
ATOM 2994 C C . HIS A 1 367 ? 2.383 -6.704 6.820 1.00 89.88 367 HIS A C 1
ATOM 2996 O O . HIS A 1 367 ? 3.135 -6.953 5.880 1.00 89.88 367 HIS A O 1
ATOM 3002 N N . SER A 1 368 ? 1.063 -6.705 6.689 1.00 90.88 368 SER A N 1
ATOM 3003 C CA . SER A 1 368 ? 0.364 -6.890 5.421 1.00 90.88 368 SER A CA 1
ATOM 3004 C C . SER A 1 368 ? -0.393 -5.616 5.072 1.00 90.88 368 SER A C 1
ATOM 3006 O O . SER A 1 368 ? -1.343 -5.252 5.760 1.00 90.88 368 SER A O 1
ATOM 3008 N N . TYR A 1 369 ? 0.021 -4.940 4.007 1.00 91.88 369 TYR A N 1
ATOM 3009 C CA . TYR A 1 369 ? -0.639 -3.744 3.495 1.00 91.88 369 TYR A CA 1
ATOM 3010 C C . TYR A 1 369 ? -1.645 -4.127 2.419 1.00 91.88 369 TYR A C 1
ATOM 3012 O O . TYR A 1 369 ? -1.312 -4.918 1.542 1.00 91.88 369 TYR A O 1
ATOM 3020 N N . TYR A 1 370 ? -2.847 -3.561 2.461 1.00 91.75 370 TYR A N 1
ATOM 3021 C CA . TYR A 1 370 ? -3.919 -3.830 1.507 1.00 91.75 370 TYR A CA 1
ATOM 3022 C C . TYR A 1 370 ? -4.311 -2.545 0.800 1.00 91.75 370 TYR A C 1
ATOM 3024 O O . TYR A 1 370 ? -4.854 -1.630 1.421 1.00 91.75 370 TYR A O 1
ATOM 3032 N N . LEU A 1 371 ? -4.041 -2.501 -0.502 1.00 91.31 371 LEU A N 1
ATOM 3033 C CA . LEU A 1 371 ? -4.410 -1.405 -1.384 1.00 91.31 371 LEU A CA 1
ATOM 3034 C C . LEU A 1 371 ? -5.641 -1.807 -2.210 1.00 91.31 371 LEU A C 1
ATOM 3036 O O . LEU A 1 371 ? -5.512 -2.671 -3.083 1.00 91.31 371 LEU A O 1
ATOM 3040 N N . PRO A 1 372 ? -6.822 -1.228 -1.946 1.00 91.19 372 PRO A N 1
ATOM 3041 C CA . PRO A 1 372 ? -8.045 -1.550 -2.676 1.00 91.19 372 PRO A CA 1
ATOM 3042 C C . PRO A 1 372 ? -7.974 -1.085 -4.135 1.00 91.19 372 PRO A C 1
ATOM 3044 O O . PRO A 1 372 ? -7.509 0.014 -4.430 1.00 91.19 372 PRO A O 1
ATOM 3047 N N . LEU A 1 373 ? -8.482 -1.909 -5.052 1.00 88.94 373 LEU A N 1
ATOM 3048 C CA . LEU A 1 373 ? -8.551 -1.641 -6.494 1.00 88.94 373 LEU A CA 1
ATOM 3049 C C . LEU A 1 373 ? -9.982 -1.330 -6.959 1.00 88.94 373 LEU A C 1
ATOM 3051 O O . LEU A 1 373 ? -10.388 -1.708 -8.056 1.00 88.94 373 LEU A O 1
ATOM 3055 N N . LEU A 1 374 ? -10.759 -0.653 -6.113 1.00 83.38 374 LEU A N 1
ATOM 3056 C CA . LEU A 1 374 ? -12.190 -0.413 -6.341 1.00 83.38 374 LEU A CA 1
ATOM 3057 C C . LEU A 1 374 ? -12.514 1.043 -6.687 1.00 83.38 374 LEU A C 1
ATOM 3059 O O . LEU A 1 374 ? -13.482 1.289 -7.405 1.00 83.38 374 LEU A O 1
ATOM 3063 N N . SER A 1 375 ? -11.695 1.984 -6.210 1.00 86.69 375 SER A N 1
ATOM 3064 C CA . SER A 1 375 ? -11.894 3.423 -6.380 1.00 86.69 375 SER A CA 1
ATOM 3065 C C . SER A 1 375 ? -10.571 4.146 -6.638 1.00 86.69 375 SER A C 1
ATOM 3067 O O . SER A 1 375 ? -9.502 3.664 -6.263 1.00 86.69 375 SER A O 1
ATOM 3069 N N . LEU A 1 376 ? -10.645 5.321 -7.271 1.00 87.38 376 LEU A N 1
ATOM 3070 C CA . LEU A 1 376 ? -9.481 6.174 -7.551 1.00 87.38 376 LEU A CA 1
ATOM 3071 C C . LEU A 1 376 ? -8.921 6.853 -6.299 1.00 87.38 376 LEU A C 1
ATOM 3073 O O . LEU A 1 376 ? -7.752 7.235 -6.286 1.00 87.38 376 LEU A O 1
ATOM 3077 N N . LYS A 1 377 ? -9.756 7.011 -5.270 1.00 88.44 377 LYS A N 1
ATOM 3078 C CA . LYS A 1 377 ? -9.372 7.523 -3.958 1.00 88.44 377 LYS A CA 1
ATOM 3079 C C . LYS A 1 377 ? -9.629 6.428 -2.940 1.00 88.44 377 LYS A C 1
ATOM 3081 O O . LYS A 1 377 ? -10.767 5.997 -2.777 1.00 88.44 377 LYS A O 1
ATOM 3086 N N . THR A 1 378 ? -8.579 5.950 -2.290 1.00 89.00 378 THR A N 1
ATOM 3087 C CA . THR A 1 378 ? -8.700 4.818 -1.371 1.00 89.00 378 THR A CA 1
ATOM 3088 C C . THR A 1 378 ? -7.762 4.949 -0.177 1.00 89.00 378 THR A C 1
ATOM 3090 O O . THR A 1 378 ? -6.652 5.466 -0.326 1.00 89.00 378 THR A O 1
ATOM 3093 N N . PRO A 1 379 ? -8.144 4.435 1.001 1.00 91.06 379 PRO A N 1
ATOM 3094 C CA . PRO A 1 379 ? -7.190 4.211 2.075 1.00 91.06 379 PRO A CA 1
ATOM 3095 C C . PRO A 1 379 ? -6.263 3.027 1.759 1.00 91.06 379 PRO A C 1
ATOM 3097 O O . PRO A 1 379 ? -6.629 2.107 1.024 1.00 91.06 379 PRO A O 1
ATOM 3100 N N . LEU A 1 380 ? -5.073 3.036 2.364 1.00 91.75 380 LEU A N 1
ATOM 3101 C CA . LEU A 1 380 ? -4.225 1.858 2.532 1.00 91.75 380 LEU A CA 1
ATOM 3102 C C . LEU A 1 380 ? -4.460 1.277 3.918 1.00 91.75 380 LEU A C 1
ATOM 3104 O O . LEU A 1 380 ? -4.184 1.942 4.922 1.00 91.75 380 LEU A O 1
ATOM 3108 N N . PHE A 1 381 ? -4.906 0.029 3.972 1.00 93.38 381 PHE A N 1
ATOM 3109 C CA . PHE A 1 381 ? -5.038 -0.684 5.236 1.00 93.38 381 PHE A CA 1
ATOM 3110 C C . PHE A 1 381 ? -3.749 -1.415 5.583 1.00 93.38 381 PHE A C 1
ATOM 3112 O O . PHE A 1 381 ? -3.025 -1.872 4.702 1.00 93.38 381 PHE A O 1
ATOM 3119 N N . GLU A 1 382 ? -3.489 -1.569 6.871 1.00 93.56 382 GLU A N 1
ATOM 3120 C CA . GLU A 1 382 ? -2.401 -2.371 7.408 1.00 93.56 382 GLU A CA 1
ATOM 3121 C C . GLU A 1 382 ? -2.975 -3.398 8.385 1.00 93.56 382 GLU A C 1
ATOM 3123 O O . GLU A 1 382 ? -3.722 -3.060 9.301 1.00 93.56 382 GLU A O 1
ATOM 3128 N N . LEU A 1 383 ? -2.614 -4.664 8.187 1.00 94.62 383 LEU A N 1
ATOM 3129 C CA . LEU A 1 383 ? -2.830 -5.743 9.140 1.00 94.62 383 LEU A CA 1
ATOM 3130 C C . LEU A 1 383 ? -1.473 -6.176 9.686 1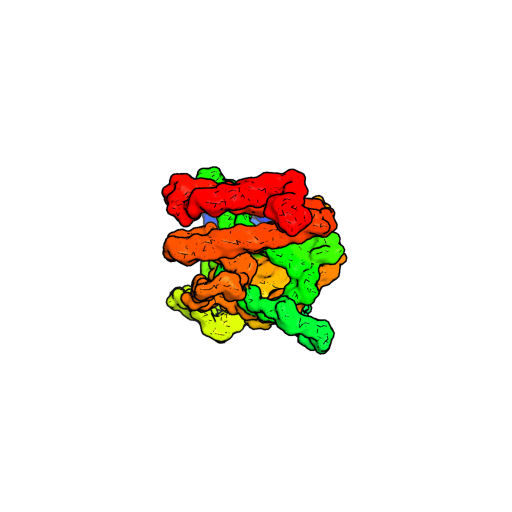.00 94.62 383 LEU A C 1
ATOM 3132 O O . LEU A 1 383 ? -0.623 -6.652 8.932 1.00 94.62 383 LEU A O 1
ATOM 3136 N N . ARG A 1 384 ? -1.276 -6.048 10.994 1.00 94.31 384 ARG A N 1
ATOM 3137 C CA . ARG A 1 384 ? -0.096 -6.558 11.694 1.00 94.31 384 ARG A CA 1
ATOM 3138 C C . ARG A 1 384 ? -0.464 -7.821 12.437 1.00 94.31 384 ARG A C 1
ATOM 3140 O O . ARG A 1 384 ? -1.377 -7.805 13.262 1.00 94.31 384 ARG A O 1
ATOM 3147 N N . TRP A 1 385 ? 0.264 -8.894 12.170 1.00 94.56 385 TRP A N 1
ATOM 3148 C CA . TRP A 1 385 ? 0.000 -10.199 12.762 1.00 94.56 385 TRP A CA 1
ATOM 3149 C C . TRP A 1 385 ? 1.294 -10.835 13.283 1.00 94.56 385 TRP A C 1
ATOM 3151 O O . TRP A 1 385 ? 2.326 -10.699 12.625 1.00 94.56 385 TRP A O 1
ATOM 3161 N N . PRO A 1 386 ? 1.286 -11.544 14.426 1.00 93.12 386 PRO A N 1
ATOM 3162 C CA . PRO A 1 386 ? 2.450 -12.309 14.868 1.00 93.12 386 PRO A CA 1
ATOM 3163 C C . PRO A 1 386 ? 2.935 -13.306 13.806 1.00 93.12 386 PRO A C 1
ATOM 3165 O O . PRO A 1 386 ? 2.129 -13.993 13.174 1.00 93.12 386 PRO A O 1
ATOM 3168 N N . LEU A 1 387 ? 4.256 -13.403 13.618 1.00 87.94 387 LEU A N 1
ATOM 3169 C CA . LEU A 1 387 ? 4.844 -14.319 12.635 1.00 87.94 387 LEU A CA 1
ATOM 3170 C C . LEU A 1 387 ? 4.439 -15.777 12.895 1.00 87.94 387 LEU A C 1
ATOM 3172 O O . LEU A 1 387 ? 4.419 -16.233 14.038 1.00 87.94 387 LEU A O 1
ATOM 3176 N N . ASN A 1 388 ? 4.182 -16.518 11.813 1.00 83.56 388 ASN A N 1
ATOM 3177 C CA . ASN A 1 388 ? 3.807 -17.940 11.814 1.00 83.56 388 ASN A CA 1
ATOM 3178 C C . ASN A 1 388 ? 2.520 -18.278 12.591 1.00 83.56 388 ASN A C 1
ATOM 3180 O O . ASN A 1 388 ? 2.288 -19.442 12.920 1.00 83.56 388 ASN A O 1
ATOM 3184 N N . ASP A 1 389 ? 1.664 -17.298 12.888 1.00 87.31 389 ASP A N 1
ATOM 3185 C CA . ASP A 1 389 ? 0.372 -17.579 13.502 1.00 87.31 389 ASP A CA 1
ATOM 3186 C C . ASP A 1 389 ? -0.705 -17.887 12.454 1.00 87.31 389 ASP A C 1
ATOM 3188 O O . ASP A 1 389 ? -1.258 -17.007 11.794 1.00 87.31 389 ASP A O 1
ATOM 3192 N N . GLU A 1 390 ? -1.068 -19.165 12.381 1.00 86.44 390 GLU A N 1
ATOM 3193 C CA . GLU A 1 390 ? -2.128 -19.691 11.515 1.00 86.44 390 GLU A CA 1
ATOM 3194 C C . GLU A 1 390 ? -3.492 -19.011 11.728 1.00 86.44 390 GLU A C 1
ATOM 3196 O O . GLU A 1 390 ? -4.329 -19.016 10.820 1.00 86.44 390 GLU A O 1
ATOM 3201 N N . SER A 1 391 ? -3.721 -18.378 12.891 1.00 90.00 391 SER A N 1
ATOM 3202 C CA . SER A 1 391 ? -4.989 -17.701 13.184 1.00 90.00 391 SER A CA 1
ATOM 3203 C C . SER A 1 391 ? -5.245 -16.473 12.298 1.00 90.00 391 SER A C 1
ATOM 3205 O O . SER A 1 391 ? -6.402 -16.092 12.125 1.00 90.00 391 SER A O 1
ATOM 3207 N N . LYS A 1 392 ? -4.210 -15.940 11.629 1.00 90.50 392 LYS A N 1
ATOM 3208 C CA . LYS A 1 392 ? -4.344 -14.909 10.589 1.00 90.50 392 LYS A CA 1
ATOM 3209 C C . LYS A 1 392 ? -5.285 -15.344 9.470 1.00 90.50 392 LYS A C 1
ATOM 3211 O O . LYS A 1 392 ? -6.237 -14.643 9.153 1.00 90.50 392 LYS A O 1
ATOM 3216 N N . SER A 1 393 ? -5.046 -16.531 8.911 1.00 87.31 393 SER A N 1
ATOM 3217 C CA . SER A 1 393 ? -5.838 -17.061 7.793 1.00 87.31 393 SER A CA 1
ATOM 3218 C C . SER A 1 393 ? -7.306 -17.275 8.181 1.00 87.31 393 SER A C 1
ATOM 3220 O O . SER A 1 393 ? -8.217 -17.049 7.381 1.00 87.31 393 SER A O 1
ATOM 3222 N N . LEU A 1 394 ? -7.553 -17.651 9.440 1.00 88.69 394 LEU A N 1
ATOM 3223 C CA . LEU A 1 394 ? -8.897 -17.792 9.991 1.00 88.69 394 LEU A CA 1
ATOM 3224 C C . LEU A 1 394 ? -9.587 -16.430 10.141 1.00 88.69 394 LEU A C 1
ATOM 3226 O O . LEU A 1 394 ? -10.763 -16.301 9.814 1.00 88.69 394 LEU A O 1
ATOM 3230 N N . PHE A 1 395 ? -8.872 -15.400 10.596 1.00 91.00 395 PHE A N 1
ATOM 3231 C CA . PHE A 1 395 ? -9.411 -14.041 10.650 1.00 91.00 395 PHE A CA 1
ATOM 3232 C C . PHE A 1 395 ? -9.733 -13.508 9.246 1.00 91.00 395 PHE A C 1
ATOM 3234 O O . PHE A 1 395 ? -10.851 -13.062 8.995 1.00 91.00 395 PHE A O 1
ATOM 3241 N N . GLU A 1 396 ? -8.793 -13.619 8.305 1.00 90.06 396 GLU A N 1
ATOM 3242 C CA . GLU A 1 396 ? -8.979 -13.168 6.920 1.00 90.06 396 GLU A CA 1
ATOM 3243 C C . GLU A 1 396 ? -10.184 -13.857 6.259 1.00 90.06 396 GLU A C 1
ATOM 3245 O O . GLU A 1 396 ? -11.015 -13.192 5.641 1.00 90.06 396 GLU A O 1
ATOM 3250 N N . SER A 1 397 ? -10.337 -15.171 6.439 1.00 85.12 397 SER A N 1
ATOM 3251 C CA . SER A 1 397 ? -11.453 -15.936 5.861 1.00 85.12 397 SER A CA 1
ATOM 3252 C C . SER A 1 397 ? -12.804 -15.715 6.554 1.00 85.12 397 SER A C 1
ATOM 3254 O O . SER A 1 397 ? -13.844 -15.780 5.893 1.00 85.12 397 SER A O 1
ATOM 3256 N N . SER A 1 398 ? -12.817 -15.437 7.860 1.00 84.75 398 SER A N 1
ATOM 3257 C CA . SER A 1 398 ? -14.060 -15.204 8.610 1.00 84.75 398 SER A CA 1
ATOM 3258 C C . SER A 1 398 ? -14.565 -13.765 8.507 1.00 84.75 398 SER A C 1
ATOM 3260 O O . SER A 1 398 ? -15.775 -13.553 8.553 1.00 84.75 398 SER A O 1
ATOM 3262 N N . VAL A 1 399 ? -13.674 -12.780 8.363 1.00 88.69 399 VAL A N 1
ATOM 3263 C CA . VAL A 1 399 ? -14.024 -11.350 8.377 1.00 88.69 399 VAL A CA 1
ATOM 3264 C C . VAL A 1 399 ? -13.930 -10.749 6.985 1.00 88.69 399 VAL A C 1
ATOM 3266 O O . VAL A 1 399 ? -14.933 -10.270 6.456 1.00 88.69 399 VAL A O 1
ATOM 3269 N N . LEU A 1 400 ? -12.736 -10.786 6.386 1.00 90.50 400 LEU A N 1
ATOM 3270 C CA . LEU A 1 400 ? -12.444 -10.061 5.149 1.00 90.50 400 LEU A CA 1
ATOM 3271 C C . LEU A 1 400 ? -13.058 -10.761 3.935 1.00 90.50 400 LEU A C 1
ATOM 3273 O O . LEU A 1 400 ? -13.681 -10.112 3.103 1.00 90.50 400 LEU A O 1
ATOM 3277 N N . ALA A 1 401 ? -12.967 -12.089 3.847 1.00 86.62 401 ALA A N 1
ATOM 3278 C CA . ALA A 1 401 ? -13.518 -12.837 2.715 1.00 86.62 401 ALA A CA 1
ATOM 3279 C C . ALA A 1 401 ? -15.057 -12.780 2.619 1.00 86.62 401 ALA A C 1
ATOM 3281 O O . ALA A 1 401 ? -15.607 -13.089 1.564 1.00 86.62 401 ALA A O 1
ATOM 3282 N N . GLN A 1 402 ? -15.746 -12.380 3.693 1.00 85.88 402 GLN A N 1
ATOM 3283 C CA . GLN A 1 402 ? -17.203 -12.182 3.726 1.00 85.88 402 GLN A CA 1
ATOM 3284 C C . GLN A 1 402 ? -17.608 -10.700 3.657 1.00 85.88 402 GLN A C 1
ATOM 3286 O O . GLN A 1 402 ? -18.799 -10.383 3.662 1.00 85.88 402 GLN A O 1
ATOM 3291 N N . ALA A 1 403 ? -16.633 -9.792 3.602 1.00 90.56 403 ALA A N 1
ATOM 3292 C CA . ALA A 1 403 ? -16.879 -8.364 3.640 1.00 90.56 403 ALA A CA 1
ATOM 3293 C C . ALA A 1 403 ? -17.495 -7.848 2.333 1.00 90.56 403 ALA A C 1
ATOM 3295 O O . ALA A 1 403 ? -17.121 -8.249 1.232 1.00 90.56 403 ALA A O 1
ATOM 3296 N N . ARG A 1 404 ? -18.430 -6.914 2.480 1.00 91.25 404 ARG A N 1
ATOM 3297 C CA . ARG A 1 404 ? -18.906 -6.019 1.432 1.00 91.25 404 ARG A CA 1
ATOM 3298 C C . ARG A 1 404 ? -18.229 -4.675 1.599 1.00 91.25 404 ARG A C 1
ATOM 3300 O O . ARG A 1 404 ? -18.461 -3.997 2.605 1.00 91.25 404 ARG A O 1
ATOM 3307 N N . TRP A 1 405 ? -17.400 -4.305 0.638 1.00 90.00 405 TRP A N 1
ATOM 3308 C CA . TRP A 1 405 ? -16.595 -3.095 0.679 1.00 90.00 405 TRP A CA 1
ATOM 3309 C C . TRP A 1 405 ? -17.339 -1.893 0.091 1.00 90.00 405 TRP A C 1
ATOM 3311 O O . TRP A 1 405 ? -18.038 -1.987 -0.914 1.00 90.00 405 TRP A O 1
ATOM 3321 N N . GLN A 1 406 ? -17.196 -0.736 0.734 1.00 87.12 406 GLN A N 1
ATOM 3322 C CA . GLN A 1 406 ? -18.032 0.450 0.525 1.00 87.12 406 GLN A CA 1
ATOM 3323 C C . GLN A 1 406 ? -17.186 1.708 0.264 1.00 87.12 406 GLN A C 1
ATOM 3325 O O . GLN A 1 406 ? -17.363 2.737 0.913 1.00 87.12 406 GLN A O 1
ATOM 3330 N N . PHE A 1 407 ? -16.259 1.637 -0.694 1.00 82.00 407 PHE A N 1
ATOM 3331 C CA . PHE A 1 407 ? -15.404 2.778 -1.064 1.00 82.00 407 PHE A CA 1
ATOM 3332 C C . PHE A 1 407 ? -16.150 3.862 -1.858 1.00 82.00 407 PHE A C 1
ATOM 3334 O O . PHE A 1 407 ? -15.875 5.043 -1.688 1.00 82.00 407 PHE A O 1
ATOM 3341 N N . ASP A 1 408 ? -17.143 3.473 -2.665 1.00 67.69 408 ASP A N 1
ATOM 3342 C CA . ASP A 1 408 ? -17.885 4.389 -3.551 1.00 67.69 408 ASP A CA 1
ATOM 3343 C C . ASP A 1 408 ? -19.277 4.772 -3.008 1.00 67.69 408 ASP A C 1
ATOM 3345 O O . ASP A 1 408 ? -20.099 5.371 -3.707 1.00 67.69 408 ASP A O 1
ATOM 3349 N N . SER A 1 409 ? -19.582 4.394 -1.765 1.00 60.09 409 SER A N 1
ATOM 3350 C CA . SER A 1 409 ? -20.899 4.601 -1.169 1.00 60.09 409 SER A CA 1
ATOM 3351 C C . SER A 1 409 ? -21.067 6.045 -0.694 1.00 60.09 409 SER A C 1
ATOM 3353 O O . SER A 1 409 ? -20.521 6.442 0.331 1.00 60.09 409 SER A O 1
ATOM 3355 N N . SER A 1 410 ? -21.918 6.821 -1.372 1.00 56.97 410 SER A N 1
ATOM 3356 C CA . SER A 1 410 ? -22.423 8.098 -0.838 1.00 56.97 410 SER A CA 1
ATOM 3357 C C . SER A 1 410 ? -23.313 7.911 0.400 1.00 56.97 410 SER A C 1
ATOM 3359 O O . SER A 1 410 ? -23.630 8.873 1.101 1.00 56.97 410 SER A O 1
ATOM 3361 N N . LYS A 1 411 ? -23.725 6.671 0.689 1.00 61.62 411 LYS A N 1
ATOM 3362 C CA . LYS A 1 411 ? -24.552 6.315 1.839 1.00 61.62 411 LYS A CA 1
ATOM 3363 C C . LYS A 1 411 ? -23.651 5.885 2.990 1.00 61.62 411 LYS A C 1
ATOM 3365 O O . LYS A 1 411 ? -23.235 4.730 3.062 1.00 61.62 411 LYS A O 1
ATOM 3370 N N . LYS A 1 412 ? -23.376 6.818 3.901 1.00 75.56 412 LYS A N 1
ATOM 3371 C CA . LYS A 1 412 ? -22.815 6.485 5.214 1.00 75.56 412 LYS A CA 1
ATOM 3372 C C . LYS A 1 412 ? -23.805 5.595 5.968 1.00 75.56 412 LYS A C 1
ATOM 3374 O O . LYS A 1 412 ? -25.013 5.841 5.927 1.00 75.56 412 LYS A O 1
ATOM 3379 N N . ILE A 1 413 ? -23.298 4.586 6.666 1.00 84.00 413 ILE A N 1
ATOM 3380 C CA . ILE A 1 413 ? -24.051 3.820 7.658 1.00 84.00 413 ILE A CA 1
ATOM 3381 C C . ILE A 1 413 ? -24.596 4.838 8.672 1.00 84.00 413 ILE A C 1
ATOM 3383 O O . ILE A 1 413 ? -23.804 5.599 9.242 1.00 84.00 413 ILE A O 1
ATOM 3387 N N . PRO A 1 414 ? -25.925 4.931 8.847 1.00 87.00 414 PRO A N 1
ATOM 3388 C CA . PRO A 1 414 ? -26.512 5.880 9.778 1.00 87.00 414 PRO A CA 1
ATOM 3389 C C . PRO A 1 414 ? -26.216 5.459 11.217 1.00 87.00 414 PRO A C 1
ATOM 3391 O O . PRO A 1 414 ? -26.048 4.272 11.502 1.00 87.00 414 PRO A O 1
ATOM 3394 N N . PHE A 1 415 ? -26.219 6.433 12.129 1.00 89.31 415 PHE A N 1
ATOM 3395 C CA . PHE A 1 415 ? -26.135 6.135 13.553 1.00 89.31 415 PHE A CA 1
ATOM 3396 C C . PHE A 1 415 ? -27.287 5.186 13.948 1.00 89.31 415 PHE A C 1
ATOM 3398 O O . PHE A 1 415 ? -28.441 5.453 13.588 1.00 89.31 415 PHE A O 1
ATOM 3405 N N . PRO A 1 416 ? -27.002 4.071 14.642 1.00 88.44 416 PRO A N 1
ATOM 3406 C CA . PRO A 1 416 ? -28.008 3.069 14.987 1.00 88.44 416 PRO A CA 1
ATOM 3407 C C . PRO A 1 416 ? -29.095 3.635 15.900 1.00 88.44 416 PRO A C 1
ATOM 3409 O O . PRO A 1 416 ? -28.851 4.514 16.726 1.00 88.44 416 PRO A O 1
ATOM 3412 N N . ARG A 1 417 ? -30.313 3.098 15.775 1.00 84.81 417 ARG A N 1
ATOM 3413 C CA . ARG A 1 417 ? -31.474 3.587 16.539 1.00 84.81 417 ARG A CA 1
ATOM 3414 C C . ARG A 1 417 ? -31.499 3.057 17.969 1.00 84.81 417 ARG A C 1
ATOM 3416 O O . ARG A 1 417 ? -32.177 3.629 18.816 1.00 84.81 417 ARG A O 1
ATOM 3423 N N . SER A 1 418 ? -30.786 1.963 18.231 1.00 83.12 418 SER A N 1
ATOM 3424 C CA . SER A 1 418 ? -30.722 1.316 19.540 1.00 83.12 418 SER A CA 1
ATOM 3425 C C . SER A 1 418 ? -29.310 0.820 19.860 1.00 83.12 418 SER A C 1
ATOM 3427 O O . SER A 1 418 ? -28.532 0.504 18.960 1.00 83.12 418 SER A O 1
ATOM 3429 N N . SER A 1 419 ? -28.960 0.694 21.146 1.00 77.12 419 SER A N 1
ATOM 3430 C CA . SER A 1 419 ? -27.623 0.206 21.546 1.00 77.12 419 SER A CA 1
ATOM 3431 C C . SER A 1 419 ? -27.404 -1.263 21.182 1.00 77.12 419 SER A C 1
ATOM 3433 O O . SER A 1 419 ? -26.268 -1.708 21.098 1.00 77.12 419 SER A O 1
ATOM 3435 N N . LYS A 1 420 ? -28.483 -2.018 20.939 1.00 80.25 420 LYS A N 1
ATOM 3436 C CA . LYS A 1 420 ? -28.416 -3.413 20.480 1.00 80.25 420 LYS A CA 1
ATOM 3437 C C . LYS A 1 420 ? -27.967 -3.535 19.023 1.00 80.25 420 LYS A C 1
ATOM 3439 O O . LYS A 1 420 ? -27.471 -4.582 18.636 1.00 80.25 420 LYS A O 1
ATOM 3444 N N . GLU A 1 421 ? -28.147 -2.482 18.229 1.00 84.88 421 GLU A N 1
ATOM 3445 C CA . GLU A 1 421 ? -27.675 -2.404 16.840 1.00 84.88 421 GLU A CA 1
ATOM 3446 C C . GLU A 1 421 ? -26.228 -1.891 16.744 1.00 84.88 421 GLU A C 1
ATOM 3448 O O . GLU A 1 421 ? -25.654 -1.853 15.654 1.00 84.88 421 GLU A O 1
ATOM 3453 N N . MET A 1 422 ? -25.632 -1.460 17.862 1.00 89.81 422 MET A N 1
ATOM 3454 C CA . MET A 1 422 ? -24.260 -0.965 17.882 1.00 89.81 422 MET A CA 1
ATOM 3455 C C . MET A 1 422 ? -23.264 -2.123 17.868 1.00 89.81 422 MET A C 1
ATOM 3457 O O . MET A 1 422 ? -23.223 -2.934 18.793 1.00 89.81 422 MET A O 1
ATOM 3461 N N . ASN A 1 423 ? -22.416 -2.149 16.841 1.00 92.25 423 ASN A N 1
ATOM 3462 C CA . ASN A 1 423 ? -21.276 -3.058 16.774 1.00 92.25 423 ASN A CA 1
ATOM 3463 C C . ASN A 1 423 ? -19.992 -2.351 17.256 1.00 92.25 423 ASN A C 1
ATOM 3465 O O . ASN A 1 423 ? -19.929 -1.117 17.218 1.00 92.25 423 ASN A O 1
ATOM 3469 N N . PRO A 1 424 ? -18.946 -3.093 17.666 1.00 93.56 424 PRO A N 1
ATOM 3470 C CA . PRO A 1 424 ? -17.746 -2.497 18.251 1.00 93.56 424 PRO A CA 1
ATOM 3471 C C . PRO A 1 424 ? -17.075 -1.448 17.357 1.00 93.56 424 PRO A C 1
ATOM 3473 O O . PRO A 1 424 ? -16.568 -0.443 17.853 1.00 93.56 424 PRO A O 1
ATOM 3476 N N . LEU A 1 425 ? -17.093 -1.617 16.032 1.00 94.94 425 LEU A N 1
ATOM 3477 C CA . LEU A 1 425 ? -16.427 -0.681 15.123 1.00 94.94 425 LEU A CA 1
ATOM 3478 C C . LEU A 1 425 ? -17.103 0.695 15.062 1.00 94.94 425 LEU A C 1
ATOM 3480 O O . LEU A 1 425 ? -16.468 1.668 14.665 1.00 94.94 425 LEU A O 1
ATOM 3484 N N . PHE A 1 426 ? -18.328 0.842 15.565 1.00 94.44 426 PHE A N 1
ATOM 3485 C CA . PHE A 1 426 ? -18.938 2.163 15.728 1.00 94.44 426 PHE A CA 1
ATOM 3486 C C . PHE A 1 426 ? -18.160 3.068 16.684 1.00 94.44 426 PHE A C 1
ATOM 3488 O O . PHE A 1 426 ? -18.254 4.289 16.580 1.00 94.44 426 PHE A O 1
ATOM 3495 N N . ILE A 1 427 ? -17.326 2.500 17.561 1.00 95.06 427 ILE A N 1
ATOM 3496 C CA . ILE A 1 427 ? -16.396 3.286 18.370 1.00 95.06 427 ILE A CA 1
ATOM 3497 C C . ILE A 1 427 ? -15.389 4.019 17.470 1.00 95.06 427 ILE A C 1
ATOM 3499 O O . ILE A 1 427 ? -15.155 5.201 17.683 1.00 95.06 427 ILE A O 1
ATOM 3503 N N . VAL A 1 428 ? -14.822 3.393 16.433 1.00 94.06 428 VAL A N 1
ATOM 3504 C CA . VAL A 1 428 ? -13.896 4.116 15.535 1.00 94.06 428 VAL A CA 1
ATOM 3505 C C . VAL A 1 428 ? -14.614 5.077 14.590 1.00 94.06 428 VAL A C 1
ATOM 3507 O O . VAL A 1 428 ? -14.029 6.094 14.223 1.00 94.06 428 VAL A O 1
ATOM 3510 N N . ASP A 1 429 ? -15.877 4.805 14.254 1.00 92.19 429 ASP A N 1
ATOM 3511 C CA . ASP A 1 429 ? -16.671 5.672 13.379 1.00 92.19 429 ASP A CA 1
ATOM 3512 C C . ASP A 1 429 ? -17.123 6.970 14.068 1.00 92.19 429 ASP A C 1
ATOM 3514 O O . ASP A 1 429 ? -17.011 8.049 13.490 1.00 92.19 429 ASP A O 1
ATOM 3518 N N . TYR A 1 430 ? -17.626 6.881 15.305 1.00 92.81 430 TYR A N 1
ATOM 3519 C CA . TYR A 1 430 ? -18.399 7.964 15.931 1.00 92.81 430 TYR A CA 1
ATOM 3520 C C . TYR A 1 430 ? -17.710 8.662 17.113 1.00 92.81 430 TYR A C 1
ATOM 3522 O O . TYR A 1 430 ? -18.140 9.738 17.539 1.00 92.81 430 TYR A O 1
ATOM 3530 N N . PHE A 1 431 ? -16.594 8.130 17.626 1.00 92.62 431 PHE A N 1
ATOM 3531 C CA . PHE A 1 431 ? -15.856 8.745 18.748 1.00 92.62 431 PHE A CA 1
ATOM 3532 C C . PHE A 1 431 ? -15.209 10.095 18.389 1.00 92.62 431 PHE A C 1
ATOM 3534 O O . PHE A 1 431 ? -14.620 10.788 19.215 1.00 92.62 431 PHE A O 1
ATOM 3541 N N . LYS A 1 432 ? -15.266 10.493 17.122 1.00 88.44 432 LYS A N 1
ATOM 3542 C CA . LYS A 1 432 ? -14.723 11.770 16.638 1.00 88.44 432 LYS A CA 1
ATOM 3543 C C . LYS A 1 432 ? -15.718 12.578 15.840 1.00 88.44 432 LYS A C 1
ATOM 3545 O O . LYS A 1 432 ? -15.393 13.685 15.422 1.00 88.44 432 LYS A O 1
ATOM 3550 N N . ASP A 1 433 ? -16.889 12.005 15.619 1.00 87.94 433 ASP A N 1
ATOM 3551 C CA . ASP A 1 433 ? -17.934 12.617 14.835 1.00 87.94 433 ASP A CA 1
ATOM 3552 C C . ASP A 1 433 ? -18.520 13.779 15.632 1.00 87.94 433 ASP A C 1
ATOM 3554 O O . ASP A 1 433 ? -19.197 13.548 16.626 1.00 87.94 433 ASP A O 1
ATOM 3558 N N . LYS A 1 434 ? -18.222 15.020 15.243 1.00 85.50 434 LYS A N 1
ATOM 3559 C CA . LYS A 1 434 ? -18.721 16.219 15.931 1.00 85.50 434 LYS A CA 1
ATOM 3560 C C . LYS A 1 434 ? -20.197 16.499 15.616 1.00 85.50 434 LYS A C 1
ATOM 3562 O O . LYS A 1 434 ? -20.797 17.310 16.314 1.00 85.50 434 LYS A O 1
ATOM 3567 N N . ASP A 1 435 ? -20.775 15.808 14.634 1.00 88.25 435 ASP A N 1
ATOM 3568 C CA . ASP A 1 435 ? -22.125 16.066 14.126 1.00 88.25 435 ASP A CA 1
ATOM 3569 C C . ASP A 1 435 ? -23.207 15.259 14.867 1.00 88.25 435 ASP A C 1
ATOM 3571 O O . ASP A 1 435 ? -24.401 15.426 14.610 1.00 88.25 435 ASP A O 1
ATOM 3575 N N . LEU A 1 436 ? -22.819 14.398 15.815 1.00 90.12 436 LEU A N 1
ATOM 3576 C CA . LEU A 1 436 ? -23.770 13.678 16.662 1.00 90.12 436 LEU A CA 1
ATOM 3577 C C . LEU A 1 436 ? -24.555 14.638 17.560 1.00 90.12 436 LEU A C 1
ATOM 3579 O O . LEU A 1 436 ? -23.979 15.385 18.355 1.00 90.12 436 LEU A O 1
ATOM 3583 N N . GLY A 1 437 ? -25.884 14.539 17.503 1.00 91.06 437 GLY A N 1
ATOM 3584 C CA . GLY A 1 437 ? -26.766 15.256 18.421 1.00 91.06 437 GLY A CA 1
ATOM 3585 C C . GLY A 1 437 ? -26.553 14.823 19.877 1.00 91.06 437 GLY A C 1
ATOM 3586 O O . GLY A 1 437 ? -26.076 13.722 20.150 1.00 91.06 437 GLY A O 1
ATOM 3587 N N . HIS A 1 438 ? -26.951 15.668 20.830 1.00 90.88 438 HIS A N 1
ATOM 3588 C CA . HIS A 1 438 ? -26.710 15.432 22.260 1.00 90.88 438 HIS A CA 1
ATOM 3589 C C . HIS A 1 438 ? -27.241 14.074 22.763 1.00 90.88 438 HIS A C 1
ATOM 3591 O O . HIS A 1 438 ? -26.524 13.346 23.447 1.00 90.88 438 HIS A O 1
ATOM 3597 N N . GLU A 1 439 ? -28.459 13.681 22.374 1.00 91.00 439 GLU A N 1
ATOM 3598 C CA . GLU A 1 439 ? -29.020 12.375 22.758 1.00 91.00 439 GLU A CA 1
ATOM 3599 C C . GLU A 1 439 ? -28.239 11.199 22.154 1.00 91.00 439 GLU A C 1
ATOM 3601 O O . GLU A 1 439 ? -27.951 10.221 22.845 1.00 91.00 439 GLU A O 1
ATOM 3606 N N . GLN A 1 440 ? -27.840 11.306 20.881 1.00 93.38 440 GLN A N 1
ATOM 3607 C CA . GLN A 1 440 ? -27.024 10.288 20.214 1.00 93.38 440 GLN A CA 1
ATOM 3608 C C . GLN A 1 440 ? -25.656 10.160 20.887 1.00 93.38 440 GLN A C 1
ATOM 3610 O O . GLN A 1 440 ? -25.174 9.045 21.086 1.00 93.38 440 GLN A O 1
ATOM 3615 N N . ARG A 1 441 ? -25.055 11.287 21.291 1.00 93.25 441 ARG A N 1
ATOM 3616 C CA . ARG A 1 441 ? -23.795 11.318 22.038 1.00 93.25 441 ARG A CA 1
ATOM 3617 C C . ARG A 1 441 ? -23.915 10.590 23.370 1.00 93.25 441 ARG A C 1
ATOM 3619 O O . ARG A 1 441 ? -23.109 9.704 23.621 1.00 93.25 441 ARG A O 1
ATOM 3626 N N . LEU A 1 442 ? -24.908 10.919 24.197 1.00 92.50 442 LEU A N 1
ATOM 3627 C CA . LEU A 1 442 ? -25.100 10.263 25.498 1.00 92.50 442 LEU A CA 1
ATOM 3628 C C . LEU A 1 442 ? -25.302 8.752 25.343 1.00 92.50 442 LEU A C 1
ATOM 3630 O O . LEU A 1 442 ? -24.702 7.953 26.061 1.00 92.50 442 LEU A O 1
ATOM 3634 N N . HIS A 1 443 ? -26.100 8.356 24.355 1.00 92.75 443 HIS A N 1
ATOM 3635 C CA . HIS A 1 443 ? -26.332 6.953 24.048 1.00 92.75 443 HIS A CA 1
ATOM 3636 C C . HIS A 1 443 ? -25.052 6.239 23.565 1.00 92.75 443 HIS A C 1
ATOM 3638 O O . HIS A 1 443 ? -24.784 5.097 23.941 1.00 92.75 443 HIS A O 1
ATOM 3644 N N . PHE A 1 444 ? -24.227 6.916 22.762 1.00 94.62 444 PHE A N 1
ATOM 3645 C CA . PHE A 1 444 ? -22.918 6.420 22.340 1.00 94.62 444 PHE A CA 1
ATOM 3646 C C . PHE A 1 444 ? -21.933 6.291 23.514 1.00 94.62 444 PHE A C 1
ATOM 3648 O O . PHE A 1 444 ? -21.253 5.275 23.629 1.00 94.62 444 PHE A O 1
ATOM 3655 N N . GLU A 1 445 ? -21.882 7.272 24.416 1.00 95.25 445 GLU A N 1
ATOM 3656 C CA . GLU A 1 445 ? -21.058 7.238 25.632 1.00 95.25 445 GLU A CA 1
ATOM 3657 C C . GLU A 1 445 ? -21.410 6.043 26.532 1.00 95.25 445 GLU A C 1
ATOM 3659 O O . GLU A 1 445 ? -20.518 5.330 27.005 1.00 95.25 445 GLU A O 1
ATOM 3664 N N . ASP A 1 446 ? -22.705 5.786 26.741 1.00 94.88 446 ASP A N 1
ATOM 3665 C CA . ASP A 1 446 ? -23.187 4.632 27.504 1.00 94.88 446 ASP A CA 1
ATOM 3666 C C . ASP A 1 446 ? -22.763 3.306 26.853 1.00 94.88 446 ASP A C 1
ATOM 3668 O O . ASP A 1 446 ? -22.295 2.401 27.553 1.00 94.88 446 ASP A O 1
ATOM 3672 N N . TYR A 1 447 ? -22.858 3.205 25.522 1.00 95.50 447 TYR A N 1
ATOM 3673 C CA . TYR A 1 447 ? -22.391 2.034 24.780 1.00 95.50 447 TYR A CA 1
ATOM 3674 C C . TYR A 1 447 ? -20.881 1.825 24.919 1.00 95.50 447 TYR A C 1
ATOM 3676 O O . TYR A 1 447 ? -20.451 0.730 25.284 1.00 95.50 447 TYR A O 1
ATOM 3684 N N . VAL A 1 448 ? -20.072 2.864 24.681 1.00 96.06 448 VAL A N 1
ATOM 3685 C CA . VAL A 1 448 ? -18.605 2.787 24.782 1.00 96.06 448 VAL A CA 1
ATOM 3686 C C . VAL A 1 448 ? -18.194 2.332 26.180 1.00 96.06 448 VAL A C 1
ATOM 3688 O O . VAL A 1 448 ? -17.389 1.411 26.323 1.00 96.06 448 VAL A O 1
ATOM 3691 N N . TYR A 1 449 ? -18.768 2.941 27.221 1.00 96.69 449 TYR A N 1
ATOM 3692 C CA . TYR A 1 449 ? -18.495 2.542 28.597 1.00 96.69 449 TYR A CA 1
ATOM 3693 C C . TYR A 1 449 ? -18.905 1.088 28.855 1.00 96.69 449 TYR A C 1
ATOM 3695 O O . TYR A 1 449 ? -18.102 0.319 29.380 1.00 96.69 449 TYR A O 1
ATOM 3703 N N . GLY A 1 450 ? -20.123 0.695 28.469 1.00 96.19 450 GLY A N 1
ATOM 3704 C CA . GLY A 1 450 ? -20.629 -0.665 28.663 1.00 96.19 450 GLY A CA 1
ATOM 3705 C C . GLY A 1 450 ? -19.774 -1.721 27.959 1.00 96.19 450 GLY A C 1
ATOM 3706 O O . GLY A 1 450 ? -19.466 -2.759 28.548 1.00 96.19 450 GLY A O 1
ATOM 3707 N N . TYR A 1 451 ? -19.324 -1.427 26.737 1.00 96.38 451 TYR A N 1
ATOM 3708 C CA . TYR A 1 451 ? -18.444 -2.291 25.956 1.00 96.38 451 TYR A CA 1
ATOM 3709 C C . TYR A 1 451 ? -17.133 -2.577 26.698 1.00 96.38 451 TYR A C 1
ATOM 3711 O O . TYR A 1 451 ? -16.812 -3.733 26.992 1.00 96.38 451 TYR A O 1
ATOM 3719 N N . TYR A 1 452 ? -16.405 -1.527 27.087 1.00 97.56 452 TYR A N 1
ATOM 3720 C CA . TYR A 1 452 ? -15.139 -1.693 27.802 1.00 97.56 452 TYR A CA 1
ATOM 3721 C C . TYR A 1 452 ? -15.307 -2.211 29.224 1.00 97.56 452 TYR A C 1
ATOM 3723 O O . TYR A 1 452 ? -14.448 -2.959 29.686 1.00 97.56 452 TYR A O 1
ATOM 3731 N N . PHE A 1 453 ? -16.396 -1.867 29.915 1.00 97.81 453 PHE A N 1
ATOM 3732 C CA . PHE A 1 453 ? -16.697 -2.401 31.241 1.00 97.81 453 PHE A CA 1
ATOM 3733 C C . PHE A 1 453 ? -16.843 -3.925 31.199 1.00 97.81 453 PHE A C 1
ATOM 3735 O O . PHE A 1 453 ? -16.266 -4.617 32.036 1.00 97.81 453 PHE A O 1
ATOM 3742 N N . ASN A 1 454 ? -17.552 -4.463 30.202 1.00 96.44 454 ASN A N 1
ATOM 3743 C CA . ASN A 1 454 ? -17.727 -5.907 30.045 1.00 96.44 454 ASN A CA 1
ATOM 3744 C C . ASN A 1 454 ? -16.401 -6.618 29.734 1.00 96.44 454 ASN A C 1
ATOM 3746 O O . ASN A 1 454 ? -16.097 -7.642 30.347 1.00 96.44 454 ASN A O 1
ATOM 3750 N N . LEU A 1 455 ? -15.573 -6.056 28.845 1.00 96.94 455 LEU A N 1
ATOM 3751 C CA . LEU A 1 455 ? -14.243 -6.605 28.552 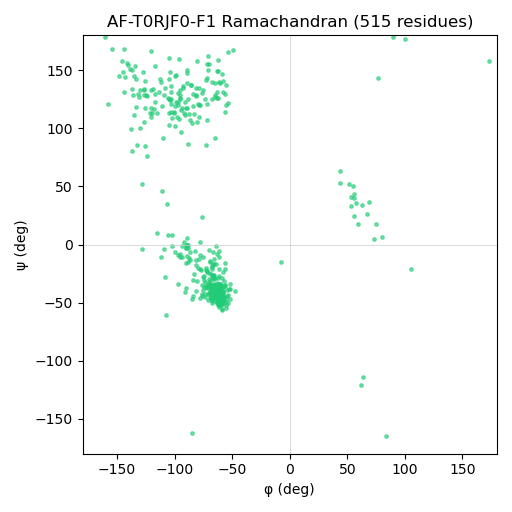1.00 96.94 455 LEU A CA 1
ATOM 3752 C C . LEU A 1 455 ? -13.319 -6.557 29.777 1.00 96.94 455 LEU A C 1
ATOM 3754 O O . LEU A 1 455 ? -12.639 -7.536 30.084 1.00 96.94 455 LEU A O 1
ATOM 3758 N N . ALA A 1 456 ? -13.335 -5.445 30.512 1.00 96.94 456 ALA A N 1
ATOM 3759 C CA . ALA A 1 456 ? -12.589 -5.263 31.751 1.00 96.94 456 ALA A CA 1
ATOM 3760 C C . ALA A 1 456 ? -13.014 -6.278 32.819 1.00 96.94 456 ALA A C 1
ATOM 3762 O O . ALA A 1 456 ? -12.162 -6.993 33.351 1.00 96.94 456 ALA A O 1
ATOM 3763 N N . ARG A 1 457 ? -14.324 -6.410 33.063 1.00 97.25 457 ARG A N 1
ATOM 3764 C CA . ARG A 1 457 ? -14.907 -7.405 33.972 1.00 97.25 457 ARG A CA 1
ATOM 3765 C C . ARG A 1 457 ? -14.437 -8.813 33.621 1.00 97.25 457 ARG A C 1
ATOM 3767 O O . ARG A 1 457 ? -13.928 -9.514 34.490 1.00 97.25 457 ARG A O 1
ATOM 3774 N N . ASN A 1 458 ? -14.542 -9.202 32.351 1.00 95.00 458 ASN A N 1
ATOM 3775 C CA . ASN A 1 458 ? -14.118 -10.522 31.888 1.00 95.00 458 ASN A CA 1
ATOM 3776 C C . ASN A 1 458 ? -12.609 -10.737 32.079 1.00 95.00 458 ASN A C 1
ATOM 3778 O O . ASN A 1 458 ? -12.201 -11.803 32.539 1.00 95.00 458 ASN A O 1
ATOM 3782 N N . SER A 1 459 ? -11.780 -9.723 31.804 1.00 96.12 459 SER A N 1
ATOM 3783 C CA . SER A 1 459 ? -10.328 -9.815 32.010 1.00 96.12 459 SER A CA 1
ATOM 3784 C C . SER A 1 459 ? -9.950 -10.021 33.482 1.00 96.12 459 SER A C 1
ATOM 3786 O O . SER A 1 459 ? -9.044 -10.797 33.777 1.00 96.12 459 SER A O 1
ATOM 3788 N N . VAL A 1 460 ? -10.667 -9.382 34.415 1.00 95.31 460 VAL A N 1
ATOM 3789 C CA . VAL A 1 460 ? -10.451 -9.541 35.863 1.00 95.31 460 VAL A CA 1
ATOM 3790 C C . VAL A 1 460 ? -10.973 -10.892 36.349 1.00 95.31 460 VAL A C 1
ATOM 3792 O O . VAL A 1 460 ? -10.286 -11.566 37.112 1.00 95.31 460 VAL A O 1
ATOM 3795 N N . LEU A 1 461 ? -12.150 -11.315 35.878 1.00 94.94 461 LEU A N 1
ATOM 3796 C CA . LEU A 1 461 ? -12.767 -12.595 36.238 1.00 94.94 461 LEU A CA 1
ATOM 3797 C C . LEU A 1 461 ? -11.874 -13.787 35.860 1.00 94.94 461 LEU A C 1
ATOM 3799 O O . LEU A 1 461 ? -11.709 -14.711 36.652 1.00 94.94 461 LEU A O 1
ATOM 3803 N N . VAL A 1 462 ? -11.293 -13.756 34.658 1.00 93.62 462 VAL A N 1
ATOM 3804 C CA . VAL A 1 462 ? -10.466 -14.843 34.103 1.00 93.62 462 VAL A CA 1
ATOM 3805 C C . VAL A 1 462 ? -8.980 -14.702 34.482 1.00 93.62 462 VAL A C 1
ATOM 3807 O O . VAL A 1 462 ? -8.195 -15.622 34.256 1.00 93.62 462 VAL A O 1
ATOM 3810 N N . GLY A 1 463 ? -8.565 -13.573 35.066 1.00 93.19 463 GLY A N 1
ATOM 3811 C CA . GLY A 1 463 ? -7.156 -13.302 35.382 1.00 93.19 463 GLY A CA 1
ATOM 3812 C C . GLY A 1 463 ? -6.289 -13.094 34.133 1.00 93.19 463 GLY A C 1
ATOM 3813 O O . GLY A 1 463 ? -5.144 -13.540 34.068 1.00 93.19 463 GLY A O 1
ATOM 3814 N N . ASP A 1 464 ? -6.836 -12.461 33.094 1.00 95.12 464 ASP A N 1
ATOM 3815 C CA . ASP A 1 464 ? -6.147 -12.228 31.826 1.00 95.12 464 ASP A CA 1
ATOM 3816 C C . ASP A 1 464 ? -5.343 -10.918 31.845 1.00 95.12 464 ASP A C 1
ATOM 3818 O O . ASP A 1 464 ? -5.816 -9.852 31.442 1.00 95.12 464 ASP A O 1
ATOM 3822 N N . HIS A 1 465 ? -4.100 -11.002 32.326 1.00 94.12 465 HIS A N 1
ATOM 3823 C CA . HIS A 1 465 ? -3.187 -9.858 32.421 1.00 94.12 465 HIS A CA 1
ATOM 3824 C C . HIS A 1 465 ? -2.895 -9.200 31.064 1.00 94.12 465 HIS A C 1
ATOM 3826 O O . HIS A 1 465 ? -2.781 -7.975 30.984 1.00 94.12 465 HIS A O 1
ATOM 3832 N N . THR A 1 466 ? -2.794 -9.995 29.995 1.00 94.12 466 THR A N 1
ATOM 3833 C CA . THR A 1 466 ? -2.485 -9.507 28.645 1.00 94.12 466 THR A CA 1
ATOM 3834 C C . THR A 1 466 ? -3.630 -8.651 28.114 1.00 94.12 466 THR A C 1
ATOM 3836 O O . THR A 1 466 ? -3.406 -7.512 27.692 1.00 94.12 466 THR A O 1
ATOM 3839 N N . LEU A 1 467 ? -4.866 -9.154 28.218 1.00 96.19 467 LEU A N 1
ATOM 3840 C CA . LEU A 1 467 ? -6.064 -8.397 27.858 1.00 96.19 467 LEU A CA 1
ATOM 3841 C C . LEU A 1 467 ? -6.194 -7.119 28.691 1.00 96.19 467 LEU A C 1
ATOM 3843 O O . LEU A 1 467 ? -6.444 -6.040 28.154 1.00 96.19 467 LEU A O 1
ATOM 3847 N N . ARG A 1 468 ? -5.965 -7.229 29.998 1.00 95.81 468 ARG A N 1
ATOM 3848 C CA . ARG A 1 468 ? -6.093 -6.117 30.936 1.00 95.81 468 ARG A CA 1
ATOM 3849 C C . ARG A 1 468 ? -5.133 -4.967 30.642 1.00 95.81 468 ARG A C 1
ATOM 3851 O O . ARG A 1 468 ? -5.561 -3.816 30.608 1.00 95.81 468 ARG A O 1
ATOM 3858 N N . ASN A 1 469 ? -3.859 -5.266 30.391 1.00 95.31 469 ASN A N 1
ATOM 3859 C CA . ASN A 1 469 ? -2.856 -4.247 30.074 1.00 95.31 469 ASN A CA 1
ATOM 3860 C C . ASN A 1 469 ? -3.199 -3.512 28.771 1.00 95.31 469 ASN A C 1
ATOM 3862 O O . ASN A 1 469 ? -3.068 -2.289 28.690 1.00 95.31 469 ASN A O 1
ATOM 3866 N N . ARG A 1 470 ? -3.701 -4.235 27.759 1.00 95.75 470 ARG A N 1
ATOM 3867 C CA . ARG A 1 470 ? -4.146 -3.605 26.512 1.00 95.75 470 ARG A CA 1
ATOM 3868 C C . ARG A 1 470 ? -5.388 -2.740 26.723 1.00 95.75 470 ARG A C 1
ATOM 3870 O O . ARG A 1 470 ? -5.422 -1.623 26.214 1.00 95.75 470 ARG A O 1
ATOM 3877 N N . LEU A 1 471 ? -6.377 -3.221 27.479 1.00 96.94 471 LEU A N 1
ATOM 3878 C CA . LEU A 1 471 ? -7.575 -2.449 27.823 1.00 96.94 471 LEU A CA 1
ATOM 3879 C C . LEU A 1 471 ? -7.222 -1.162 28.571 1.00 96.94 471 LEU A C 1
ATOM 3881 O O . LEU A 1 471 ? -7.774 -0.115 28.250 1.00 96.94 471 LEU A O 1
ATOM 3885 N N . TYR A 1 472 ? -6.272 -1.217 29.508 1.00 96.38 472 TYR A N 1
ATOM 3886 C CA . TYR A 1 472 ? -5.781 -0.033 30.211 1.00 96.38 472 TYR A CA 1
ATOM 3887 C C . TYR A 1 472 ? -5.228 1.012 29.233 1.00 96.38 472 TYR A C 1
ATOM 3889 O O . TYR A 1 472 ? -5.682 2.151 29.241 1.00 96.38 472 TYR A O 1
ATOM 3897 N N . SER A 1 473 ? -4.332 0.608 28.326 1.00 95.06 473 SER A N 1
ATOM 3898 C CA . SER A 1 473 ? -3.760 1.504 27.309 1.00 95.06 473 SER A CA 1
ATOM 3899 C C . SER A 1 473 ? -4.815 2.068 26.343 1.00 95.06 473 SER A C 1
ATOM 3901 O O . SER A 1 473 ? -4.719 3.212 25.902 1.00 95.06 473 SER A O 1
ATOM 3903 N N . ILE A 1 474 ? -5.848 1.293 26.000 1.00 95.69 474 ILE A N 1
ATOM 3904 C CA . ILE A 1 474 ? -6.961 1.787 25.178 1.00 95.69 474 ILE A CA 1
ATOM 3905 C C . ILE A 1 474 ? -7.785 2.823 25.950 1.00 95.69 474 ILE A C 1
ATOM 3907 O O . ILE A 1 474 ? -8.056 3.892 25.411 1.00 95.69 474 ILE A O 1
ATOM 3911 N N . LEU A 1 475 ? -8.154 2.539 27.201 1.00 96.44 475 LEU A N 1
ATOM 3912 C CA . LEU A 1 475 ? -8.930 3.455 28.041 1.00 96.44 475 LEU A CA 1
ATOM 3913 C C . LEU A 1 475 ? -8.180 4.758 28.324 1.00 96.44 475 LEU A C 1
ATOM 3915 O O . LEU A 1 475 ? -8.793 5.822 28.298 1.00 96.44 475 LEU A O 1
ATOM 3919 N N . GLU A 1 476 ? -6.869 4.681 28.547 1.00 95.00 476 GLU A N 1
ATOM 3920 C CA . GLU A 1 476 ? -5.999 5.846 28.705 1.00 95.00 476 GLU A CA 1
ATOM 3921 C C . GLU A 1 476 ? -6.043 6.739 27.459 1.00 95.00 476 GLU A C 1
ATOM 3923 O O . GLU A 1 476 ? -6.350 7.926 27.568 1.00 95.00 476 GLU A O 1
ATOM 3928 N N . ARG A 1 477 ? -5.863 6.155 26.265 1.00 93.06 477 ARG A N 1
ATOM 3929 C CA . ARG A 1 477 ? -5.958 6.886 24.990 1.00 93.06 477 ARG A CA 1
ATOM 3930 C C . ARG A 1 477 ? -7.339 7.498 24.773 1.00 93.06 477 ARG A C 1
ATOM 3932 O O . ARG A 1 477 ? -7.441 8.664 24.410 1.00 93.06 477 ARG A O 1
ATOM 3939 N N . LEU A 1 478 ? -8.414 6.741 25.004 1.00 94.00 478 LEU A N 1
ATOM 3940 C CA . LEU A 1 478 ? -9.781 7.253 24.852 1.00 94.00 478 LEU A CA 1
ATOM 3941 C C . LEU A 1 478 ? -10.056 8.412 25.813 1.00 94.00 478 LEU A C 1
ATOM 3943 O O . LEU A 1 478 ? -10.653 9.406 25.408 1.00 94.00 478 LEU A O 1
ATOM 3947 N N . LYS A 1 479 ? -9.581 8.317 27.058 1.00 94.19 479 LYS A N 1
ATOM 3948 C CA . LYS A 1 479 ? -9.683 9.399 28.037 1.00 94.19 479 LYS A CA 1
ATOM 3949 C C . LYS A 1 479 ? -8.912 10.641 27.587 1.00 94.19 479 LYS A C 1
ATOM 3951 O O . LYS A 1 479 ? -9.447 11.740 27.678 1.00 94.19 479 LYS A O 1
ATOM 3956 N N . GLU A 1 480 ? -7.683 10.482 27.102 1.00 92.12 480 GLU A N 1
ATOM 3957 C CA . GLU A 1 480 ? -6.886 11.601 26.588 1.00 92.12 480 GLU A CA 1
ATOM 3958 C C . GLU A 1 480 ? -7.598 12.296 25.419 1.00 92.12 480 GLU A C 1
ATOM 3960 O O . GLU A 1 480 ? -7.686 13.520 25.383 1.00 92.12 480 GLU A O 1
ATOM 3965 N N . ILE A 1 481 ? -8.191 11.525 24.504 1.00 91.25 481 ILE A N 1
ATOM 3966 C CA . ILE A 1 481 ? -8.970 12.065 23.383 1.00 91.25 481 ILE A CA 1
ATOM 3967 C C . ILE A 1 481 ? -10.194 12.842 23.877 1.00 91.25 481 ILE A C 1
ATOM 3969 O O . ILE A 1 481 ? -10.450 13.931 23.370 1.00 91.25 481 ILE A O 1
ATOM 3973 N N . VAL A 1 482 ? -10.939 12.306 24.851 1.00 92.88 482 VAL A N 1
ATOM 3974 C CA . VAL A 1 482 ? -12.087 12.995 25.469 1.00 92.88 482 VAL A CA 1
ATOM 3975 C C . VAL A 1 482 ? -11.645 14.323 26.076 1.00 92.88 482 VAL A C 1
ATOM 3977 O O . VAL A 1 482 ? -12.250 15.353 25.791 1.00 92.88 482 VAL A O 1
ATOM 3980 N N . HIS A 1 483 ? -10.552 14.310 26.841 1.00 91.44 483 HIS A N 1
ATOM 3981 C CA . HIS A 1 483 ? -10.006 15.504 27.473 1.00 91.44 483 HIS A CA 1
ATOM 3982 C C . HIS A 1 483 ? -9.611 16.569 26.441 1.00 91.44 483 HIS A C 1
ATOM 3984 O O . HIS A 1 483 ? -10.025 17.720 26.552 1.00 91.44 483 HIS A O 1
ATOM 3990 N N . LEU A 1 484 ? -8.865 16.179 25.401 1.00 89.19 484 LEU A N 1
ATOM 3991 C CA . LEU A 1 484 ? -8.447 17.081 24.325 1.00 89.19 484 LEU A CA 1
ATOM 3992 C C . LEU A 1 484 ? -9.642 17.652 23.552 1.00 89.19 484 LEU A C 1
ATOM 3994 O O . LEU A 1 484 ? -9.659 18.841 23.245 1.00 89.19 484 LEU A O 1
ATOM 3998 N N . GLN A 1 485 ? -10.654 16.833 23.250 1.00 88.00 485 GLN A N 1
ATOM 3999 C CA . GLN A 1 485 ? -11.843 17.318 22.550 1.00 88.00 485 GLN A CA 1
ATOM 4000 C C . GLN A 1 485 ? -12.644 18.292 23.411 1.00 88.00 485 GLN A C 1
ATOM 4002 O O . GLN A 1 485 ? -13.007 19.350 22.909 1.00 88.00 485 GLN A O 1
ATOM 4007 N N . ASN A 1 486 ? -12.841 17.995 24.699 1.00 90.38 486 ASN A N 1
ATOM 4008 C CA . ASN A 1 486 ? -13.578 18.868 25.610 1.00 90.38 486 ASN A CA 1
ATOM 4009 C C . ASN A 1 486 ? -12.876 20.209 25.882 1.00 90.38 486 ASN A C 1
ATOM 4011 O O . ASN A 1 486 ? -13.561 21.195 26.147 1.00 90.38 486 ASN A O 1
ATOM 4015 N N . GLN A 1 487 ? -11.542 20.270 25.782 1.00 88.12 487 GLN A N 1
ATOM 4016 C CA . GLN A 1 487 ? -10.794 21.533 25.847 1.00 88.12 487 GLN A CA 1
ATOM 4017 C C . GLN A 1 487 ? -11.085 22.455 24.655 1.00 88.12 487 GLN A C 1
ATOM 4019 O O . GLN A 1 487 ? -11.152 23.670 24.828 1.00 88.12 487 GLN A O 1
ATOM 4024 N N . GLU A 1 488 ? -11.239 21.896 23.450 1.00 81.81 488 GLU A N 1
ATOM 4025 C CA . GLU A 1 488 ? -11.569 22.672 22.248 1.00 81.81 488 GLU A CA 1
ATOM 4026 C C . GLU A 1 488 ? -13.056 23.040 22.199 1.00 81.81 488 GLU A C 1
ATOM 4028 O O . GLU A 1 488 ? -13.414 24.171 21.872 1.00 81.81 488 GLU A O 1
ATOM 4033 N N . ASN A 1 489 ? -13.924 22.068 22.481 1.00 81.81 489 ASN A N 1
ATOM 4034 C CA . ASN A 1 489 ? -15.373 22.213 22.523 1.00 81.81 489 ASN A CA 1
ATOM 4035 C C . ASN A 1 489 ? -15.958 21.077 23.386 1.00 81.81 489 ASN A C 1
ATOM 4037 O O . ASN A 1 489 ? -15.743 19.915 23.033 1.00 81.81 489 ASN A O 1
ATOM 4041 N N . PRO A 1 490 ? -16.686 21.354 24.484 1.00 84.50 490 PRO A N 1
ATOM 4042 C CA . PRO A 1 490 ? -17.243 20.319 25.357 1.00 84.50 490 PRO A CA 1
ATOM 4043 C C . PRO A 1 490 ? -18.292 19.472 24.620 1.00 84.50 490 PRO A C 1
ATOM 4045 O O . PRO A 1 490 ? -19.475 19.803 24.573 1.00 84.50 490 PRO A O 1
ATOM 4048 N N . ILE A 1 491 ? -17.836 18.372 24.021 1.00 89.81 491 ILE A N 1
ATOM 4049 C CA . ILE A 1 491 ? -18.645 17.432 23.235 1.00 89.81 491 ILE A CA 1
ATOM 4050 C C . ILE A 1 491 ? -19.066 16.236 24.096 1.00 89.81 491 ILE A C 1
ATOM 4052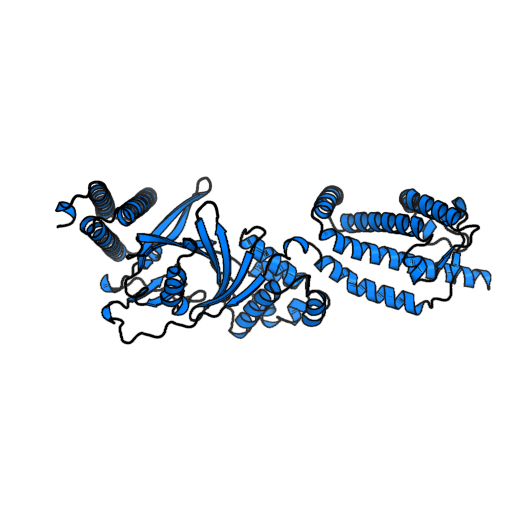 O O . ILE A 1 491 ? -20.159 15.704 23.906 1.00 89.81 491 ILE A O 1
ATOM 4056 N N . TYR A 1 492 ? -18.208 15.811 25.025 1.00 93.44 492 TYR A N 1
ATOM 4057 C CA . TYR A 1 492 ? -18.436 14.672 25.909 1.00 93.44 492 TYR A CA 1
ATOM 4058 C C . TYR A 1 492 ? -18.919 15.101 27.287 1.00 93.44 492 TYR A C 1
ATOM 4060 O O . TYR A 1 492 ? -18.459 16.107 27.827 1.00 93.44 492 TYR A O 1
ATOM 4068 N N . SER A 1 493 ? -19.782 14.291 27.900 1.00 94.25 493 SER A N 1
ATOM 4069 C CA . SER A 1 493 ? -20.258 14.552 29.257 1.00 94.25 493 SER A CA 1
ATOM 4070 C C . SER A 1 493 ? -19.180 14.306 30.325 1.00 94.25 493 SER A C 1
ATOM 4072 O O . SER A 1 493 ? -18.444 13.315 30.284 1.00 94.25 493 SER A O 1
ATOM 4074 N N . ASP A 1 494 ? -19.159 15.136 31.373 1.00 93.44 494 ASP A N 1
ATOM 4075 C CA . ASP A 1 494 ? -18.295 14.929 32.551 1.00 93.44 494 ASP A CA 1
ATOM 4076 C C . ASP A 1 494 ? -18.546 13.564 33.211 1.00 93.44 494 ASP A C 1
ATOM 4078 O O . ASP A 1 494 ? -17.656 12.929 33.785 1.00 93.44 494 ASP A O 1
ATOM 4082 N N . LYS A 1 495 ? -19.790 13.078 33.131 1.00 95.44 495 LYS A N 1
ATOM 4083 C CA . LYS A 1 495 ? -20.187 11.756 33.623 1.00 95.44 495 LYS A CA 1
ATOM 4084 C C . LYS A 1 495 ? -19.427 10.649 32.892 1.00 95.44 495 LYS A C 1
ATOM 4086 O O . LYS A 1 495 ? -18.985 9.697 33.539 1.00 95.44 495 LYS A O 1
ATOM 4091 N N . PHE A 1 496 ? -19.274 10.757 31.575 1.00 96.50 496 PHE A N 1
ATOM 4092 C CA . PHE A 1 496 ? -18.535 9.789 30.774 1.00 96.50 496 PHE A CA 1
ATOM 4093 C C . PHE A 1 496 ? -17.035 9.817 31.081 1.00 96.50 496 PHE A C 1
ATOM 4095 O O . PHE A 1 496 ? -16.458 8.763 31.353 1.00 96.50 496 PHE A O 1
ATOM 4102 N N . GLU A 1 497 ? -16.420 11.000 31.163 1.00 94.56 497 GLU A N 1
ATOM 4103 C CA . GLU A 1 497 ? -14.998 11.134 31.521 1.00 94.56 497 GLU A CA 1
ATOM 4104 C C . GLU A 1 497 ? -14.689 10.536 32.909 1.00 94.56 497 GLU A C 1
ATOM 4106 O O . GLU A 1 497 ? -13.718 9.785 33.093 1.00 94.56 497 GLU A O 1
ATOM 4111 N N . ASN A 1 498 ? -15.563 10.793 33.888 1.00 95.62 498 ASN A N 1
ATOM 4112 C CA . ASN A 1 498 ? -15.461 10.213 35.226 1.00 95.62 498 ASN A CA 1
ATOM 4113 C C . ASN A 1 498 ? -15.626 8.687 35.211 1.00 95.62 498 ASN A C 1
ATOM 4115 O O . ASN A 1 498 ? -14.876 7.974 35.883 1.00 95.62 498 ASN A O 1
ATOM 4119 N N . ARG A 1 499 ? -16.571 8.162 34.422 1.00 96.31 499 ARG A N 1
ATOM 4120 C CA . ARG A 1 499 ? -16.775 6.717 34.252 1.00 96.31 499 ARG A CA 1
ATOM 4121 C C . ARG A 1 499 ? -15.555 6.030 33.643 1.00 96.31 499 ARG A C 1
ATOM 4123 O O . ARG A 1 499 ? -15.134 5.008 34.181 1.00 96.31 499 ARG A O 1
ATOM 4130 N N . LEU A 1 500 ? -14.952 6.599 32.597 1.00 96.38 500 LEU A N 1
ATOM 4131 C CA . LEU A 1 500 ? -13.711 6.078 32.010 1.00 96.38 500 LEU A CA 1
ATOM 4132 C C . LEU A 1 500 ? -12.562 6.092 33.025 1.00 96.38 500 LEU A C 1
ATOM 4134 O O . LEU A 1 500 ? -11.853 5.097 33.174 1.00 96.38 500 LEU A O 1
ATOM 4138 N N . THR A 1 501 ? -12.413 7.185 33.781 1.00 95.88 501 THR A N 1
ATOM 4139 C CA . THR A 1 501 ? -11.384 7.297 34.826 1.00 95.88 501 THR A CA 1
ATOM 4140 C C . THR A 1 501 ? -11.565 6.246 35.924 1.00 95.88 501 THR A C 1
ATOM 4142 O O . THR A 1 501 ? -10.588 5.629 36.352 1.00 95.88 501 THR A O 1
ATOM 4145 N N . ASN A 1 502 ? -12.799 6.022 36.377 1.00 96.69 502 ASN A N 1
ATOM 4146 C CA . ASN A 1 502 ? -13.102 5.026 37.401 1.00 96.69 502 ASN A CA 1
ATOM 4147 C C . ASN A 1 502 ? -12.880 3.601 36.888 1.00 96.69 502 ASN A C 1
ATOM 4149 O O . ASN A 1 502 ? -12.250 2.810 37.585 1.00 96.69 502 ASN A O 1
ATOM 4153 N N . LEU A 1 503 ? -13.305 3.302 35.657 1.00 97.31 503 LEU A N 1
ATOM 4154 C CA . LEU A 1 503 ? -13.066 2.007 35.023 1.00 97.31 503 LEU A CA 1
ATOM 4155 C C . LEU A 1 503 ? -11.567 1.715 34.899 1.00 97.31 503 LEU A C 1
ATOM 4157 O O . LEU A 1 503 ? -11.119 0.633 35.266 1.00 97.31 503 LEU A O 1
ATOM 4161 N N . MET A 1 504 ? -10.777 2.693 34.452 1.00 96.38 504 MET A N 1
ATOM 4162 C CA . MET A 1 504 ? -9.323 2.567 34.327 1.00 96.38 504 MET A CA 1
ATOM 4163 C C . MET A 1 504 ? -8.645 2.315 35.686 1.00 96.38 504 MET A C 1
ATOM 4165 O O . MET A 1 504 ? -7.775 1.450 35.793 1.00 96.38 504 MET A O 1
ATOM 4169 N N . LYS A 1 505 ? -9.065 3.023 36.746 1.00 95.75 505 LYS A N 1
ATOM 4170 C CA . LYS A 1 505 ? -8.566 2.810 38.119 1.00 95.75 505 LYS A CA 1
ATOM 4171 C C . LYS A 1 505 ? -8.937 1.427 38.659 1.00 95.75 505 LYS A C 1
ATOM 4173 O O . LYS A 1 505 ? -8.073 0.752 39.215 1.00 95.75 505 LYS A O 1
ATOM 4178 N N . ALA A 1 506 ? -10.191 1.012 38.488 1.00 96.12 506 ALA A N 1
ATOM 4179 C CA . ALA A 1 506 ? -10.674 -0.295 38.927 1.00 96.12 506 ALA A CA 1
ATOM 4180 C C . ALA A 1 506 ? -9.956 -1.434 38.193 1.00 96.12 506 ALA A C 1
ATOM 4182 O O . ALA A 1 506 ? -9.580 -2.430 38.809 1.00 96.12 506 ALA A O 1
ATOM 4183 N N . LEU A 1 507 ? -9.701 -1.260 36.892 1.00 95.19 507 LEU A N 1
ATOM 4184 C CA . LEU A 1 507 ? -8.953 -2.210 36.077 1.00 95.19 507 LEU A CA 1
ATOM 4185 C C . LEU A 1 507 ? -7.500 -2.350 36.551 1.00 95.19 507 LEU A C 1
ATOM 4187 O O . LEU A 1 507 ? -7.012 -3.468 36.689 1.00 95.19 507 LEU A O 1
ATOM 4191 N N . ALA A 1 508 ? -6.824 -1.236 36.849 1.00 93.75 508 ALA A N 1
ATOM 4192 C CA . ALA A 1 508 ? -5.446 -1.243 37.345 1.00 93.75 508 ALA A CA 1
ATOM 4193 C C . ALA A 1 508 ? -5.302 -1.902 38.725 1.00 93.75 508 ALA A C 1
ATOM 4195 O O . ALA A 1 508 ? -4.293 -2.546 38.997 1.00 93.75 508 ALA A O 1
ATOM 4196 N N . LYS A 1 509 ? -6.308 -1.739 39.593 1.00 94.62 509 LYS A N 1
ATOM 4197 C CA . LYS A 1 509 ? -6.329 -2.300 40.953 1.00 94.62 509 LYS A CA 1
ATOM 4198 C C . LYS A 1 509 ? -6.956 -3.690 41.052 1.00 94.62 509 LYS A C 1
ATOM 4200 O O . LYS A 1 509 ? -7.008 -4.235 42.149 1.00 94.62 509 LYS A O 1
ATOM 4205 N N . GLU A 1 510 ? -7.463 -4.236 39.947 1.00 93.81 510 GLU A N 1
ATOM 4206 C CA . GLU A 1 510 ? -8.232 -5.489 39.933 1.00 93.81 510 GLU A CA 1
ATOM 4207 C C . GLU A 1 510 ? -9.414 -5.475 40.923 1.00 93.81 510 GLU A C 1
ATOM 4209 O O . GLU A 1 510 ? -9.692 -6.451 41.623 1.00 93.81 510 GLU A O 1
ATOM 4214 N N . GLU A 1 511 ? -10.117 -4.343 41.014 1.00 94.06 511 GLU A N 1
ATOM 4215 C CA . GLU A 1 511 ? -11.131 -4.104 42.043 1.00 94.06 511 GLU A CA 1
ATOM 4216 C C . GLU A 1 511 ? -12.407 -4.930 41.792 1.00 94.06 511 GLU A C 1
ATOM 4218 O O . GLU A 1 511 ? -13.376 -4.457 41.202 1.00 94.06 511 GLU A O 1
ATOM 4223 N N . ARG A 1 512 ? -12.432 -6.186 42.260 1.00 93.06 512 ARG A N 1
ATOM 4224 C CA . ARG A 1 512 ? -13.539 -7.140 42.026 1.00 93.06 512 ARG A CA 1
ATOM 4225 C C . ARG A 1 512 ? -14.922 -6.594 42.392 1.00 93.06 512 ARG A C 1
ATOM 4227 O O . ARG A 1 512 ? -15.873 -6.787 41.638 1.00 93.06 512 ARG A O 1
ATOM 4234 N N . LYS A 1 513 ? -15.016 -5.827 43.486 1.00 94.62 513 LYS A N 1
ATOM 4235 C CA . LYS A 1 513 ? -16.265 -5.189 43.932 1.00 94.62 513 LYS A CA 1
ATOM 4236 C C . LYS A 1 513 ? -16.834 -4.221 42.889 1.00 94.62 513 LYS A C 1
ATOM 4238 O O . LYS A 1 513 ? -18.043 -4.198 42.695 1.00 94.62 513 LYS A O 1
ATOM 4243 N N . TYR A 1 514 ? -15.985 -3.461 42.195 1.00 94.81 514 TYR A N 1
ATOM 4244 C CA . TYR A 1 514 ? -16.415 -2.553 41.126 1.00 94.81 514 TYR A CA 1
ATOM 4245 C C . TYR A 1 514 ? -17.044 -3.313 39.947 1.00 94.81 514 TYR A C 1
ATOM 4247 O O . TYR A 1 514 ? -17.980 -2.833 39.311 1.00 94.81 514 TYR A O 1
ATOM 4255 N N . PHE A 1 515 ? -16.556 -4.526 39.682 1.00 94.31 515 PHE A N 1
ATOM 4256 C CA . PHE A 1 515 ? -17.005 -5.375 38.582 1.00 94.31 515 PHE A CA 1
ATOM 4257 C C . PHE A 1 515 ? -18.134 -6.347 38.951 1.00 94.31 515 PHE A C 1
ATOM 4259 O O . PHE A 1 515 ? -18.558 -7.122 38.091 1.00 94.31 515 PHE A O 1
ATOM 4266 N N . ASN A 1 516 ? -18.637 -6.318 40.190 1.00 92.81 516 ASN A N 1
ATOM 4267 C CA . ASN A 1 516 ? -19.611 -7.290 40.700 1.00 92.81 516 ASN A CA 1
ATOM 4268 C C . ASN A 1 516 ? -19.147 -8.743 40.456 1.00 92.81 516 ASN A C 1
ATOM 4270 O O . ASN A 1 516 ? -19.855 -9.529 39.813 1.00 92.81 516 ASN A O 1
ATOM 4274 N N . ILE A 1 517 ? -17.913 -9.043 40.877 1.00 86.44 517 ILE A N 1
ATOM 4275 C CA . ILE A 1 517 ? -17.270 -10.368 40.832 1.00 86.44 517 ILE A CA 1
ATOM 4276 C C . ILE A 1 517 ? -17.037 -10.872 42.250 1.00 86.44 517 ILE A C 1
ATOM 4278 O O . ILE A 1 517 ? -16.582 -10.055 43.087 1.00 86.44 517 ILE A O 1
#